Protein AF-0000000078901827 (afdb_homodimer)

Nearest PDB structures (foldseek):
  5xap-assembly1_A  TM=8.971E-01  e=5.600E-18  Deinococcus radiodurans R1 = ATCC 13939 = DSM 20539
  5mg3-assembly1_F  TM=8.476E-01  e=3.039E-17  Escherichia coli
  3aqp-assembly1_A  TM=9.219E-01  e=6.141E-14  Thermus thermophilus HB8
  5xam-assembly2_B  TM=8.811E-01  e=1.366E-14  Deinococcus radiodurans R1 = ATCC 13939 = DSM 20539
  5yhf-assembly1_A  TM=7.205E-01  e=7.074E-15  Thermus thermophilus HB8

Solvent-accessible surface area (backbone atoms only — not comparable to full-atom values): 31515 Å² total; per-residue (Å²): 126,80,45,60,61,89,50,65,85,76,49,84,58,63,47,63,80,46,23,62,58,36,48,47,55,51,49,51,45,44,49,50,24,54,51,27,52,74,68,76,26,74,36,66,22,39,57,40,60,12,14,35,38,37,32,34,34,39,80,50,78,65,55,64,68,61,49,50,54,58,57,51,69,65,73,56,65,61,66,47,82,40,80,40,97,53,73,31,27,37,37,38,37,34,45,60,49,81,70,55,68,66,35,44,52,49,50,50,50,51,52,48,61,70,58,39,87,58,36,46,72,38,33,38,37,37,30,30,51,71,51,2,52,55,48,46,53,34,47,52,50,22,47,52,49,11,48,51,46,32,18,51,50,41,20,50,53,47,44,59,59,55,9,53,26,46,33,53,43,37,48,47,30,42,49,40,36,51,20,52,31,29,73,69,54,35,69,45,35,66,56,40,52,50,26,43,30,53,34,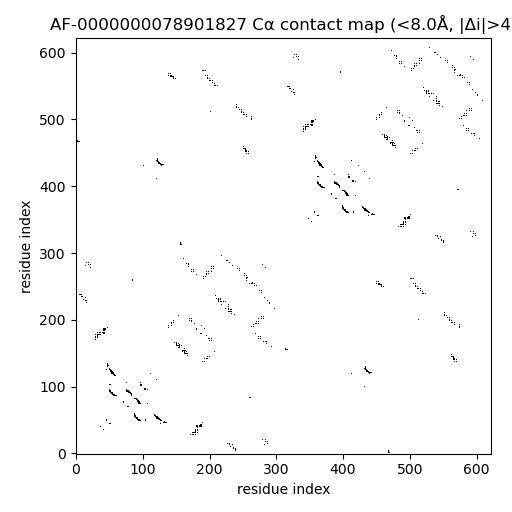40,19,55,31,45,36,50,34,49,54,35,51,52,40,29,53,52,42,47,69,73,38,71,84,57,52,67,65,57,36,46,26,53,18,44,30,66,38,41,50,55,50,52,48,39,50,50,38,29,44,38,18,43,44,36,34,48,76,47,44,50,75,90,35,29,60,27,35,49,43,35,52,53,22,50,55,46,19,53,51,35,36,66,30,34,32,65,56,48,50,76,76,44,77,83,76,86,60,88,73,75,72,78,70,74,72,70,75,66,70,79,114,126,80,45,60,63,90,51,65,85,78,49,84,57,63,47,64,79,45,23,61,59,36,48,47,55,51,48,52,45,46,48,51,24,54,52,27,52,76,69,73,24,73,35,66,22,41,57,39,60,12,15,35,39,38,35,34,34,39,81,50,79,65,57,63,68,61,50,49,54,58,57,51,68,66,73,57,64,61,68,46,80,40,80,40,96,52,72,31,27,38,37,39,38,35,44,58,50,82,69,54,68,65,32,43,53,49,49,52,49,52,53,48,61,71,59,39,86,56,38,45,71,39,34,38,36,37,29,32,51,72,51,2,53,54,46,47,52,34,46,53,50,23,47,54,50,11,47,51,45,33,16,52,50,42,21,49,54,47,46,60,60,53,8,53,29,47,34,52,43,36,50,46,30,40,49,38,38,51,21,52,32,29,74,69,55,36,68,44,35,66,56,40,52,52,26,41,31,53,32,40,21,56,29,45,36,50,35,48,54,35,51,52,40,29,53,53,41,46,69,73,38,73,85,58,53,69,64,58,37,46,24,52,20,45,30,65,37,42,51,57,49,52,48,38,51,49,38,29,45,39,17,42,45,36,36,48,76,47,43,51,76,90,36,28,60,27,34,48,43,36,52,51,23,50,55,46,19,54,50,37,35,67,30,33,32,65,54,49,49,77,78,44,78,82,78,86,62,88,73,74,70,79,71,76,69,68,76,64,72,77,114

Secondary structure (DSSP, 8-state):
-----SS-TT----TTTTHHHHHHHHHHHHHHHHHHHHHT--EE-HHHH-EEEEEEEESS---HHHHHHHHHTTS-S-EEEEE-SSTTEEEEEEPPPSSHHHHHHHHHHHHHHHHGGGEEEEEEEEE-HHHHHHHHHHHHHHHHHHHHHHHHHHHHHS-HHHHHHHHHHHHHHHHHHHHHHHHTT-EE-HHHHHHHHHHHHHHHHHHHHHHHHHHHHHHH-TTS-HHHHHHHHHHHHHHHHHHHHHHHHHHHHHHHHHS-HHHHHHHHHHHHHHHHHHHHHHHTHHHHGGGS-----TT----TTGGGGG-/-----SS-TT----TTTTHHHHHHHHHHHHHHHHHHHHHT--EE-HHHH-EEEEEEEESS---HHHHHHHHHTTS-S-EEEEE-SSTTEEEEEEPPPSSHHHHHHHHHHHHHHHHGGGEEEEEEEEE-HHHHHHHHHHHHHHHHHHHHHHHHHHHHHS-HHHHHHHHHHHHHHHHHHHHHHHHTT-EE-HHHHHHHHHHHHHHHHHHHHHHHHHHHHHHH-TTS-HHHHHHHHHHHHHHHHHHHHHHHHHHHHHHHHHS-HHHHHHHHHHHHHHHHHHHHHHHTHHHHGGGS-----TT----TTGGGGG-

pLDDT: mean 87.48, std 14.51, range [26.89, 98.44]

Radius of gyration: 27.38 Å; Cα contacts (8 Å, |Δi|>4): 1051; chains: 2; bounding box: 51×100×87 Å

Structure (mmCIF, N/CA/C/O backbone):
data_AF-0000000078901827-model_v1
#
loop_
_entity.id
_entity.type
_entity.pdbx_description
1 polymer 'Protein-export membrane protein SecF'
#
loop_
_atom_site.group_PDB
_atom_site.id
_atom_site.type_symbol
_atom_site.label_atom_id
_atom_site.label_alt_id
_atom_site.label_comp_id
_atom_site.label_asym_id
_atom_site.label_entity_id
_atom_site.label_seq_id
_atom_site.pdbx_PDB_ins_code
_atom_site.Cartn_x
_atom_site.Cartn_y
_atom_site.Cartn_z
_atom_site.occupancy
_atom_site.B_iso_or_equiv
_atom_site.auth_seq_id
_atom_site.auth_comp_id
_atom_site.auth_asym_id
_atom_site.auth_atom_id
_atom_site.pdbx_PDB_model_num
ATOM 1 N N . MET A 1 1 ? -5.871 31.953 -11.125 1 30.56 1 MET A N 1
ATOM 2 C CA . MET A 1 1 ? -7.16 31.281 -11.078 1 30.56 1 MET A CA 1
ATOM 3 C C . MET A 1 1 ? -7.559 30.953 -9.641 1 30.56 1 MET A C 1
ATOM 5 O O . MET A 1 1 ? -6.695 30.75 -8.789 1 30.56 1 MET A O 1
ATOM 9 N N . LYS A 1 2 ? -8.688 31.359 -9.258 1 39.25 2 LYS A N 1
ATOM 10 C CA . LYS A 1 2 ? -9.18 31.188 -7.891 1 39.25 2 LYS A CA 1
ATOM 11 C C . LYS A 1 2 ? -9.086 29.734 -7.449 1 39.25 2 LYS A C 1
ATOM 13 O O . LYS A 1 2 ? -9.664 28.844 -8.086 1 39.25 2 LYS A O 1
ATOM 18 N N . PRO A 1 3 ? -8.141 29.359 -6.734 1 45.31 3 PRO A N 1
ATOM 19 C CA . PRO A 1 3 ? -8.031 27.953 -6.336 1 45.31 3 PRO A CA 1
ATOM 20 C C . PRO A 1 3 ? -9.383 27.344 -5.961 1 45.31 3 PRO A C 1
ATOM 22 O O . PRO A 1 3 ? -10.219 28.016 -5.352 1 45.31 3 PRO A O 1
ATOM 25 N N . LEU A 1 4 ? -10.062 26.562 -6.828 1 41.69 4 LEU A N 1
ATOM 26 C CA . LEU A 1 4 ? -11.305 25.875 -6.492 1 41.69 4 LEU A CA 1
ATOM 27 C C . LEU A 1 4 ? -11.227 25.266 -5.098 1 41.69 4 LEU A C 1
ATOM 29 O O . LEU A 1 4 ? -10.352 24.438 -4.824 1 41.69 4 LEU A O 1
ATOM 33 N N . ARG A 1 5 ? -11.477 26.062 -4.102 1 49.62 5 ARG A N 1
ATOM 34 C CA . ARG A 1 5 ? -11.5 25.609 -2.715 1 49.62 5 ARG A CA 1
ATOM 35 C C . ARG A 1 5 ? -12.594 24.578 -2.492 1 49.62 5 ARG A C 1
ATOM 37 O O . ARG A 1 5 ? -13.773 24.906 -2.457 1 49.62 5 ARG A O 1
ATOM 44 N N . LEU A 1 6 ? -12.406 23.359 -2.744 1 44.97 6 LEU A N 1
ATOM 45 C CA . LEU A 1 6 ? -13.414 22.344 -2.492 1 44.97 6 LEU A CA 1
ATOM 46 C C . LEU A 1 6 ? -14.016 22.5 -1.098 1 44.97 6 LEU A C 1
ATOM 48 O O . LEU A 1 6 ? -15.203 22.25 -0.892 1 44.97 6 LEU A O 1
ATOM 52 N N . VAL A 1 7 ? -13.211 22.859 -0.031 1 49.56 7 VAL A N 1
ATOM 53 C CA . VAL A 1 7 ? -13.703 23.125 1.318 1 49.56 7 VAL A CA 1
ATOM 54 C C . VAL A 1 7 ? -13.273 24.516 1.77 1 49.56 7 VAL A C 1
ATOM 56 O O . VAL A 1 7 ? -12.086 24.844 1.742 1 49.56 7 VAL A O 1
ATOM 59 N N . PRO A 1 8 ? -14.188 25.375 1.99 1 51.81 8 PRO A N 1
ATOM 60 C CA . PRO A 1 8 ? -13.812 26.719 2.441 1 51.81 8 PRO A CA 1
ATOM 61 C C . PRO A 1 8 ? -12.969 26.688 3.713 1 51.81 8 PRO A C 1
ATOM 63 O O . PRO A 1 8 ? -13.055 25.75 4.5 1 51.81 8 PRO A O 1
ATOM 66 N N . ASP A 1 9 ? -11.859 27.375 3.914 1 57.19 9 ASP A N 1
ATOM 67 C CA . ASP A 1 9 ? -10.938 27.484 5.043 1 57.19 9 ASP A CA 1
ATOM 68 C C . ASP A 1 9 ? -11.695 27.688 6.352 1 57.19 9 ASP A C 1
ATOM 70 O O . ASP A 1 9 ? -11.219 27.297 7.418 1 57.19 9 ASP A O 1
ATOM 74 N N . ASN A 1 10 ? -12.969 28.156 6.203 1 66.12 10 ASN A N 1
ATOM 75 C CA . ASN A 1 10 ? -13.641 28.5 7.449 1 66.12 10 ASN A CA 1
ATOM 76 C C . ASN A 1 10 ? -14.953 27.734 7.609 1 66.12 10 ASN A C 1
ATOM 78 O O . ASN A 1 10 ? -16.031 28.328 7.699 1 66.12 10 ASN A O 1
ATOM 82 N N . THR A 1 11 ? -14.734 26.453 7.543 1 72.62 11 THR A N 1
ATOM 83 C CA . THR A 1 11 ? -15.945 25.672 7.773 1 72.62 11 THR A CA 1
ATOM 84 C C . THR A 1 11 ? -16.266 25.594 9.266 1 72.62 11 THR A C 1
ATOM 86 O O . THR A 1 11 ? -15.359 25.594 10.102 1 72.62 11 THR A O 1
ATOM 89 N N . ALA A 1 12 ? -17.547 25.781 9.547 1 85.5 12 ALA A N 1
ATOM 90 C CA . ALA A 1 12 ? -18.016 25.672 10.93 1 85.5 12 ALA A CA 1
ATOM 91 C C . ALA A 1 12 ? -19.094 24.594 11.062 1 85.5 12 ALA A C 1
ATOM 93 O O . ALA A 1 12 ? -20.172 24.859 11.594 1 85.5 12 ALA A O 1
ATOM 94 N N . ILE A 1 13 ? -18.734 23.406 10.617 1 91.25 13 ILE A N 1
ATOM 95 C CA . ILE A 1 13 ? -19.656 22.266 10.703 1 91.25 13 ILE A CA 1
ATOM 96 C C . ILE A 1 13 ? -19.578 21.641 12.094 1 91.25 13 ILE A C 1
ATOM 98 O O . ILE A 1 13 ? -18.484 21.516 12.656 1 91.25 13 ILE A O 1
ATOM 102 N N . ASP A 1 14 ? -20.703 21.359 12.688 1 94.94 14 ASP A N 1
ATOM 103 C CA . ASP A 1 14 ? -20.75 20.703 13.984 1 94.94 14 ASP A CA 1
ATOM 104 C C . ASP A 1 14 ? -20.641 19.188 13.828 1 94.94 14 ASP A C 1
ATOM 106 O O . ASP A 1 14 ? -21.625 18.469 13.969 1 94.94 14 ASP A O 1
ATOM 110 N N . PHE A 1 15 ? -19.531 18.672 13.695 1 95 15 PHE A N 1
ATOM 111 C CA . PHE A 1 15 ? -19.266 17.25 13.461 1 95 15 PHE A CA 1
ATOM 112 C C . PHE A 1 15 ? -19.641 16.422 14.68 1 95 15 PHE A C 1
ATOM 114 O O . PHE A 1 15 ? -20.047 15.258 14.547 1 95 15 PHE A O 1
ATOM 121 N N . VAL A 1 16 ? -19.5 17 15.867 1 95.19 16 VAL A N 1
ATOM 122 C CA . VAL A 1 16 ? -19.844 16.297 17.094 1 95.19 16 VAL A CA 1
ATOM 123 C C . VAL A 1 16 ? -21.344 15.992 17.125 1 95.19 16 VAL A C 1
ATOM 125 O O . VAL A 1 16 ? -21.766 14.922 17.562 1 95.19 16 VAL A O 1
ATOM 128 N N . LYS A 1 17 ? -22.094 16.984 16.688 1 94.19 17 LYS A N 1
ATOM 129 C CA . LYS A 1 17 ? -23.547 16.766 16.609 1 94.19 17 LYS A CA 1
ATOM 130 C C . LYS A 1 17 ? -23.891 15.609 15.688 1 94.19 17 LYS A C 1
ATOM 132 O O . LYS A 1 17 ? -24.828 14.852 15.953 1 94.19 17 LYS A O 1
ATOM 137 N N . TRP A 1 18 ? -23.109 15.43 14.672 1 94.69 18 TRP A N 1
ATOM 138 C CA . TRP A 1 18 ? -23.391 14.422 13.656 1 94.69 18 TRP A CA 1
ATOM 139 C C . TRP A 1 18 ? -22.656 13.125 13.953 1 94.69 18 TRP A C 1
ATOM 141 O O . TRP A 1 18 ? -22.625 12.203 13.125 1 94.69 18 TRP A O 1
ATOM 151 N N . ARG A 1 19 ? -22.078 13.094 15.156 1 94.94 19 ARG A N 1
ATOM 152 C CA . ARG A 1 19 ? -21.266 11.922 15.484 1 94.94 19 ARG A CA 1
ATOM 153 C C . ARG A 1 19 ? -22.109 10.648 15.461 1 94.94 19 ARG A C 1
ATOM 155 O O . ARG A 1 19 ? -21.625 9.578 15.102 1 94.94 19 ARG A O 1
ATOM 162 N N . PHE A 1 20 ? -23.375 10.75 15.789 1 96 20 PHE A N 1
ATOM 163 C CA . PHE A 1 20 ? -24.219 9.57 15.844 1 96 20 PHE A CA 1
ATOM 164 C C . PHE A 1 20 ? -24.531 9.062 14.438 1 96 20 PHE A C 1
ATOM 166 O O . PHE A 1 20 ? -24.766 7.867 14.242 1 96 20 PHE A O 1
ATOM 173 N N . PHE A 1 21 ? -24.547 9.992 13.492 1 95.06 21 PHE A N 1
ATOM 174 C CA . PHE A 1 21 ? -24.625 9.57 12.102 1 95.06 21 PHE A CA 1
ATOM 175 C C . PHE A 1 21 ? -23.391 8.766 11.703 1 95.06 21 PHE A C 1
ATOM 177 O O . PHE A 1 21 ? -23.516 7.699 11.094 1 95.06 21 PHE A O 1
ATOM 184 N N . GLY A 1 22 ? -22.219 9.281 12.086 1 96.31 22 GLY A N 1
ATOM 185 C CA . GLY A 1 22 ? -20.984 8.57 11.82 1 96.31 22 GLY A CA 1
ATOM 186 C C . GLY A 1 22 ? -20.906 7.223 12.516 1 96.31 22 GLY A C 1
ATOM 187 O O . GLY A 1 22 ? -20.562 6.211 11.891 1 96.31 22 GLY A O 1
ATOM 188 N N . PHE A 1 23 ? -21.312 7.23 13.781 1 97.25 23 PHE A N 1
ATOM 189 C CA . PHE A 1 23 ? -21.312 5.984 14.531 1 97.25 23 PHE A CA 1
ATOM 190 C C . PHE A 1 23 ? -22.297 4.992 13.93 1 97.25 23 PHE A C 1
ATOM 192 O O . PHE A 1 23 ? -22.016 3.791 13.883 1 97.25 23 PHE A O 1
ATOM 199 N N . GLY A 1 24 ? -23.422 5.492 13.5 1 97.62 24 GLY A N 1
ATOM 200 C CA . GLY A 1 24 ? -24.438 4.637 12.898 1 97.62 24 GLY A CA 1
ATOM 201 C C . GLY A 1 24 ? -23.969 3.957 11.625 1 97.62 24 GLY A C 1
ATOM 202 O O . GLY A 1 24 ? -24.109 2.742 11.477 1 97.62 24 GLY A O 1
ATOM 203 N N . ILE A 1 25 ? -23.391 4.734 10.711 1 97.62 25 ILE A N 1
ATOM 204 C CA . ILE A 1 25 ? -22.891 4.184 9.469 1 97.62 25 ILE A CA 1
ATOM 205 C C . ILE A 1 25 ? -21.797 3.158 9.766 1 97.62 25 ILE A C 1
ATOM 207 O O . ILE A 1 25 ? -21.766 2.078 9.172 1 97.62 25 ILE A O 1
ATOM 211 N N . SER A 1 26 ? -20.875 3.51 10.68 1 97.44 26 SER A N 1
ATOM 212 C CA . SER A 1 26 ? -19.797 2.607 11.062 1 97.44 26 SER A CA 1
ATOM 213 C C . SER A 1 26 ? -20.344 1.307 11.641 1 97.44 26 SER A C 1
ATOM 215 O O . SER A 1 26 ? -19.859 0.222 11.312 1 97.44 26 SER A O 1
ATOM 217 N N . LEU A 1 27 ? -21.328 1.451 12.508 1 97.5 27 LEU A N 1
ATOM 218 C CA . LEU A 1 27 ? -21.922 0.271 13.133 1 97.5 27 LEU A CA 1
ATOM 219 C C . LEU A 1 27 ? -22.562 -0.626 12.086 1 97.5 27 LEU A C 1
ATOM 221 O O . LEU A 1 27 ? -22.453 -1.852 12.148 1 97.5 27 LEU A O 1
ATOM 225 N N . ILE A 1 28 ? -23.25 -0.047 11.141 1 98.25 28 ILE A N 1
ATOM 226 C CA . ILE A 1 28 ? -23.906 -0.81 10.07 1 98.25 28 ILE A CA 1
ATOM 227 C C . ILE A 1 28 ? -22.844 -1.568 9.273 1 98.25 28 ILE A C 1
ATOM 229 O O . ILE A 1 28 ? -23 -2.758 8.984 1 98.25 28 ILE A O 1
ATOM 233 N N . LEU A 1 29 ? -21.766 -0.921 8.914 1 98.19 29 LEU A N 1
ATOM 234 C CA . LEU A 1 29 ? -20.703 -1.552 8.141 1 98.19 29 LEU A CA 1
ATOM 235 C C . LEU A 1 29 ? -20.062 -2.689 8.922 1 98.19 29 LEU A C 1
ATOM 237 O O . LEU A 1 29 ? -19.766 -3.746 8.359 1 98.19 29 LEU A O 1
ATOM 241 N N . VAL A 1 30 ? -19.875 -2.457 10.219 1 98.19 30 VAL A N 1
ATOM 242 C CA . VAL A 1 30 ? -19.281 -3.484 11.07 1 98.19 30 VAL A CA 1
ATOM 243 C C . VAL A 1 30 ? -20.219 -4.684 11.164 1 98.19 30 VAL A C 1
ATOM 245 O O . VAL A 1 30 ? -19.797 -5.832 11.055 1 98.19 30 VAL A O 1
ATOM 248 N N . LEU A 1 31 ? -21.5 -4.438 11.336 1 98.44 31 LEU A N 1
ATOM 249 C CA . LEU A 1 31 ? -22.484 -5.516 11.445 1 98.44 31 LEU A CA 1
ATOM 250 C C . LEU A 1 31 ? -22.578 -6.293 10.141 1 98.44 31 LEU A C 1
ATOM 252 O O . LEU A 1 31 ? -22.75 -7.516 10.148 1 98.44 31 LEU A O 1
ATOM 256 N N . ILE A 1 32 ? -22.5 -5.57 9.023 1 98.19 32 ILE A N 1
ATOM 257 C CA . ILE A 1 32 ? -22.5 -6.234 7.723 1 98.19 32 ILE A CA 1
ATOM 258 C C . ILE A 1 32 ? -21.297 -7.168 7.617 1 98.19 32 ILE A C 1
ATOM 260 O O . ILE A 1 32 ? -21.422 -8.297 7.141 1 98.19 32 ILE A O 1
ATOM 264 N N . THR A 1 33 ? -20.141 -6.691 8.062 1 98.25 33 THR A N 1
ATOM 265 C CA . THR A 1 33 ? -18.922 -7.5 8.023 1 98.25 33 THR A CA 1
ATOM 266 C C . THR A 1 33 ? -19.062 -8.719 8.93 1 98.25 33 THR A C 1
ATOM 268 O O . THR A 1 33 ? -18.734 -9.836 8.531 1 98.25 33 THR A O 1
ATOM 271 N N . ILE A 1 34 ? -19.594 -8.516 10.164 1 98.06 34 ILE A N 1
ATOM 272 C CA . ILE A 1 34 ? -19.781 -9.609 11.109 1 98.06 34 ILE A CA 1
ATOM 273 C C . ILE A 1 34 ? -20.797 -10.602 10.555 1 98.06 34 ILE A C 1
ATOM 275 O O . ILE A 1 34 ? -20.578 -11.812 10.578 1 98.06 34 ILE A O 1
ATOM 279 N N . GLY A 1 35 ? -21.891 -10.117 10.086 1 97.75 35 GLY A N 1
ATOM 280 C CA . GLY A 1 35 ? -22.891 -10.984 9.477 1 97.75 35 GLY A CA 1
ATOM 281 C C . GLY A 1 35 ? -22.344 -11.789 8.312 1 97.75 35 GLY A C 1
ATOM 282 O O . GLY A 1 35 ? -22.641 -12.977 8.172 1 97.75 35 GLY A O 1
ATOM 283 N N . GLY A 1 36 ? -21.547 -11.133 7.426 1 97.38 36 GLY A N 1
ATOM 284 C CA . GLY A 1 36 ? -20.938 -11.812 6.301 1 97.38 36 GLY A CA 1
ATOM 285 C C . GLY A 1 36 ? -19.953 -12.891 6.727 1 97.38 36 GLY A C 1
ATOM 286 O O . GLY A 1 36 ? -19.875 -13.945 6.09 1 97.38 36 GLY A O 1
ATOM 287 N N . LEU A 1 37 ? -19.234 -12.609 7.809 1 95.69 37 LEU A N 1
ATOM 288 C CA . LEU A 1 37 ? -18.266 -13.586 8.32 1 95.69 37 LEU A CA 1
ATOM 289 C C . LEU A 1 37 ? -18.984 -14.859 8.766 1 95.69 37 LEU A C 1
ATOM 291 O O . LEU A 1 37 ? -18.453 -15.961 8.578 1 95.69 37 LEU A O 1
ATOM 295 N N . PHE A 1 38 ? -20.141 -14.766 9.32 1 95.44 38 PHE A N 1
ATOM 296 C CA . PHE A 1 38 ? -20.859 -15.914 9.859 1 95.44 38 PHE A CA 1
ATOM 297 C C . PHE A 1 38 ? -21.75 -16.547 8.789 1 95.44 38 PHE A C 1
ATOM 299 O O . PHE A 1 38 ? -22.188 -17.688 8.945 1 95.44 38 PHE A O 1
ATOM 306 N N . SER A 1 39 ? -21.984 -15.945 7.711 1 95.56 39 SER A N 1
ATOM 307 C CA . SER A 1 39 ? -22.828 -16.5 6.656 1 95.56 39 SER A CA 1
ATOM 308 C C . SER A 1 39 ? -22 -17.109 5.543 1 95.56 39 SER A C 1
ATOM 310 O O . SER A 1 39 ? -21.938 -18.328 5.398 1 95.56 39 SER A O 1
ATOM 312 N N . THR A 1 40 ? -21.25 -16.312 4.859 1 94.62 40 THR A N 1
ATOM 313 C CA . THR A 1 40 ? -20.484 -16.781 3.701 1 94.62 40 THR A CA 1
ATOM 314 C C . THR A 1 40 ? -19.016 -16.969 4.059 1 94.62 40 THR A C 1
ATOM 316 O O . THR A 1 40 ? -18.375 -17.891 3.568 1 94.62 40 THR A O 1
ATOM 319 N N . GLY A 1 41 ? -18.547 -16.156 4.895 1 95.19 41 GLY A N 1
ATOM 320 C CA . GLY A 1 41 ? -17.141 -16.203 5.254 1 95.19 41 GLY A CA 1
ATOM 321 C C . GLY A 1 41 ? -16.234 -15.609 4.195 1 95.19 41 GLY A C 1
ATOM 322 O O . GLY A 1 41 ? -16.703 -14.984 3.246 1 95.19 41 GLY A O 1
ATOM 323 N N . LEU A 1 42 ? -14.906 -15.805 4.34 1 94.94 42 LEU A N 1
ATOM 324 C CA . LEU A 1 42 ? -13.922 -15.289 3.393 1 94.94 42 LEU A CA 1
ATOM 325 C C . LEU A 1 42 ? -13.727 -16.266 2.232 1 94.94 42 LEU A C 1
ATOM 327 O O . LEU A 1 42 ? -13.695 -17.484 2.432 1 94.94 42 LEU A O 1
ATOM 331 N N . ASN A 1 43 ? -13.711 -15.727 1.023 1 93.81 43 ASN A N 1
ATOM 332 C CA . ASN A 1 43 ? -13.273 -16.5 -0.132 1 93.81 43 ASN A CA 1
ATOM 333 C C . ASN A 1 43 ? -11.758 -16.594 -0.211 1 93.81 43 ASN A C 1
ATOM 335 O O . ASN A 1 43 ? -11.117 -15.82 -0.933 1 93.81 43 ASN A O 1
ATOM 339 N N . LEU A 1 44 ? -11.227 -17.594 0.508 1 92.44 44 LEU A N 1
ATOM 340 C CA . LEU A 1 44 ? -9.781 -17.703 0.645 1 92.44 44 LEU A CA 1
ATOM 341 C C . LEU A 1 44 ? -9.141 -18.125 -0.671 1 92.44 44 LEU A C 1
ATOM 343 O O . LEU A 1 44 ? -9.625 -19.062 -1.328 1 92.44 44 LEU A O 1
ATOM 347 N N . GLY A 1 45 ? -8.133 -17.422 -1.026 1 91.56 45 GLY A N 1
ATOM 348 C CA . GLY A 1 45 ? -7.371 -17.781 -2.213 1 91.56 45 GLY A CA 1
ATOM 349 C C . GLY A 1 45 ? -6.434 -18.953 -1.993 1 91.56 45 GLY A C 1
ATOM 350 O O . GLY A 1 45 ? -6.332 -19.469 -0.881 1 91.56 45 GLY A O 1
ATOM 351 N N . ILE A 1 46 ? -5.719 -19.281 -3.01 1 90.44 46 ILE A N 1
ATOM 352 C CA . ILE A 1 46 ? -4.875 -20.469 -2.975 1 90.44 46 ILE A CA 1
ATOM 353 C C . ILE A 1 46 ? -3.67 -20.219 -2.072 1 90.44 46 ILE A C 1
ATOM 355 O O . ILE A 1 46 ? -3.039 -21.172 -1.595 1 90.44 46 ILE A O 1
ATOM 359 N N . ASP A 1 47 ? -3.371 -18.984 -1.827 1 89.75 47 ASP A N 1
ATOM 360 C CA . ASP A 1 47 ? -2.289 -18.656 -0.905 1 89.75 47 ASP A CA 1
ATOM 361 C C . ASP A 1 47 ? -2.535 -19.266 0.473 1 89.75 47 ASP A C 1
ATOM 363 O O . ASP A 1 47 ? -1.589 -19.578 1.191 1 89.75 47 ASP A O 1
ATOM 367 N N . PHE A 1 48 ? -3.789 -19.406 0.798 1 91 48 PHE A N 1
ATOM 368 C CA . PHE A 1 48 ? -4.125 -19.859 2.143 1 91 48 PHE A CA 1
ATOM 369 C C . PHE A 1 48 ? -4.695 -21.281 2.117 1 91 48 PHE A C 1
ATOM 371 O O . PHE A 1 48 ? -4.438 -22.062 3.021 1 91 48 PHE A O 1
ATOM 378 N N . ARG A 1 49 ? -5.379 -21.609 1.111 1 89.31 49 ARG A N 1
ATOM 379 C CA . ARG A 1 49 ? -6.031 -22.906 1.032 1 89.31 49 ARG A CA 1
ATOM 380 C C . ARG A 1 49 ? -5.16 -23.906 0.289 1 89.31 49 ARG A C 1
ATOM 382 O O . ARG A 1 49 ? -5.398 -25.125 0.361 1 89.31 49 ARG A O 1
ATOM 389 N N . GLY A 1 50 ? -4.238 -23.391 -0.363 1 88.19 50 GLY A N 1
ATOM 390 C CA . GLY A 1 50 ? -3.541 -24.266 -1.304 1 88.19 50 GLY A CA 1
ATOM 391 C C . GLY A 1 50 ? -4.348 -24.547 -2.559 1 88.19 50 GLY A C 1
ATOM 392 O O . GLY A 1 50 ? -5.531 -24.219 -2.633 1 88.19 50 GLY A O 1
ATOM 393 N N . GLY A 1 51 ? -3.664 -25.031 -3.568 1 92.5 51 GLY A N 1
ATOM 394 C CA . GLY A 1 51 ? -4.371 -25.406 -4.785 1 92.5 51 GLY A CA 1
ATOM 395 C C . GLY A 1 51 ? -3.74 -24.828 -6.039 1 92.5 51 GLY A C 1
ATOM 396 O O . GLY A 1 51 ? -2.518 -24.688 -6.113 1 92.5 51 GLY A O 1
ATOM 397 N N . ILE A 1 52 ? -4.621 -24.734 -7.035 1 93.12 52 ILE A N 1
ATOM 398 C CA . ILE A 1 52 ? -4.145 -24.344 -8.359 1 93.12 52 ILE A CA 1
ATOM 399 C C . ILE A 1 52 ? -4.934 -23.125 -8.852 1 93.12 52 ILE A C 1
ATOM 401 O O . ILE A 1 52 ? -6.156 -23.078 -8.695 1 93.12 52 ILE A O 1
ATOM 405 N N . LEU A 1 53 ? -4.242 -22.219 -9.32 1 93.06 53 LEU A N 1
ATOM 406 C CA . LEU A 1 53 ? -4.848 -21.078 -9.977 1 93.06 53 LEU A CA 1
ATOM 407 C C . LEU A 1 53 ? -4.375 -20.953 -11.422 1 93.06 53 LEU A C 1
ATOM 409 O O . LEU A 1 53 ? -3.168 -20.906 -11.68 1 93.06 53 LEU A O 1
ATOM 413 N N . ILE A 1 54 ? -5.32 -20.938 -12.32 1 91.5 54 ILE A N 1
ATOM 414 C CA . ILE A 1 54 ? -4.996 -20.812 -13.734 1 91.5 54 ILE A CA 1
ATOM 415 C C . ILE A 1 54 ? -5.695 -19.594 -14.328 1 91.5 54 ILE A C 1
ATOM 417 O O . ILE A 1 54 ? -6.914 -19.438 -14.203 1 91.5 54 ILE A O 1
ATOM 421 N N . GLU A 1 55 ? -4.945 -18.766 -14.859 1 90.25 55 GLU A N 1
ATOM 422 C CA . GLU A 1 55 ? -5.48 -17.656 -15.633 1 90.25 55 GLU A CA 1
ATOM 423 C C . GLU A 1 55 ? -5.41 -17.938 -17.125 1 90.25 55 GLU A C 1
ATOM 425 O O . GLU A 1 55 ? -4.344 -18.266 -17.656 1 90.25 55 GLU A O 1
ATOM 430 N N . ALA A 1 56 ? -6.539 -17.828 -17.781 1 90.12 56 ALA A N 1
ATOM 431 C CA . ALA A 1 56 ? -6.598 -18.109 -19.219 1 90.12 56 ALA A CA 1
ATOM 432 C C . ALA A 1 56 ? -7.41 -17.047 -19.953 1 90.12 56 ALA A C 1
ATOM 434 O O . ALA A 1 56 ? -8.234 -16.359 -19.344 1 90.12 56 ALA A O 1
ATOM 435 N N . ARG A 1 57 ? -7.035 -16.828 -21.156 1 89.56 57 ARG A N 1
ATOM 436 C CA . ARG A 1 57 ? -7.758 -15.922 -22.031 1 89.56 57 ARG A CA 1
ATOM 437 C C . ARG A 1 57 ? -8.32 -16.656 -23.25 1 89.56 57 ARG A C 1
ATOM 439 O O . ARG A 1 57 ? -7.578 -17.328 -23.969 1 89.56 57 ARG A O 1
ATOM 446 N N . ALA A 1 58 ? -9.594 -16.453 -23.406 1 90.56 58 ALA A N 1
ATOM 447 C CA . ALA A 1 58 ? -10.234 -17.109 -24.531 1 90.56 58 ALA A CA 1
ATOM 448 C C . ALA A 1 58 ? -10.141 -16.25 -25.797 1 90.56 58 ALA A C 1
ATOM 450 O O . ALA A 1 58 ? -10.047 -15.023 -25.703 1 90.56 58 ALA A O 1
ATOM 451 N N . GLN A 1 59 ? -10.117 -16.938 -26.859 1 87.69 59 GLN A N 1
ATOM 452 C CA . GLN A 1 59 ? -10.133 -16.234 -28.141 1 87.69 59 GLN A CA 1
ATOM 453 C C . GLN A 1 59 ? -11.5 -15.617 -28.406 1 87.69 59 GLN A C 1
ATOM 455 O O . GLN A 1 59 ? -11.602 -14.617 -29.125 1 87.69 59 GLN A O 1
ATOM 460 N N . GLN A 1 60 ? -12.461 -16.297 -27.828 1 85.19 60 GLN A N 1
ATOM 461 C CA . GLN A 1 60 ? -13.828 -15.805 -27.969 1 85.19 60 GLN A CA 1
ATOM 462 C C . GLN A 1 60 ? -14.469 -15.57 -26.594 1 85.19 60 GLN A C 1
ATOM 464 O O . GLN A 1 60 ? -13.844 -15.828 -25.562 1 85.19 60 GLN A O 1
ATOM 469 N N . THR A 1 61 ? -15.719 -15.047 -26.688 1 87 61 THR A N 1
ATOM 470 C CA . THR A 1 61 ? -16.438 -14.812 -25.438 1 87 61 THR A CA 1
ATOM 471 C C . THR A 1 61 ? -16.672 -16.125 -24.703 1 87 61 THR A C 1
ATOM 473 O O . THR A 1 61 ? -17 -17.141 -25.312 1 87 61 THR A O 1
ATOM 476 N N . ILE A 1 62 ? -16.469 -16.031 -23.422 1 87.88 62 ILE A N 1
ATOM 477 C CA . ILE A 1 62 ? -16.531 -17.234 -22.609 1 87.88 62 ILE A CA 1
ATOM 478 C C . ILE A 1 62 ? -17.969 -17.5 -22.172 1 87.88 62 ILE A C 1
ATOM 480 O O . ILE A 1 62 ? -18.656 -16.594 -21.672 1 87.88 62 ILE A O 1
ATOM 484 N N . ASP A 1 63 ? -18.422 -18.672 -22.484 1 87.56 63 ASP A N 1
ATOM 485 C CA . ASP A 1 63 ? -19.625 -19.188 -21.844 1 87.56 63 ASP A CA 1
ATOM 486 C C . ASP A 1 63 ? -19.312 -19.812 -20.484 1 87.56 63 ASP A C 1
ATOM 488 O O . ASP A 1 63 ? -18.938 -20.984 -20.406 1 87.56 63 ASP A O 1
ATOM 492 N N . SER A 1 64 ? -19.562 -19.078 -19.484 1 87.5 64 SER A N 1
ATOM 493 C CA . SER A 1 64 ? -19.141 -19.469 -18.141 1 87.5 64 SER A CA 1
ATOM 494 C C . SER A 1 64 ? -19.859 -20.75 -17.703 1 87.5 64 SER A C 1
ATOM 496 O O . SER A 1 64 ? -19.25 -21.609 -17.047 1 87.5 64 SER A O 1
ATOM 498 N N . ALA A 1 65 ? -21.078 -20.875 -18.031 1 90.25 65 ALA A N 1
ATOM 499 C CA . ALA A 1 65 ? -21.828 -22.062 -17.641 1 90.25 65 ALA A CA 1
ATOM 500 C C . ALA A 1 65 ? -21.297 -23.312 -18.328 1 90.25 65 ALA A C 1
ATOM 502 O O . ALA A 1 65 ? -21.109 -24.344 -17.688 1 90.25 65 ALA A O 1
ATOM 503 N N . ALA A 1 66 ? -21.031 -23.203 -19.547 1 90.81 66 ALA A N 1
ATOM 504 C CA . ALA A 1 66 ? -20.484 -24.328 -20.297 1 90.81 66 ALA A CA 1
ATOM 505 C C . ALA A 1 66 ? -19.094 -24.703 -19.797 1 90.81 66 ALA A C 1
ATOM 507 O O . ALA A 1 66 ? -18.766 -25.891 -19.688 1 90.81 66 ALA A O 1
ATOM 508 N N . LEU A 1 67 ? -18.344 -23.703 -19.5 1 91.69 67 LEU A N 1
ATOM 509 C CA . LEU A 1 67 ? -16.984 -23.938 -19.016 1 91.69 67 LEU A CA 1
ATOM 510 C C . LEU A 1 67 ? -17.016 -24.594 -17.641 1 91.69 67 LEU A C 1
ATOM 512 O O . LEU A 1 67 ? -16.203 -25.484 -17.359 1 91.69 67 LEU A O 1
ATOM 516 N N . ARG A 1 68 ? -17.938 -24.109 -16.828 1 91.31 68 ARG A N 1
ATOM 517 C CA . ARG A 1 68 ? -18.078 -24.688 -15.492 1 91.31 68 ARG A CA 1
ATOM 518 C C . ARG A 1 68 ? -18.438 -26.172 -15.57 1 91.31 68 ARG A C 1
ATOM 520 O O . ARG A 1 68 ? -17.906 -26.984 -14.82 1 91.31 68 ARG A O 1
ATOM 527 N N . GLN A 1 69 ? -19.297 -26.5 -16.406 1 92.12 69 GLN A N 1
ATOM 528 C CA . GLN A 1 69 ? -19.703 -27.891 -16.578 1 92.12 69 GLN A CA 1
ATOM 529 C C . GLN A 1 69 ? -18.547 -28.75 -17.109 1 92.12 69 GLN A C 1
ATOM 531 O O . GLN A 1 69 ? -18.328 -29.859 -16.641 1 92.12 69 GLN A O 1
ATOM 536 N N . GLN A 1 70 ? -17.891 -28.188 -18.016 1 92.31 70 GLN A N 1
ATOM 537 C CA . GLN A 1 70 ? -16.766 -28.891 -18.625 1 92.31 70 GLN A CA 1
ATOM 538 C C . GLN A 1 70 ? -15.68 -29.156 -17.594 1 92.31 70 GLN A C 1
ATOM 540 O O . GLN A 1 70 ? -15.18 -30.281 -17.484 1 92.31 70 GLN A O 1
ATOM 545 N N . LEU A 1 71 ? -15.367 -28.203 -16.844 1 93.56 71 LEU A N 1
ATOM 546 C CA . LEU A 1 71 ? -14.289 -28.344 -15.867 1 93.56 71 LEU A CA 1
ATOM 547 C C . LEU A 1 71 ? -14.742 -29.141 -14.656 1 93.56 71 LEU A C 1
ATOM 549 O O . LEU A 1 71 ? -13.945 -29.844 -14.031 1 93.56 71 LEU A O 1
ATOM 553 N N . GLY A 1 72 ? -16 -29.016 -14.344 1 92.31 72 GLY A N 1
ATOM 554 C CA . GLY A 1 72 ? -16.562 -29.781 -13.234 1 92.31 72 GLY A CA 1
ATOM 555 C C . GLY A 1 72 ? -16.547 -31.266 -13.477 1 92.31 72 GLY A C 1
ATOM 556 O O . GLY A 1 72 ? -16.562 -32.062 -12.523 1 92.31 72 GLY A O 1
ATOM 557 N N . SER A 1 73 ? -16.5 -31.672 -14.641 1 92.31 73 SER A N 1
ATOM 558 C CA . SER A 1 73 ? -16.578 -33.062 -15 1 92.31 73 SER A CA 1
ATOM 559 C C . SER A 1 73 ? -15.203 -33.719 -15.016 1 92.31 73 SER A C 1
ATOM 561 O O . SER A 1 73 ? -15.086 -34.938 -15.219 1 92.31 73 SER A O 1
ATOM 563 N N . LEU A 1 74 ? -14.219 -33 -14.641 1 93.12 74 LEU A N 1
ATOM 564 C CA . LEU A 1 74 ? -12.852 -33.5 -14.727 1 93.12 74 LEU A CA 1
ATOM 565 C C . LEU A 1 74 ? -12.492 -34.312 -13.477 1 93.12 74 LEU A C 1
ATOM 567 O O . LEU A 1 74 ? -11.43 -34.906 -13.422 1 93.12 74 LEU A O 1
ATOM 571 N N . GLY A 1 75 ? -13.305 -34.25 -12.5 1 92.06 75 GLY A N 1
ATOM 572 C CA . GLY A 1 75 ? -13.039 -35 -11.273 1 92.06 75 GLY A CA 1
ATOM 573 C C . GLY A 1 75 ? -11.961 -34.375 -10.414 1 92.06 75 GLY A C 1
ATOM 574 O O . GLY A 1 75 ? -11.164 -35.062 -9.781 1 92.06 75 GLY A O 1
ATOM 575 N N . LEU A 1 76 ? -11.922 -33.094 -10.422 1 93.19 76 LEU A N 1
ATOM 576 C CA . LEU A 1 76 ? -10.875 -32.375 -9.695 1 93.19 76 LEU A CA 1
ATOM 577 C C . LEU A 1 76 ? -11.43 -31.766 -8.414 1 93.19 76 LEU A C 1
ATOM 579 O O . LEU A 1 76 ? -10.75 -30.969 -7.766 1 93.19 76 LEU A O 1
ATOM 583 N N . GLY A 1 77 ? -12.648 -32.125 -8.078 1 91.69 77 GLY A N 1
ATOM 584 C CA . GLY A 1 77 ? -13.281 -31.484 -6.926 1 91.69 77 GLY A CA 1
ATOM 585 C C . GLY A 1 77 ? -13.906 -30.141 -7.246 1 91.69 77 GLY A C 1
ATOM 586 O O . GLY A 1 77 ? -14.5 -29.969 -8.305 1 91.69 77 GLY A O 1
ATOM 587 N N . GLU A 1 78 ? -13.75 -29.234 -6.34 1 89.19 78 GLU A N 1
ATOM 588 C CA . GLU A 1 78 ? -14.367 -27.922 -6.527 1 89.19 78 GLU A CA 1
ATOM 589 C C . GLU A 1 78 ? -13.562 -27.078 -7.516 1 89.19 78 GLU A C 1
ATOM 591 O O . GLU A 1 78 ? -12.344 -26.953 -7.387 1 89.19 78 GLU A O 1
ATOM 596 N N . VAL A 1 79 ? -14.234 -26.609 -8.5 1 91.94 79 VAL A N 1
ATOM 597 C CA . VAL A 1 79 ? -13.648 -25.688 -9.484 1 91.94 79 VAL A CA 1
ATOM 598 C C . VAL A 1 79 ? -14.43 -24.375 -9.5 1 91.94 79 VAL A C 1
ATOM 600 O O . VAL A 1 79 ? -15.641 -24.375 -9.727 1 91.94 79 VAL A O 1
ATOM 603 N N . GLN A 1 80 ? -13.734 -23.344 -9.195 1 90.81 80 GLN A N 1
ATOM 604 C CA . GLN A 1 80 ? -14.359 -22.031 -9.211 1 90.81 80 GLN A CA 1
ATOM 605 C C . GLN A 1 80 ? -13.914 -21.219 -10.43 1 90.81 80 GLN A C 1
ATOM 607 O O . GLN A 1 80 ? -12.734 -21.25 -10.797 1 90.81 80 GLN A O 1
ATOM 612 N N . LEU A 1 81 ? -14.938 -20.625 -11.062 1 89.75 81 LEU A N 1
ATOM 613 C CA . LEU A 1 81 ? -14.672 -19.781 -12.219 1 89.75 81 LEU A CA 1
ATOM 614 C C . LEU A 1 81 ? -14.977 -18.312 -11.898 1 89.75 81 LEU A C 1
ATOM 616 O O . LEU A 1 81 ? -16 -18.016 -11.273 1 89.75 81 LEU A O 1
ATOM 620 N N . GLN A 1 82 ? -13.992 -17.547 -12.211 1 82.75 82 GLN A N 1
ATOM 621 C CA . GLN A 1 82 ? -14.203 -16.109 -12.047 1 82.75 82 GLN A CA 1
ATOM 622 C C . GLN A 1 82 ? -13.805 -15.344 -13.305 1 82.75 82 GLN A C 1
ATOM 624 O O . GLN A 1 82 ? -12.695 -15.516 -13.812 1 82.75 82 GLN A O 1
ATOM 629 N N . GLN A 1 83 ? -14.812 -14.648 -13.805 1 79.12 83 GLN A N 1
ATOM 630 C CA . GLN A 1 83 ? -14.469 -13.773 -14.922 1 79.12 83 GLN A CA 1
ATOM 631 C C . GLN A 1 83 ? -13.797 -12.492 -14.438 1 79.12 83 GLN A C 1
ATOM 633 O O . GLN A 1 83 ? -14.195 -11.922 -13.422 1 79.12 83 GLN A O 1
ATOM 638 N N . PHE A 1 84 ? -12.672 -12.25 -15.047 1 69.69 84 PHE A N 1
ATOM 639 C CA . PHE A 1 84 ? -11.93 -11.062 -14.641 1 69.69 84 PHE A CA 1
ATOM 640 C C . PHE A 1 84 ? -11.531 -10.234 -15.859 1 69.69 84 PHE A C 1
ATOM 642 O O . PHE A 1 84 ? -11.242 -10.789 -16.922 1 69.69 84 PHE A O 1
ATOM 649 N N . GLY A 1 85 ? -11.438 -8.891 -15.609 1 65.38 85 GLY A N 1
ATOM 650 C CA . GLY A 1 85 ? -11 -8 -16.672 1 65.38 85 GLY A CA 1
ATOM 651 C C . GLY A 1 85 ? -12 -7.891 -17.812 1 65.38 85 GLY A C 1
ATOM 652 O O . GLY A 1 85 ? -13.102 -7.367 -17.625 1 65.38 85 GLY A O 1
ATOM 653 N N . GLY A 1 86 ? -11.531 -8.57 -19.016 1 67.44 86 GLY A N 1
ATOM 654 C CA . GLY A 1 86 ? -12.375 -8.547 -20.203 1 67.44 86 GLY A CA 1
ATOM 655 C C . GLY A 1 86 ? -13.227 -9.789 -20.359 1 67.44 86 GLY A C 1
ATOM 656 O O . GLY A 1 86 ? -13.094 -10.734 -19.578 1 67.44 86 GLY A O 1
ATOM 657 N N . PRO A 1 87 ? -14.047 -9.75 -21.203 1 77 87 PRO A N 1
ATOM 658 C CA . PRO A 1 87 ? -14.984 -10.852 -21.438 1 77 87 PRO A CA 1
ATOM 659 C C . PRO A 1 87 ? -14.281 -12.148 -21.844 1 77 87 PRO A C 1
ATOM 661 O O . PRO A 1 87 ? -14.883 -13.227 -21.781 1 77 87 PRO A O 1
ATOM 664 N N . ASN A 1 88 ? -13.008 -12.039 -22.078 1 87.81 88 ASN A N 1
ATOM 665 C CA . ASN A 1 88 ? -12.328 -13.234 -22.578 1 87.81 88 ASN A CA 1
ATOM 666 C C . ASN A 1 88 ? -11.352 -13.789 -21.547 1 87.81 88 ASN A C 1
ATOM 668 O O . ASN A 1 88 ? -10.703 -14.812 -21.781 1 87.81 88 ASN A O 1
ATOM 672 N N . ASP A 1 89 ? -11.336 -13.117 -20.391 1 86.5 89 ASP A N 1
ATOM 673 C CA . ASP A 1 89 ? -10.398 -13.555 -19.359 1 86.5 89 ASP A CA 1
ATOM 674 C C . ASP A 1 89 ? -11.109 -14.336 -18.266 1 86.5 89 ASP A C 1
ATOM 676 O O . ASP A 1 89 ? -12.195 -13.961 -17.828 1 86.5 89 ASP A O 1
ATOM 680 N N . VAL A 1 90 ? -10.453 -15.43 -17.906 1 89.12 90 VAL A N 1
ATOM 681 C CA . VAL A 1 90 ? -11.078 -16.25 -16.875 1 89.12 90 VAL A CA 1
ATOM 682 C C . VAL A 1 90 ? -10.023 -16.734 -15.883 1 89.12 90 VAL A C 1
ATOM 684 O O . VAL A 1 90 ? -8.891 -17.031 -16.266 1 89.12 90 VAL A O 1
ATOM 687 N N . LEU A 1 91 ? -10.422 -16.688 -14.648 1 90.19 91 LEU A N 1
ATOM 688 C CA . LEU A 1 91 ? -9.625 -17.266 -13.57 1 90.19 91 LEU A CA 1
ATOM 689 C C . LEU A 1 91 ? -10.242 -18.578 -13.078 1 90.19 91 LEU A C 1
ATOM 691 O O . LEU A 1 91 ? -11.422 -18.609 -12.719 1 90.19 91 LEU A O 1
ATOM 695 N N . ILE A 1 92 ? -9.414 -19.594 -13.125 1 91.94 92 ILE A N 1
ATOM 696 C CA . ILE A 1 92 ? -9.867 -20.922 -12.711 1 91.94 92 ILE A CA 1
ATOM 697 C C . ILE A 1 92 ? -9.125 -21.359 -11.445 1 91.94 92 ILE A C 1
ATOM 699 O O . ILE A 1 92 ? -7.895 -21.438 -11.438 1 91.94 92 ILE A O 1
ATOM 703 N N . ARG A 1 93 ? -9.883 -21.594 -10.453 1 93.19 93 ARG A N 1
ATOM 704 C CA . ARG A 1 93 ? -9.305 -22.094 -9.211 1 93.19 93 ARG A CA 1
ATOM 705 C C . ARG A 1 93 ? -9.719 -23.547 -8.953 1 93.19 93 ARG A C 1
ATOM 707 O O . ARG A 1 93 ? -10.906 -23.859 -8.969 1 93.19 93 ARG A O 1
ATOM 714 N N . VAL A 1 94 ? -8.703 -24.391 -8.766 1 93.5 94 VAL A N 1
ATOM 715 C CA . VAL A 1 94 ? -8.938 -25.797 -8.516 1 93.5 94 VAL A CA 1
ATOM 716 C C . VAL A 1 94 ? -8.453 -26.172 -7.117 1 93.5 94 VAL A C 1
ATOM 718 O O . VAL A 1 94 ? -7.367 -25.766 -6.703 1 93.5 94 VAL A O 1
ATOM 721 N N . GLN A 1 95 ? -9.305 -26.844 -6.469 1 91.56 95 GLN A N 1
ATOM 722 C CA . GLN A 1 95 ? -8.961 -27.25 -5.105 1 91.56 95 GLN A CA 1
ATOM 723 C C . GLN A 1 95 ? -7.707 -28.125 -5.09 1 91.56 95 GLN A C 1
ATOM 725 O O . GLN A 1 95 ? -7.406 -28.797 -6.07 1 91.56 95 GLN A O 1
ATOM 730 N N . GLN A 1 96 ? -7.059 -28.078 -3.99 1 89.56 96 GLN A N 1
ATOM 731 C CA . GLN A 1 96 ? -5.863 -28.891 -3.805 1 89.56 96 GLN A CA 1
ATOM 732 C C . GLN A 1 96 ? -6.16 -30.375 -4.031 1 89.56 96 GLN A C 1
ATOM 734 O O . GLN A 1 96 ? -7.176 -30.891 -3.551 1 89.56 96 GLN A O 1
ATOM 739 N N . GLN A 1 97 ? -5.27 -30.938 -4.871 1 88.75 97 GLN A N 1
ATOM 740 C CA . GLN A 1 97 ? -5.43 -32.344 -5.164 1 88.75 97 GLN A CA 1
ATOM 741 C C . GLN A 1 97 ? -4.727 -33.219 -4.117 1 88.75 97 GLN A C 1
ATOM 743 O O . GLN A 1 97 ? -3.678 -32.844 -3.592 1 88.75 97 GLN A O 1
ATOM 748 N N . GLU A 1 98 ? -5.43 -34.406 -3.986 1 84.56 98 GLU A N 1
ATOM 749 C CA . GLU A 1 98 ? -4.77 -35.375 -3.115 1 84.56 98 GLU A CA 1
ATOM 750 C C . GLU A 1 98 ? -3.633 -36.062 -3.842 1 84.56 98 GLU A C 1
ATOM 752 O O . GLU A 1 98 ? -3.713 -36.312 -5.047 1 84.56 98 GLU A O 1
ATOM 757 N N . GLY A 1 99 ? -2.4 -36.188 -3.305 1 81.5 99 GLY A N 1
ATOM 758 C CA . GLY A 1 99 ? -1.321 -36.938 -3.924 1 81.5 99 GLY A CA 1
ATOM 759 C C . GLY A 1 99 ? -0.056 -36.125 -4.113 1 81.5 99 GLY A C 1
ATOM 760 O O . GLY A 1 99 ? 0.774 -36.438 -4.965 1 81.5 99 GLY A O 1
ATOM 761 N N . GLY A 1 100 ? -0.093 -35.062 -3.5 1 77 100 GLY A N 1
ATOM 762 C CA . GLY A 1 100 ? 1.133 -34.281 -3.498 1 77 100 GLY A CA 1
ATOM 763 C C . GLY A 1 100 ? 1.331 -33.5 -4.773 1 77 100 GLY A C 1
ATOM 764 O O . GL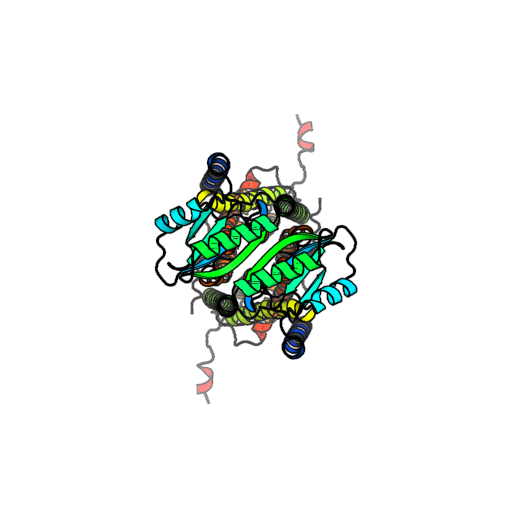Y A 1 100 ? 0.361 -33.094 -5.414 1 77 100 GLY A O 1
ATOM 765 N N . ASP A 1 101 ? 2.547 -33.25 -5.191 1 75.5 101 ASP A N 1
ATOM 766 C CA . ASP A 1 101 ? 2.912 -32.344 -6.281 1 75.5 101 ASP A CA 1
ATOM 767 C C . ASP A 1 101 ? 2.562 -32.969 -7.637 1 75.5 101 ASP A C 1
ATOM 769 O O . ASP A 1 101 ? 2.133 -32.25 -8.547 1 75.5 101 ASP A O 1
ATOM 773 N N . ALA A 1 102 ? 2.764 -34.156 -7.73 1 77.06 102 ALA A N 1
ATOM 774 C CA . ALA A 1 102 ? 2.473 -34.844 -8.992 1 77.06 102 ALA A CA 1
ATOM 775 C C . ALA A 1 102 ? 0.991 -34.75 -9.344 1 77.06 102 ALA A C 1
ATOM 777 O O . ALA A 1 102 ? 0.635 -34.531 -10.508 1 77.06 102 ALA A O 1
ATOM 778 N N . ALA A 1 103 ? 0.192 -34.875 -8.32 1 86.25 103 ALA A N 1
ATOM 779 C CA . ALA A 1 103 ? -1.251 -34.781 -8.531 1 86.25 103 ALA A CA 1
ATOM 780 C C . ALA A 1 103 ? -1.662 -33.375 -8.938 1 86.25 103 ALA A C 1
ATOM 782 O O . ALA A 1 103 ? -2.578 -33.188 -9.742 1 86.25 103 ALA A O 1
ATOM 783 N N . GLN A 1 104 ? -1.021 -32.406 -8.391 1 86.69 104 GLN A N 1
ATOM 784 C CA . GLN A 1 104 ? -1.297 -31.031 -8.758 1 86.69 104 GLN A CA 1
ATOM 785 C C . GLN A 1 104 ? -0.974 -30.781 -10.227 1 86.69 104 GLN A C 1
ATOM 787 O O . GLN A 1 104 ? -1.746 -30.125 -10.938 1 86.69 104 GLN A O 1
ATOM 792 N N . ASN A 1 105 ? 0.15 -31.312 -10.672 1 83.5 105 ASN A N 1
ATOM 793 C CA . ASN A 1 105 ? 0.557 -31.125 -12.062 1 83.5 105 ASN A CA 1
ATOM 794 C C . ASN A 1 105 ? -0.402 -31.828 -13.023 1 83.5 105 ASN A C 1
ATOM 796 O O . ASN A 1 105 ? -0.686 -31.312 -14.102 1 83.5 105 ASN A O 1
ATOM 800 N N . GLU A 1 106 ? -0.773 -32.938 -12.562 1 86.88 106 GLU A N 1
ATOM 801 C CA . GLU A 1 106 ? -1.737 -33.656 -13.383 1 86.88 106 GLU A CA 1
ATOM 802 C C . GLU A 1 106 ? -3.043 -32.875 -13.523 1 86.88 106 GLU A C 1
ATOM 804 O O . GLU A 1 106 ? -3.66 -32.875 -14.586 1 86.88 106 GLU A O 1
ATOM 809 N N . ALA A 1 107 ? -3.436 -32.312 -12.453 1 91.38 107 ALA A N 1
ATOM 810 C CA . ALA A 1 107 ? -4.656 -31.516 -12.469 1 91.38 107 ALA A CA 1
ATOM 811 C C . ALA A 1 107 ? -4.527 -30.344 -13.445 1 91.38 107 ALA A C 1
ATOM 813 O O . ALA A 1 107 ? -5.461 -30.047 -14.188 1 91.38 107 ALA A O 1
ATOM 814 N N . VAL A 1 108 ? -3.406 -29.75 -13.453 1 89.62 108 VAL A N 1
ATOM 815 C CA . VAL A 1 108 ? -3.152 -28.641 -14.359 1 89.62 108 VAL A CA 1
ATOM 816 C C . VAL A 1 108 ? -3.275 -29.125 -15.805 1 89.62 108 VAL A C 1
ATOM 818 O O . VAL A 1 108 ? -3.895 -28.453 -16.641 1 89.62 108 VAL A O 1
ATOM 821 N N . GLN A 1 109 ? -2.719 -30.25 -16.031 1 86.75 109 GLN A N 1
ATOM 822 C CA . GLN A 1 109 ? -2.75 -30.797 -17.391 1 86.75 109 GLN A CA 1
ATOM 823 C C . GLN A 1 109 ? -4.176 -31.141 -17.812 1 86.75 109 GLN A C 1
ATOM 825 O O . GLN A 1 109 ? -4.551 -30.938 -18.969 1 86.75 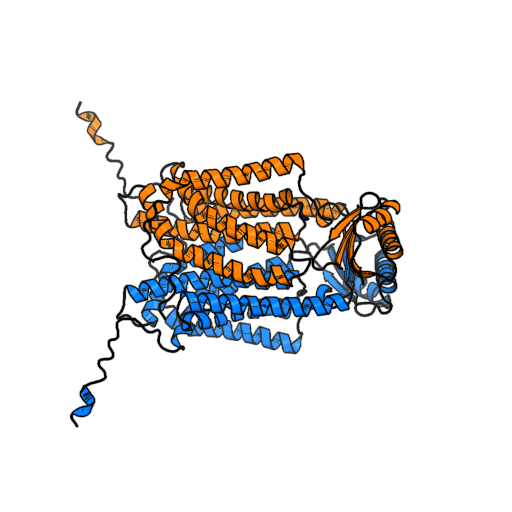109 GLN A O 1
ATOM 830 N N . LYS A 1 110 ? -4.895 -31.641 -16.906 1 91.44 110 LYS A N 1
ATOM 831 C CA . LYS A 1 110 ? -6.289 -31.969 -17.188 1 91.44 110 LYS A CA 1
ATOM 832 C C . LYS A 1 110 ? -7.074 -30.719 -17.562 1 91.44 110 LYS A C 1
ATOM 834 O O . LYS A 1 110 ? -7.852 -30.734 -18.531 1 91.44 110 LYS A O 1
ATOM 839 N N . VAL A 1 111 ? -6.902 -29.672 -16.844 1 92.56 111 VAL A N 1
ATOM 840 C CA . VAL A 1 111 ? -7.598 -28.422 -17.109 1 92.56 111 VAL A CA 1
ATOM 841 C C . VAL A 1 111 ? -7.156 -27.859 -18.469 1 92.56 111 VAL A C 1
ATOM 843 O O . VAL A 1 111 ? -7.984 -27.422 -19.266 1 92.56 111 VAL A O 1
ATOM 846 N N . ARG A 1 112 ? -5.895 -27.922 -18.75 1 88.44 112 ARG A N 1
ATOM 847 C CA . ARG A 1 112 ? -5.359 -27.406 -20 1 88.44 112 ARG A CA 1
ATOM 848 C C . ARG A 1 112 ? -5.934 -28.156 -21.188 1 88.44 112 ARG A C 1
ATOM 850 O O . ARG A 1 112 ? -6.297 -27.547 -22.203 1 88.44 112 ARG A O 1
ATOM 857 N N . THR A 1 113 ? -5.93 -29.422 -21.016 1 88.94 113 THR A N 1
ATOM 858 C CA . THR A 1 113 ? -6.461 -30.266 -22.078 1 88.94 113 THR A CA 1
ATOM 859 C C . THR A 1 113 ? -7.941 -29.969 -22.312 1 88.94 113 THR A C 1
ATOM 861 O O . THR A 1 113 ? -8.398 -29.938 -23.469 1 88.94 113 THR A O 1
ATOM 864 N N . ALA A 1 114 ? -8.617 -29.766 -21.266 1 91.19 114 ALA A N 1
ATOM 865 C CA . ALA A 1 114 ? -10.047 -29.469 -21.359 1 91.19 114 ALA A CA 1
ATOM 866 C C . ALA A 1 114 ? -10.289 -28.141 -22.047 1 91.19 114 ALA A C 1
ATOM 868 O O . ALA A 1 114 ? -11.25 -28 -22.812 1 91.19 114 ALA A O 1
ATOM 869 N N . LEU A 1 115 ? -9.531 -27.156 -21.797 1 89.5 115 LEU A N 1
ATOM 870 C CA . LEU A 1 115 ? -9.68 -25.844 -22.391 1 89.5 115 LEU A CA 1
ATOM 871 C C . LEU A 1 115 ? -9.25 -25.859 -23.859 1 89.5 115 LEU A C 1
ATOM 873 O O . LEU A 1 115 ? -9.867 -25.203 -24.688 1 89.5 115 LEU A O 1
ATOM 877 N N . GLY A 1 116 ? -8.18 -26.625 -24.078 1 85.5 116 GLY A N 1
ATOM 878 C CA . GLY A 1 116 ? -7.719 -26.781 -25.438 1 85.5 116 GLY A CA 1
ATOM 879 C C . GLY A 1 116 ? -7.004 -25.562 -25.969 1 85.5 116 GLY A C 1
ATOM 880 O O . GLY A 1 116 ? -6.477 -24.75 -25.203 1 85.5 116 GLY A O 1
ATOM 881 N N . ASP A 1 117 ? -7 -25.438 -27.312 1 83.44 117 ASP A N 1
ATOM 882 C CA . ASP A 1 117 ? -6.203 -24.422 -28 1 83.44 117 ASP A CA 1
ATOM 883 C C . ASP A 1 117 ? -6.969 -23.094 -28.109 1 83.44 117 ASP A C 1
ATOM 885 O O . ASP A 1 117 ? -6.406 -22.078 -28.516 1 83.44 117 ASP A O 1
ATOM 889 N N . SER A 1 118 ? -8.133 -23.188 -27.672 1 87.62 118 SER A N 1
ATOM 890 C CA . SER A 1 118 ? -8.953 -21.984 -27.766 1 87.62 118 SER A CA 1
ATOM 891 C C . SER A 1 118 ? -8.648 -21.016 -26.641 1 87.62 118 SER A C 1
ATOM 893 O O . SER A 1 118 ? -9.133 -19.875 -26.625 1 87.62 118 SER A O 1
ATOM 895 N N . TYR A 1 119 ? -7.848 -21.484 -25.734 1 88.12 119 TYR A N 1
ATOM 896 C CA . TYR A 1 119 ? -7.461 -20.641 -24.609 1 88.12 119 TYR A CA 1
ATOM 897 C C . TYR A 1 119 ? -5.953 -20.438 -24.578 1 88.12 119 TYR A C 1
ATOM 899 O O . TYR A 1 119 ? -5.188 -21.359 -24.859 1 88.12 119 TYR A O 1
ATOM 907 N N . GLU A 1 120 ? -5.605 -19.203 -24.344 1 85.94 120 GLU A N 1
ATOM 908 C CA . GLU A 1 120 ? -4.211 -18.906 -24.016 1 85.94 120 GLU A CA 1
ATOM 909 C C . GLU A 1 120 ? -3.961 -18.984 -22.516 1 85.94 120 GLU A C 1
ATOM 911 O O . GLU A 1 120 ? -4.621 -18.297 -21.734 1 85.94 120 GLU A O 1
ATOM 916 N N . TYR A 1 121 ? -3.047 -19.844 -22.188 1 85.19 121 TYR A N 1
ATOM 917 C CA . TYR A 1 121 ? -2.693 -19.953 -20.781 1 85.19 121 TYR A CA 1
ATOM 918 C C . TYR A 1 121 ? -1.712 -18.844 -20.375 1 85.19 121 TYR A C 1
ATOM 920 O O . TYR A 1 121 ? -0.582 -18.812 -20.875 1 85.19 121 TYR A O 1
ATOM 928 N N . ARG A 1 122 ? -2.162 -18.094 -19.5 1 85.75 122 ARG A N 1
ATOM 929 C CA . ARG A 1 122 ? -1.414 -16.891 -19.172 1 85.75 122 ARG A CA 1
ATOM 930 C C . ARG A 1 122 ? -0.599 -17.078 -17.906 1 85.75 122 ARG A C 1
ATOM 932 O O . ARG A 1 122 ? 0.555 -16.656 -17.828 1 85.75 122 ARG A O 1
ATOM 939 N N . ARG A 1 123 ? -1.247 -17.703 -16.891 1 88.44 123 ARG A N 1
ATOM 940 C CA . ARG A 1 123 ? -0.583 -17.859 -15.602 1 88.44 123 ARG A CA 1
ATOM 941 C C . ARG A 1 123 ? -1.091 -19.109 -14.883 1 88.44 123 ARG A C 1
ATOM 943 O O . ARG A 1 123 ? -2.283 -19.422 -14.938 1 88.44 123 ARG A O 1
ATOM 950 N N . VAL A 1 124 ? -0.134 -19.812 -14.352 1 90.44 124 VAL A N 1
ATOM 951 C CA . VAL A 1 124 ? -0.476 -20.953 -13.508 1 90.44 124 VAL A CA 1
ATOM 952 C C . VAL A 1 124 ? 0.258 -20.844 -12.172 1 90.44 124 VAL A C 1
ATOM 954 O O . VAL A 1 124 ? 1.469 -20.609 -12.141 1 90.44 124 VAL A O 1
ATOM 957 N N . GLU A 1 125 ? -0.486 -20.984 -11.156 1 91.44 125 GLU A N 1
ATOM 958 C CA . GLU A 1 125 ? 0.093 -20.953 -9.812 1 91.44 125 GLU A CA 1
ATOM 959 C C . GLU A 1 125 ? -0.329 -22.172 -9 1 91.44 125 GLU A C 1
ATOM 961 O O . GLU A 1 125 ? -1.503 -22.547 -9.008 1 91.44 125 GLU A O 1
ATOM 966 N N . LEU A 1 126 ? 0.676 -22.781 -8.422 1 90.94 126 LEU A N 1
ATOM 967 C CA . LEU A 1 126 ? 0.446 -23.906 -7.523 1 90.94 126 LEU A CA 1
ATOM 968 C C . LEU A 1 126 ? 0.967 -23.594 -6.125 1 90.94 126 LEU A C 1
ATOM 970 O O . LEU A 1 126 ? 2.125 -23.203 -5.961 1 90.94 126 LEU A O 1
ATOM 974 N N . VAL A 1 127 ? 0.112 -23.766 -5.145 1 89.56 127 VAL A N 1
ATOM 975 C CA . VAL A 1 127 ? 0.517 -23.531 -3.764 1 89.56 127 VAL A CA 1
ATOM 976 C C . VAL A 1 127 ? 0.205 -24.766 -2.92 1 89.56 127 VAL A C 1
ATOM 978 O O . VAL A 1 127 ? -0.901 -25.312 -2.988 1 89.56 127 VAL A O 1
ATOM 981 N N . GLY A 1 128 ? 1.215 -25.172 -2.156 1 86.31 128 GLY A N 1
ATOM 982 C CA . GLY A 1 128 ? 1.022 -26.312 -1.265 1 86.31 128 GLY A CA 1
ATOM 983 C C . GLY A 1 128 ? 0.206 -25.969 -0.033 1 86.31 128 GLY A C 1
ATOM 984 O O . GLY A 1 128 ? 0.205 -24.812 0.418 1 86.31 128 GLY A O 1
ATOM 985 N N . PRO A 1 129 ? -0.561 -26.906 0.53 1 79 129 PRO A N 1
ATOM 986 C CA . PRO A 1 129 ? -1.449 -26.656 1.666 1 79 129 PRO A CA 1
ATOM 987 C C . PRO A 1 129 ? -0.695 -26.219 2.918 1 79 129 PRO A C 1
ATOM 989 O O . PRO A 1 129 ? -1.198 -25.391 3.686 1 79 129 PRO A O 1
ATOM 992 N N . ARG A 1 130 ? 0.43 -26.781 3.184 1 81.62 130 ARG A N 1
ATOM 993 C CA . ARG A 1 130 ? 1.182 -26.422 4.383 1 81.62 130 ARG A CA 1
ATOM 994 C C . ARG A 1 130 ? 1.588 -24.953 4.359 1 81.62 130 ARG A C 1
ATOM 996 O O . ARG A 1 130 ? 1.517 -24.266 5.383 1 81.62 130 ARG A O 1
ATOM 1003 N N . VAL A 1 131 ? 1.935 -24.547 3.252 1 83 131 VAL A N 1
ATOM 1004 C CA . VAL A 1 131 ? 2.365 -23.172 3.09 1 83 131 VAL A CA 1
ATOM 1005 C C . VAL A 1 131 ? 1.188 -22.234 3.342 1 83 131 VAL A C 1
ATOM 1007 O O . VAL A 1 131 ? 1.347 -21.172 3.965 1 83 131 VAL A O 1
ATOM 1010 N N . GLY A 1 132 ? 0.075 -22.703 2.926 1 84.88 132 GLY A N 1
ATOM 1011 C CA . GLY A 1 132 ? -1.112 -21.875 3.053 1 84.88 132 GLY A CA 1
ATOM 1012 C C . GLY A 1 132 ? -1.457 -21.531 4.492 1 84.88 132 GLY A C 1
ATOM 1013 O O . GLY A 1 132 ? -1.717 -20.375 4.824 1 84.88 132 GLY A O 1
ATOM 1014 N N . GLY A 1 133 ? -1.491 -22.516 5.348 1 85.31 133 GLY A N 1
ATOM 1015 C CA . GLY A 1 133 ? -1.796 -22.297 6.754 1 85.31 133 GLY A CA 1
ATOM 1016 C C . GLY A 1 133 ? -0.797 -21.406 7.453 1 85.31 133 GLY A C 1
ATOM 1017 O O . GLY A 1 133 ? -1.181 -20.547 8.25 1 85.31 133 GLY A O 1
ATOM 1018 N N . GLU A 1 134 ? 0.445 -21.609 7.156 1 87.12 134 GLU A N 1
ATOM 1019 C CA . GLU A 1 134 ? 1.502 -20.781 7.734 1 87.12 134 GLU A CA 1
ATOM 1020 C C . GLU A 1 134 ? 1.35 -19.312 7.328 1 87.12 134 GLU A C 1
ATOM 1022 O O . GLU A 1 134 ? 1.495 -18.422 8.156 1 87.12 134 GLU A O 1
ATOM 1027 N N . LEU A 1 135 ? 1.031 -19.172 6.031 1 85.44 135 LEU A N 1
ATOM 1028 C CA . LEU A 1 135 ? 0.885 -17.812 5.512 1 85.44 135 LEU A CA 1
ATOM 1029 C C . LEU A 1 135 ? -0.319 -17.125 6.137 1 85.44 135 LEU A C 1
ATOM 1031 O O . LEU A 1 135 ? -0.259 -15.93 6.449 1 85.44 135 LEU A O 1
ATOM 1035 N N . MET A 1 136 ? -1.367 -17.828 6.312 1 87.44 136 MET A N 1
ATOM 1036 C CA . MET A 1 136 ? -2.566 -17.266 6.926 1 87.44 136 MET A CA 1
ATOM 1037 C C . MET A 1 136 ? -2.283 -16.797 8.352 1 87.44 136 MET A C 1
ATOM 1039 O O . MET A 1 136 ? -2.656 -15.695 8.734 1 87.44 136 MET A O 1
ATOM 1043 N N . ARG A 1 137 ? -1.67 -17.609 9.109 1 89.81 137 ARG A N 1
ATOM 1044 C CA . ARG A 1 137 ? -1.349 -17.297 10.492 1 89.81 137 ARG A CA 1
ATOM 1045 C C . ARG A 1 137 ? -0.411 -16.094 10.578 1 89.81 137 ARG A C 1
ATOM 1047 O O . ARG A 1 137 ? -0.642 -15.18 11.367 1 89.81 137 ARG A O 1
ATOM 1054 N N . GLN A 1 138 ? 0.583 -16.109 9.789 1 88.5 138 GLN A N 1
ATOM 1055 C CA . GLN A 1 138 ? 1.549 -15.016 9.797 1 88.5 138 GLN A CA 1
ATOM 1056 C C . GLN A 1 138 ? 0.896 -13.703 9.367 1 88.5 138 GLN A C 1
ATOM 1058 O O . GLN A 1 138 ? 1.188 -12.648 9.93 1 88.5 138 GLN A O 1
ATOM 1063 N N . GLY A 1 139 ? 0.052 -13.789 8.344 1 88.62 139 GLY A N 1
ATOM 1064 C CA . GLY A 1 139 ? -0.678 -12.609 7.91 1 88.62 139 GLY A CA 1
ATOM 1065 C C . GLY A 1 139 ? -1.572 -12.031 8.984 1 88.62 139 GLY A C 1
ATOM 1066 O O . GLY A 1 139 ? -1.613 -10.812 9.172 1 88.62 139 GLY A O 1
ATOM 1067 N N . ALA A 1 140 ? -2.252 -12.914 9.688 1 90.31 140 ALA A N 1
ATOM 1068 C CA . ALA A 1 140 ? -3.139 -12.477 10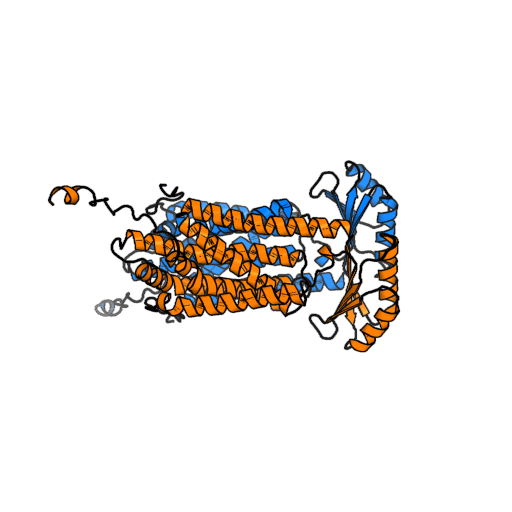.766 1 90.31 140 ALA A CA 1
ATOM 1069 C C . ALA A 1 140 ? -2.348 -11.836 11.898 1 90.31 140 ALA A C 1
ATOM 1071 O O . ALA A 1 140 ? -2.721 -10.773 12.406 1 90.31 140 ALA A O 1
ATOM 1072 N N . ILE A 1 141 ? -1.301 -12.445 12.25 1 91.44 141 ILE A N 1
ATOM 1073 C CA . ILE A 1 141 ? -0.458 -11.938 13.328 1 91.44 141 ILE A CA 1
ATOM 1074 C C . ILE A 1 141 ? 0.13 -10.586 12.938 1 91.44 141 ILE A C 1
ATOM 1076 O O . ILE A 1 141 ? 0.138 -9.648 13.742 1 91.44 141 ILE A O 1
ATOM 1080 N N . ALA A 1 142 ? 0.624 -10.547 11.68 1 91.56 142 ALA A N 1
ATOM 1081 C CA . ALA A 1 142 ? 1.198 -9.297 11.203 1 91.56 142 ALA A CA 1
ATOM 1082 C C . ALA A 1 142 ? 0.177 -8.164 11.266 1 91.56 142 ALA A C 1
ATOM 1084 O O . ALA A 1 142 ? 0.513 -7.035 11.633 1 91.56 142 ALA A O 1
ATOM 1085 N N . THR A 1 143 ? -1.022 -8.445 10.969 1 92.31 143 THR A N 1
ATOM 1086 C CA . THR A 1 143 ? -2.076 -7.434 10.969 1 92.31 143 THR A CA 1
ATOM 1087 C C . THR A 1 143 ? -2.354 -6.941 12.383 1 92.31 143 THR A C 1
ATOM 1089 O O . THR A 1 143 ? -2.396 -5.734 12.633 1 92.31 143 THR A O 1
ATOM 1092 N N . VAL A 1 144 ? -2.473 -7.844 13.32 1 94.25 144 VAL A N 1
ATOM 1093 C CA . VAL A 1 144 ? -2.744 -7.492 14.703 1 94.25 144 VAL A CA 1
ATOM 1094 C C . VAL A 1 144 ? -1.566 -6.707 15.281 1 94.25 144 VAL A C 1
ATOM 1096 O O . VAL A 1 144 ? -1.757 -5.684 15.938 1 94.25 144 VAL A O 1
ATOM 1099 N N . LEU A 1 145 ? -0.405 -7.145 14.992 1 94 145 LEU A N 1
ATOM 1100 C CA . LEU A 1 145 ? 0.793 -6.477 15.484 1 94 145 LEU A CA 1
ATOM 1101 C C . LEU A 1 145 ? 0.895 -5.059 14.93 1 94 145 LEU A C 1
ATOM 1103 O O . LEU A 1 145 ? 1.282 -4.133 15.648 1 94 145 LEU A O 1
ATOM 1107 N N . ALA A 1 146 ? 0.571 -4.953 13.695 1 94.31 146 ALA A N 1
ATOM 1108 C CA . ALA A 1 146 ? 0.625 -3.633 13.07 1 94.31 146 ALA A CA 1
ATOM 1109 C C . ALA A 1 146 ? -0.33 -2.66 13.75 1 94.31 146 ALA A C 1
ATOM 1111 O O . ALA A 1 146 ? 0.054 -1.539 14.094 1 94.31 146 ALA A O 1
ATOM 1112 N N . ILE A 1 147 ? -1.505 -3.072 14.016 1 94.88 147 ILE A N 1
ATOM 1113 C CA . ILE A 1 147 ? -2.525 -2.225 14.617 1 94.88 147 ILE A CA 1
ATOM 1114 C C . ILE A 1 147 ? -2.129 -1.888 16.062 1 94.88 147 ILE A C 1
ATOM 1116 O O . ILE A 1 147 ? -2.246 -0.737 16.484 1 94.88 147 ILE A O 1
ATOM 1120 N N . MET A 1 148 ? -1.606 -2.881 16.781 1 95.88 148 MET A N 1
ATOM 1121 C CA . MET A 1 148 ? -1.173 -2.666 18.156 1 95.88 148 MET A CA 1
ATOM 1122 C C . MET A 1 148 ? 0.023 -1.72 18.203 1 95.88 148 MET A C 1
ATOM 1124 O O . MET A 1 148 ? 0.1 -0.86 19.078 1 95.88 148 MET A O 1
ATOM 1128 N N . ALA A 1 149 ? 0.909 -1.886 17.281 1 94.75 149 ALA A N 1
ATOM 1129 C CA . ALA A 1 149 ? 2.088 -1.024 17.234 1 94.75 149 ALA A CA 1
ATOM 1130 C C . ALA A 1 149 ? 1.698 0.424 16.953 1 94.75 149 ALA A C 1
ATOM 1132 O O . ALA A 1 149 ? 2.24 1.349 17.562 1 94.75 149 ALA A O 1
ATOM 1133 N N . ILE A 1 150 ? 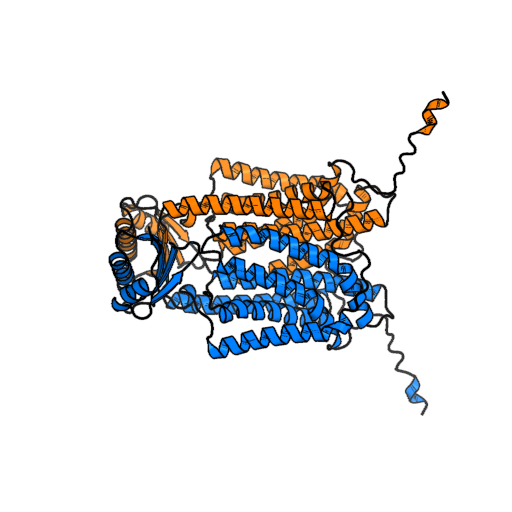0.775 0.626 16.078 1 93.69 150 ILE A N 1
ATOM 1134 C CA . ILE A 1 150 ? 0.281 1.958 15.742 1 93.69 150 ILE A CA 1
ATOM 1135 C C . ILE A 1 150 ? -0.353 2.596 16.984 1 93.69 150 ILE A C 1
ATOM 1137 O O . ILE A 1 150 ? -0.029 3.732 17.328 1 93.69 150 ILE A O 1
ATOM 1141 N N . ALA A 1 151 ? -1.196 1.811 17.609 1 94.5 151 ALA A N 1
ATOM 1142 C CA . ALA A 1 151 ? -1.896 2.312 18.781 1 94.5 151 ALA A CA 1
ATOM 1143 C C . ALA A 1 151 ? -0.913 2.678 19.891 1 94.5 151 ALA A C 1
ATOM 1145 O O . ALA A 1 151 ? -1.057 3.717 20.547 1 94.5 151 ALA A O 1
ATOM 1146 N N . ALA A 1 152 ? 0.04 1.807 20.094 1 95 152 ALA A N 1
ATOM 1147 C CA . ALA A 1 152 ? 1.049 2.043 21.125 1 95 152 ALA A CA 1
ATOM 1148 C C . ALA A 1 152 ? 1.847 3.311 20.844 1 95 152 ALA A C 1
ATOM 1150 O O . ALA A 1 152 ? 2.107 4.109 21.734 1 95 152 ALA A O 1
ATOM 1151 N N . TYR A 1 153 ? 2.213 3.518 19.625 1 93.44 153 TYR A N 1
ATOM 1152 C CA . TYR A 1 153 ? 2.975 4.699 19.234 1 93.44 153 TYR A CA 1
ATOM 1153 C C . TYR A 1 153 ? 2.154 5.969 19.438 1 93.44 153 TYR A C 1
ATOM 1155 O O . TYR A 1 153 ? 2.658 6.961 19.969 1 93.44 153 TYR A O 1
ATOM 1163 N N . VAL A 1 154 ? 0.92 5.93 19.016 1 92.38 154 VAL A N 1
ATOM 1164 C CA . VAL A 1 154 ? 0.037 7.082 19.172 1 92.38 154 VAL A CA 1
ATOM 1165 C C . VAL A 1 154 ? -0.173 7.383 20.641 1 92.38 154 VAL A C 1
ATOM 1167 O O . VAL A 1 154 ? -0.179 8.547 21.062 1 92.38 154 VAL A O 1
ATOM 1170 N N . ALA A 1 155 ? -0.325 6.301 21.438 1 93.19 155 ALA A N 1
ATOM 1171 C CA . ALA A 1 155 ? -0.497 6.473 22.875 1 93.19 155 ALA A CA 1
ATOM 1172 C C . ALA A 1 155 ? 0.735 7.121 23.5 1 93.19 155 ALA A C 1
ATOM 1174 O O . ALA A 1 155 ? 0.617 7.922 24.438 1 93.19 155 ALA A O 1
ATOM 1175 N N . PHE A 1 156 ? 1.85 6.758 23.016 1 91.31 156 PHE A N 1
ATOM 1176 C CA . PHE A 1 156 ? 3.104 7.293 23.531 1 91.31 156 PHE A CA 1
ATOM 1177 C C . PHE A 1 156 ? 3.281 8.75 23.109 1 91.31 156 PHE A C 1
ATOM 1179 O O . PHE A 1 156 ? 3.799 9.562 23.891 1 91.31 156 PHE A O 1
ATOM 1186 N N . ARG A 1 157 ? 2.889 9.055 21.938 1 86.81 157 ARG A N 1
ATOM 1187 C CA . ARG A 1 157 ? 3.105 10.391 21.406 1 86.81 157 ARG A CA 1
ATOM 1188 C C . ARG A 1 157 ? 2.076 11.375 21.953 1 86.81 157 ARG A C 1
ATOM 1190 O O . ARG A 1 157 ? 2.367 12.562 22.094 1 86.81 157 ARG A O 1
ATOM 1197 N N . PHE A 1 158 ? 0.953 10.867 22.141 1 88.44 158 PHE A N 1
ATOM 1198 C CA . PHE A 1 158 ? -0.128 11.711 22.641 1 88.44 158 PHE A CA 1
ATOM 1199 C C . PHE A 1 158 ? -0.534 11.289 24.047 1 88.44 158 PHE A C 1
ATOM 1201 O O . PHE A 1 158 ? 0.313 11.172 24.938 1 88.44 158 PHE A O 1
ATOM 1208 N N . GLU A 1 159 ? -1.688 11.094 24.438 1 90.94 159 GLU A N 1
ATOM 1209 C CA . GLU A 1 159 ? -2.271 10.5 25.625 1 90.94 159 GLU A CA 1
ATOM 1210 C C . GLU A 1 159 ? -2.91 9.148 25.312 1 90.94 159 GLU A C 1
ATOM 1212 O O . GLU A 1 159 ? -3.258 8.867 24.172 1 90.94 159 GLU A O 1
ATOM 1217 N N . TRP A 1 160 ? -3.004 8.359 26.312 1 93.5 160 TRP A N 1
ATOM 1218 C CA . TRP A 1 160 ? -3.449 6.984 26.078 1 93.5 160 TRP A CA 1
ATOM 1219 C C . TRP A 1 160 ? -4.863 6.957 25.516 1 93.5 160 TRP A C 1
ATOM 1221 O O . TRP A 1 160 ? -5.23 6.027 24.797 1 93.5 160 TRP A O 1
ATOM 1231 N N . GLN A 1 161 ? -5.641 8.031 25.766 1 95.75 161 GLN A N 1
ATOM 1232 C CA . GLN A 1 161 ? -6.988 8.102 25.203 1 95.75 161 GLN A CA 1
ATOM 1233 C C . GLN A 1 161 ? -6.945 8.172 23.688 1 95.75 161 GLN A C 1
ATOM 1235 O O . GLN A 1 161 ? -7.746 7.527 23 1 95.75 161 GLN A O 1
ATOM 1240 N N . PHE A 1 162 ? -5.926 8.922 23.203 1 95.25 162 PHE A N 1
ATOM 1241 C CA . PHE A 1 162 ? -5.758 9.031 21.766 1 95.25 162 PHE A CA 1
ATOM 1242 C C . PHE A 1 162 ? -5.328 7.699 21.172 1 95.25 162 PHE A C 1
ATOM 1244 O O . PHE A 1 162 ? -5.738 7.355 20.047 1 95.25 162 PHE A O 1
ATOM 1251 N N . GLY A 1 163 ? -4.492 7.004 21.891 1 95.88 163 GLY A N 1
ATOM 1252 C CA . GLY A 1 163 ? -4.082 5.68 21.453 1 95.88 163 GLY A CA 1
ATOM 1253 C C . GLY A 1 163 ? -5.238 4.707 21.328 1 95.88 163 GLY A C 1
ATOM 1254 O O . GLY A 1 163 ? -5.324 3.957 20.359 1 95.88 163 GLY A O 1
ATOM 1255 N N . VAL A 1 164 ? -6.086 4.734 22.328 1 96.81 164 VAL A N 1
ATOM 1256 C CA . VAL A 1 164 ? -7.246 3.854 22.328 1 96.81 164 VAL A CA 1
ATOM 1257 C C . VAL A 1 164 ? -8.164 4.207 21.156 1 96.81 164 VAL A C 1
ATOM 1259 O O . VAL A 1 164 ? -8.68 3.322 20.469 1 96.81 164 VAL A O 1
ATOM 1262 N N . SER A 1 165 ? -8.391 5.5 20.984 1 96.94 165 SER A N 1
ATOM 1263 C CA . SER A 1 165 ? -9.234 5.934 19.875 1 96.94 165 SER A CA 1
ATOM 1264 C C . SER A 1 165 ? -8.633 5.531 18.531 1 96.94 165 SER A C 1
ATOM 1266 O O . SER A 1 165 ? -9.352 5.074 17.641 1 96.94 165 SER A O 1
ATOM 1268 N N . ALA A 1 166 ? -7.316 5.707 18.375 1 95.88 166 ALA A N 1
ATOM 1269 C CA . ALA A 1 166 ? -6.621 5.312 17.156 1 95.88 166 ALA A CA 1
ATOM 1270 C C . ALA A 1 166 ? -6.766 3.814 16.906 1 95.88 166 ALA A C 1
ATOM 1272 O O . ALA A 1 166 ? -6.973 3.387 15.766 1 95.88 166 ALA A O 1
ATOM 1273 N N . LEU A 1 167 ? -6.648 3.047 17.953 1 96.44 167 LEU A N 1
ATOM 1274 C CA . LEU A 1 167 ? -6.789 1.598 17.875 1 96.44 167 LEU A CA 1
ATOM 1275 C C . LEU A 1 167 ? -8.172 1.216 17.359 1 96.44 167 LEU A C 1
ATOM 1277 O O . LEU A 1 167 ? -8.289 0.428 16.406 1 96.44 167 LEU A O 1
ATOM 1281 N N . ILE A 1 168 ? -9.148 1.784 17.922 1 97.19 168 ILE A N 1
ATOM 1282 C CA . ILE A 1 168 ? -10.523 1.458 17.562 1 97.19 168 ILE A CA 1
ATOM 1283 C C . ILE A 1 168 ? -10.805 1.887 16.125 1 97.19 168 ILE A C 1
ATOM 1285 O O . ILE A 1 168 ? -11.383 1.129 15.344 1 97.19 168 ILE A O 1
ATOM 1289 N N . ALA A 1 169 ? -10.375 3.066 15.773 1 97.06 169 ALA A N 1
ATOM 1290 C CA . ALA A 1 169 ? -10.625 3.596 14.438 1 97.06 169 ALA A CA 1
ATOM 1291 C C . ALA A 1 169 ? -9.891 2.781 13.375 1 97.06 169 ALA A C 1
ATOM 1293 O O . ALA A 1 169 ? -10.461 2.447 12.336 1 97.06 169 ALA A O 1
ATOM 1294 N N . THR A 1 170 ? -8.617 2.469 13.602 1 96.75 170 THR A N 1
ATOM 1295 C CA . THR A 1 170 ? -7.824 1.71 12.641 1 96.75 170 THR A CA 1
ATOM 1296 C C . THR A 1 170 ? -8.352 0.284 12.508 1 96.75 170 THR A C 1
ATOM 1298 O O . THR A 1 170 ? -8.43 -0.256 11.406 1 96.75 170 THR A O 1
ATOM 1301 N N . PHE A 1 171 ? -8.695 -0.311 13.672 1 97.38 171 PHE A N 1
ATOM 1302 C CA . PHE A 1 171 ? -9.305 -1.636 13.625 1 97.38 171 PHE A CA 1
ATOM 1303 C C . PHE A 1 171 ? -10.602 -1.611 12.82 1 97.38 171 PHE A C 1
ATOM 1305 O O . PHE A 1 171 ? -10.844 -2.494 11.992 1 97.38 171 PHE A O 1
ATOM 1312 N N . HIS A 1 172 ? -11.391 -0.624 13.109 1 97.62 172 HIS A N 1
ATOM 1313 C CA . HIS A 1 172 ? -12.633 -0.441 12.367 1 97.62 172 HIS A CA 1
ATOM 1314 C C . HIS A 1 172 ? -12.375 -0.379 10.867 1 97.62 172 HIS A C 1
ATOM 1316 O O . HIS A 1 172 ? -13.047 -1.059 10.086 1 97.62 172 HIS A O 1
ATOM 1322 N N . ASP A 1 173 ? -11.445 0.41 10.422 1 97.88 173 ASP A N 1
ATOM 1323 C CA . ASP A 1 173 ? -11.188 0.614 9 1 97.88 173 ASP A CA 1
ATOM 1324 C C . ASP A 1 173 ? -10.711 -0.679 8.344 1 97.88 173 ASP A C 1
ATOM 1326 O O . ASP A 1 173 ? -11.156 -1.014 7.238 1 97.88 173 ASP A O 1
ATOM 1330 N N . VAL A 1 174 ? -9.812 -1.405 9.016 1 97.62 174 VAL A N 1
ATOM 1331 C CA . VAL A 1 174 ? -9.312 -2.676 8.508 1 97.62 174 VAL A CA 1
ATOM 1332 C C . VAL A 1 174 ? -10.438 -3.701 8.453 1 97.62 174 VAL A C 1
ATOM 1334 O O . VAL A 1 174 ? -10.609 -4.402 7.457 1 97.62 174 VAL A O 1
ATOM 1337 N N . PHE A 1 175 ? -11.242 -3.74 9.484 1 98 175 PHE A N 1
ATOM 1338 C CA . PHE A 1 175 ? -12.32 -4.711 9.617 1 98 175 PHE A CA 1
ATOM 1339 C C . PHE A 1 175 ? -13.398 -4.477 8.562 1 98 175 PHE A C 1
ATOM 1341 O O . PHE A 1 175 ? -13.883 -5.422 7.941 1 98 175 PHE A O 1
ATOM 1348 N N . VAL A 1 176 ? -13.781 -3.262 8.383 1 98.12 176 VAL A N 1
ATOM 1349 C CA . VAL A 1 176 ? -14.812 -2.924 7.406 1 98.12 176 VAL A CA 1
ATOM 1350 C C . VAL A 1 176 ? -14.289 -3.197 5.996 1 98.12 176 VAL A C 1
ATOM 1352 O O . VAL A 1 176 ? -15.055 -3.613 5.117 1 98.12 176 VAL A O 1
ATOM 1355 N N . THR A 1 177 ? -13.031 -2.986 5.754 1 98.12 177 THR A N 1
ATOM 1356 C CA . THR A 1 177 ? -12.461 -3.305 4.449 1 98.12 177 THR A CA 1
ATOM 1357 C C . THR A 1 177 ? -12.453 -4.812 4.215 1 98.12 177 THR A C 1
ATOM 1359 O O . THR A 1 177 ? -12.648 -5.27 3.088 1 98.12 177 THR A O 1
ATOM 1362 N N . LEU A 1 178 ? -12.164 -5.547 5.297 1 97.38 178 LEU A N 1
ATOM 1363 C CA . LEU A 1 178 ? -12.344 -6.996 5.211 1 97.38 178 LEU A CA 1
ATOM 1364 C C . LEU A 1 178 ? -13.758 -7.348 4.773 1 97.38 178 LEU A C 1
ATOM 1366 O O . LEU A 1 178 ? -13.969 -8.32 4.047 1 97.38 178 LEU A O 1
ATOM 1370 N N . GLY A 1 179 ? -14.695 -6.574 5.23 1 97.94 179 GLY A N 1
ATOM 1371 C CA . GLY A 1 179 ? -16.078 -6.766 4.852 1 97.94 179 GLY A CA 1
ATOM 1372 C C . GLY A 1 179 ? -16.312 -6.688 3.354 1 97.94 179 GLY A C 1
ATOM 1373 O O . GLY A 1 179 ? -17.172 -7.375 2.814 1 97.94 179 GLY A O 1
ATOM 1374 N N . LEU A 1 180 ? -15.562 -5.859 2.697 1 97.69 180 LEU A N 1
ATOM 1375 C CA . LEU A 1 180 ? -15.648 -5.762 1.245 1 97.69 180 LEU A CA 1
ATOM 1376 C C . LEU A 1 180 ? -15.359 -7.105 0.589 1 97.69 180 LEU A C 1
ATOM 1378 O O . LEU A 1 180 ? -16.047 -7.504 -0.35 1 97.69 180 LEU A O 1
ATOM 1382 N N . PHE A 1 181 ? -14.367 -7.824 1.061 1 97.12 181 PHE A N 1
ATOM 1383 C CA . PHE A 1 181 ? -14 -9.133 0.525 1 97.12 181 PHE A CA 1
ATOM 1384 C C . PHE A 1 181 ? -15.094 -10.156 0.78 1 97.12 181 PHE A C 1
ATOM 1386 O O . PHE A 1 181 ? -15.344 -11.031 -0.053 1 97.12 181 PHE A O 1
ATOM 1393 N N . ILE A 1 182 ? -15.719 -10.008 1.865 1 97.69 182 ILE A N 1
ATOM 1394 C CA . ILE A 1 182 ? -16.734 -10.969 2.279 1 97.69 182 ILE A CA 1
ATOM 1395 C C . ILE A 1 182 ? -18.016 -10.742 1.482 1 97.69 182 ILE A C 1
ATOM 1397 O O . ILE A 1 182 ? -18.562 -11.68 0.896 1 97.69 182 ILE A O 1
ATOM 1401 N N . VAL A 1 183 ? -18.438 -9.5 1.386 1 96.88 183 VAL A N 1
ATOM 1402 C CA . VAL A 1 183 ? -19.719 -9.164 0.775 1 96.88 183 VAL A CA 1
ATOM 1403 C C . VAL A 1 183 ? -19.656 -9.414 -0.731 1 96.88 183 VAL A C 1
ATOM 1405 O O . VAL A 1 183 ? -20.594 -9.953 -1.318 1 96.88 183 VAL A O 1
ATOM 1408 N N . LEU A 1 184 ? -18.547 -9.125 -1.371 1 95 184 LEU A N 1
ATOM 1409 C CA . LEU A 1 184 ? -18.438 -9.273 -2.816 1 95 184 LEU A CA 1
ATOM 1410 C C . LEU A 1 184 ? -17.797 -10.609 -3.176 1 95 184 LEU A C 1
ATOM 1412 O O . LEU A 1 184 ? -17.656 -10.938 -4.355 1 95 184 LEU A O 1
ATOM 1416 N N . GLN A 1 185 ? -17.391 -11.328 -2.156 1 93.81 185 GLN A N 1
ATOM 1417 C CA . GLN A 1 185 ? -16.766 -12.633 -2.318 1 93.81 185 GLN A CA 1
ATOM 1418 C C . GLN A 1 185 ? -15.539 -12.547 -3.227 1 93.81 185 GLN A C 1
ATOM 1420 O O . GLN A 1 185 ? -15.383 -13.359 -4.141 1 93.81 185 GLN A O 1
ATOM 1425 N N . LEU A 1 186 ? -14.773 -11.477 -2.947 1 92.5 186 LEU A N 1
ATOM 1426 C CA . LEU A 1 186 ? -13.484 -11.359 -3.611 1 92.5 186 LEU A CA 1
ATOM 1427 C C . LEU A 1 186 ? -12.477 -12.336 -3.02 1 92.5 186 LEU A C 1
ATOM 1429 O O . LEU A 1 186 ? -12.547 -12.664 -1.832 1 92.5 186 LEU A O 1
ATOM 1433 N N . GLU A 1 187 ? -11.641 -12.727 -3.873 1 91.5 187 GLU A N 1
ATOM 1434 C CA . GLU A 1 187 ? -10.602 -13.625 -3.367 1 91.5 187 GLU A CA 1
ATOM 1435 C C . GLU A 1 187 ? -9.719 -12.922 -2.34 1 91.5 187 GLU A C 1
ATOM 1437 O O . GLU A 1 187 ? -9.25 -11.805 -2.574 1 91.5 187 GLU A O 1
ATOM 1442 N N . PHE A 1 188 ? -9.602 -13.578 -1.16 1 93.81 188 PHE A N 1
ATOM 1443 C CA . PHE A 1 188 ? -8.719 -13.078 -0.114 1 93.81 188 PHE A CA 1
ATOM 1444 C C . PHE A 1 188 ? -7.375 -13.805 -0.151 1 93.81 188 PHE A C 1
ATOM 1446 O O . PHE A 1 188 ? -7.277 -14.961 0.253 1 93.81 188 PHE A O 1
ATOM 1453 N N . ASP A 1 189 ? -6.363 -13.117 -0.661 1 92.12 189 ASP A N 1
ATOM 1454 C CA . ASP A 1 189 ? -5.027 -13.688 -0.795 1 92.12 189 ASP A CA 1
ATOM 1455 C C . ASP A 1 189 ? -3.988 -12.844 -0.07 1 92.12 189 ASP A C 1
ATOM 1457 O O . ASP A 1 189 ? -4.34 -11.953 0.712 1 92.12 189 ASP A O 1
ATOM 1461 N N . LEU A 1 190 ? -2.783 -13.172 -0.26 1 88.69 190 LEU A N 1
ATOM 1462 C CA . LEU A 1 190 ? -1.704 -12.492 0.451 1 88.69 190 LEU A CA 1
ATOM 1463 C C . LEU A 1 190 ? -1.661 -11.016 0.09 1 88.69 190 LEU A C 1
ATOM 1465 O O . LEU A 1 190 ? -1.328 -10.172 0.93 1 88.69 190 LEU A O 1
ATOM 1469 N N . THR A 1 191 ? -1.972 -10.688 -1.097 1 90.5 191 THR A N 1
ATOM 1470 C CA . THR A 1 191 ? -1.99 -9.289 -1.507 1 90.5 191 THR A CA 1
ATOM 1471 C C . THR A 1 191 ? -3.123 -8.539 -0.812 1 90.5 191 THR A C 1
ATOM 1473 O O . THR A 1 191 ? -2.998 -7.348 -0.527 1 90.5 191 THR A O 1
ATOM 1476 N N . ALA A 1 192 ? -4.172 -9.258 -0.518 1 92.94 192 ALA A N 1
ATOM 1477 C CA . ALA A 1 192 ? -5.25 -8.672 0.266 1 92.94 192 ALA A CA 1
ATOM 1478 C C . ALA A 1 192 ? -4.777 -8.305 1.669 1 92.94 192 ALA A C 1
ATOM 1480 O O . ALA A 1 192 ? -5.113 -7.238 2.188 1 92.94 192 ALA A O 1
ATOM 1481 N N . VAL A 1 193 ? -4.031 -9.18 2.244 1 92.31 193 VAL A N 1
ATOM 1482 C CA . VAL A 1 193 ? -3.459 -8.898 3.557 1 92.31 193 VAL A CA 1
ATOM 1483 C C . VAL A 1 193 ? -2.551 -7.672 3.475 1 92.31 193 VAL A C 1
ATOM 1485 O O . VAL A 1 193 ? -2.602 -6.793 4.34 1 92.31 193 VAL A O 1
ATOM 1488 N N . ALA A 1 194 ? -1.75 -7.668 2.461 1 92.62 194 ALA A N 1
ATOM 1489 C CA . ALA A 1 194 ? -0.871 -6.523 2.244 1 92.62 194 ALA A CA 1
ATOM 1490 C C . ALA A 1 194 ? -1.674 -5.234 2.104 1 92.62 194 ALA A C 1
ATOM 1492 O O . ALA A 1 194 ? -1.262 -4.18 2.596 1 92.62 194 ALA A O 1
ATOM 1493 N N . ALA A 1 195 ? -2.791 -5.297 1.436 1 94.75 195 ALA A N 1
ATOM 1494 C CA . ALA A 1 195 ? -3.662 -4.133 1.272 1 94.75 195 ALA A CA 1
ATOM 1495 C C . ALA A 1 195 ? -4.184 -3.646 2.621 1 94.75 195 ALA A C 1
ATOM 1497 O O . ALA A 1 195 ? -4.238 -2.441 2.873 1 94.75 195 ALA A O 1
ATOM 1498 N N . LEU A 1 196 ? -4.57 -4.566 3.477 1 95.06 196 LEU A N 1
ATOM 1499 C CA . LEU A 1 196 ? -5.109 -4.211 4.785 1 95.06 196 LEU A CA 1
ATOM 1500 C C . LEU A 1 196 ? -4.059 -3.512 5.637 1 95.06 196 LEU A C 1
ATOM 1502 O O . LEU A 1 196 ? -4.355 -2.527 6.316 1 95.06 196 LEU A O 1
ATOM 1506 N N . LEU A 1 197 ? -2.902 -3.998 5.586 1 92.31 197 LEU A N 1
ATOM 1507 C CA . LEU A 1 197 ? -1.819 -3.41 6.367 1 92.31 197 LEU A CA 1
ATOM 1508 C C . LEU A 1 197 ? -1.443 -2.035 5.828 1 92.31 197 LEU A C 1
ATOM 1510 O O . LEU A 1 197 ? -1.209 -1.102 6.598 1 92.31 197 LEU A O 1
ATOM 1514 N N . THR A 1 198 ? -1.381 -1.947 4.523 1 92.62 198 THR A N 1
ATOM 1515 C CA . THR A 1 198 ? -1.123 -0.656 3.895 1 92.62 198 THR A CA 1
ATOM 1516 C C . THR A 1 198 ? -2.223 0.343 4.242 1 92.62 198 THR A C 1
ATOM 1518 O O . THR A 1 198 ? -1.94 1.501 4.555 1 92.62 198 THR A O 1
ATOM 1521 N N . LEU A 1 199 ? -3.4 -0.155 4.242 1 95.06 199 LEU A N 1
ATOM 1522 C CA . LEU A 1 199 ? -4.547 0.674 4.594 1 95.06 199 LEU A CA 1
ATOM 1523 C C . LEU A 1 199 ? -4.453 1.152 6.039 1 95.06 199 LEU A C 1
ATOM 1525 O O . LEU A 1 199 ? -4.793 2.297 6.344 1 95.06 199 LEU A O 1
ATOM 1529 N N . ALA A 1 200 ? -4.027 0.312 6.918 1 94.88 200 ALA A N 1
ATOM 1530 C CA . ALA A 1 200 ? -3.865 0.706 8.312 1 94.88 200 ALA A CA 1
ATOM 1531 C C . ALA A 1 200 ? -2.945 1.918 8.438 1 94.88 200 ALA A C 1
ATOM 1533 O O . ALA A 1 200 ? -3.24 2.854 9.188 1 94.88 200 ALA A O 1
ATOM 1534 N N . GLY A 1 201 ? -1.919 1.904 7.703 1 91.38 201 GLY A N 1
ATOM 1535 C CA . GLY A 1 201 ? -0.995 3.027 7.688 1 91.38 201 GLY A CA 1
ATOM 1536 C C . GLY A 1 201 ? -1.607 4.297 7.125 1 91.38 201 GLY A C 1
ATOM 1537 O O . GLY A 1 201 ? -1.406 5.383 7.672 1 91.38 201 GLY A O 1
ATOM 1538 N N . TYR A 1 202 ? -2.361 4.137 6.074 1 90.25 202 TYR A N 1
ATOM 1539 C CA . TYR A 1 202 ? -3.012 5.289 5.461 1 90.25 202 TYR A CA 1
ATOM 1540 C C . TYR A 1 202 ? -4.086 5.859 6.379 1 90.25 202 TYR A C 1
ATOM 1542 O O . TYR A 1 202 ? -4.199 7.078 6.527 1 90.25 202 TYR A O 1
ATOM 1550 N N . SER A 1 203 ? -4.852 4.945 6.922 1 92.94 203 SER A N 1
ATOM 1551 C CA . SER A 1 203 ? -5.957 5.348 7.789 1 92.94 203 SER A CA 1
ATOM 1552 C C . SER A 1 203 ? -5.457 6.137 8.992 1 92.94 203 SER A C 1
ATOM 1554 O O . SER A 1 203 ? -6.02 7.172 9.344 1 92.94 203 SER A O 1
ATOM 1556 N N . ILE A 1 204 ? -4.398 5.695 9.633 1 92.44 204 ILE A N 1
ATOM 1557 C CA . ILE A 1 204 ? -3.881 6.336 10.836 1 92.44 204 ILE A CA 1
ATOM 1558 C C . ILE A 1 204 ? -3.332 7.719 10.492 1 92.44 204 ILE A C 1
ATOM 1560 O O . ILE A 1 204 ? -3.377 8.633 11.32 1 92.44 204 ILE A O 1
ATOM 1564 N N . ASN A 1 205 ? -2.84 7.969 9.297 1 91.31 205 ASN A N 1
ATOM 1565 C CA . ASN A 1 205 ? -2.316 9.266 8.883 1 91.31 205 ASN A CA 1
ATOM 1566 C C . ASN A 1 205 ? -3.365 10.367 9.023 1 91.31 205 ASN A C 1
ATOM 1568 O O . ASN A 1 205 ? -3.094 11.422 9.609 1 91.31 205 ASN A O 1
ATOM 1572 N N . ASP A 1 206 ? -4.527 10.109 8.578 1 91.69 206 ASP A N 1
ATOM 1573 C CA . ASP A 1 206 ? -5.598 11.094 8.664 1 91.69 206 ASP A CA 1
ATOM 1574 C C . ASP A 1 206 ? -6.027 11.312 10.117 1 91.69 206 ASP A C 1
ATOM 1576 O O . ASP A 1 206 ? -6.312 12.438 10.523 1 91.69 206 ASP A O 1
ATOM 1580 N N . THR A 1 207 ? -6.051 10.242 10.82 1 94.38 207 THR A N 1
ATOM 1581 C CA . THR A 1 207 ? -6.449 10.32 12.219 1 94.38 207 THR A CA 1
ATOM 1582 C C . THR A 1 207 ? -5.445 11.148 13.016 1 94.38 207 THR A C 1
ATOM 1584 O O . THR A 1 207 ? -5.836 11.992 13.828 1 94.38 207 THR A O 1
ATOM 1587 N N . VAL A 1 208 ? -4.23 10.977 12.797 1 91.19 208 VAL A N 1
ATOM 1588 C CA . VAL A 1 208 ? -3.17 11.656 13.539 1 91.19 208 VAL A CA 1
ATOM 1589 C C . VAL A 1 208 ? -3.189 13.148 13.211 1 91.19 208 VAL A C 1
ATOM 1591 O O . VAL A 1 208 ? -2.908 13.977 14.078 1 91.19 208 VAL A O 1
ATOM 1594 N N . VAL A 1 209 ? -3.492 13.477 11.992 1 89.38 209 VAL A N 1
ATOM 1595 C CA . VAL A 1 209 ? -3.594 14.875 11.594 1 89.38 209 VAL A CA 1
ATOM 1596 C C . VAL A 1 209 ? -4.656 15.578 12.438 1 89.38 209 VAL A C 1
ATOM 1598 O O . VAL A 1 209 ? -4.434 16.688 12.93 1 89.38 209 VAL A O 1
ATOM 1601 N N . VAL A 1 210 ? -5.758 14.961 12.594 1 94.12 210 VAL A N 1
ATOM 1602 C CA . VAL A 1 210 ? -6.848 15.523 13.391 1 94.12 210 VAL A CA 1
ATOM 1603 C C . VAL A 1 210 ? -6.434 15.586 14.859 1 94.12 210 VAL A C 1
ATOM 1605 O O . VAL A 1 210 ? -6.648 16.594 15.531 1 94.12 210 VAL A O 1
ATOM 1608 N N . PHE A 1 211 ? -5.836 14.516 15.336 1 94.69 211 PHE A N 1
ATOM 1609 C CA . PHE A 1 211 ? -5.41 14.445 16.734 1 94.69 211 PHE A CA 1
ATOM 1610 C C . PHE A 1 211 ? -4.375 15.523 17.031 1 94.69 211 PHE A C 1
ATOM 1612 O O . PHE A 1 211 ? -4.406 16.141 18.109 1 94.69 211 PHE A O 1
ATOM 1619 N N . ASP A 1 212 ? -3.49 15.719 16.125 1 90.75 212 ASP A N 1
ATOM 1620 C CA . ASP A 1 212 ? -2.467 16.75 16.312 1 90.75 212 ASP A CA 1
ATOM 1621 C C . ASP A 1 212 ? -3.092 18.141 16.391 1 90.75 212 ASP A C 1
ATOM 1623 O O . ASP A 1 212 ? -2.66 18.969 17.188 1 90.75 212 ASP A O 1
ATOM 1627 N N . ARG A 1 213 ? -4.062 18.391 15.547 1 91.44 213 ARG A N 1
ATOM 1628 C CA . ARG A 1 213 ? -4.762 19.672 15.594 1 91.44 213 ARG A CA 1
ATOM 1629 C C . ARG A 1 213 ? -5.543 19.812 16.891 1 91.44 213 ARG A C 1
ATOM 1631 O O . ARG A 1 213 ? -5.605 20.906 17.469 1 91.44 213 ARG A O 1
ATOM 1638 N N . MET A 1 214 ? -6.086 18.75 17.375 1 94.12 214 MET A N 1
ATOM 1639 C CA . MET A 1 214 ? -6.805 18.766 18.641 1 94.12 214 MET A CA 1
ATOM 1640 C C . MET A 1 214 ? -5.871 19.156 19.781 1 94.12 214 MET A C 1
ATOM 1642 O O . MET A 1 214 ? -6.215 19.984 20.625 1 94.12 214 MET A O 1
ATOM 1646 N N . ARG A 1 215 ? -4.738 18.594 19.797 1 91.12 215 ARG A N 1
ATOM 1647 C CA . ARG A 1 215 ? -3.764 18.906 20.828 1 91.12 215 ARG A CA 1
ATOM 1648 C C . ARG A 1 215 ? -3.355 20.375 20.781 1 91.12 215 ARG A C 1
ATOM 1650 O O . ARG A 1 215 ? -3.209 21.016 21.828 1 91.12 215 ARG A O 1
ATOM 1657 N N . GLU A 1 216 ? -3.156 20.812 19.578 1 88.44 216 GLU A N 1
ATOM 1658 C CA . GLU A 1 216 ? -2.824 22.219 19.406 1 88.44 216 GLU A CA 1
ATOM 1659 C C . GLU A 1 216 ? -3.941 23.109 19.922 1 88.44 216 GLU A C 1
ATOM 1661 O O . GLU A 1 216 ? -3.678 24.094 20.625 1 88.44 216 GLU A O 1
ATOM 1666 N N . GLN A 1 217 ? -5.16 22.766 19.641 1 92.44 217 GLN A N 1
ATOM 1667 C CA . GLN A 1 217 ? -6.312 23.562 20.062 1 92.44 217 GLN A CA 1
ATOM 1668 C C . GLN A 1 217 ? -6.523 23.453 21.578 1 92.44 217 GLN A C 1
ATOM 1670 O O . GLN A 1 217 ? -6.945 24.422 22.203 1 92.44 217 GLN A O 1
ATOM 1675 N N . MET A 1 218 ? -6.262 22.328 22.125 1 92 218 MET A N 1
ATOM 1676 C CA . MET A 1 218 ? -6.387 22.141 23.578 1 92 218 MET A CA 1
ATOM 1677 C C . MET A 1 218 ? -5.391 23.031 24.312 1 92 218 MET A C 1
ATOM 1679 O O . MET A 1 218 ? -5.691 23.531 25.406 1 92 218 MET A O 1
ATOM 1683 N N . ARG A 1 219 ? -4.258 23.219 23.719 1 88.56 219 ARG A N 1
ATOM 1684 C CA . ARG A 1 219 ? -3.23 24.062 24.328 1 88.56 219 ARG A CA 1
ATOM 1685 C C . ARG A 1 219 ? -3.584 25.531 24.188 1 88.56 219 ARG A C 1
ATOM 1687 O O . ARG A 1 219 ? -3.346 26.328 25.094 1 88.56 219 ARG A O 1
ATOM 1694 N N . LYS A 1 220 ? -4.188 25.828 23.109 1 90 220 LYS A N 1
ATOM 1695 C CA . LYS A 1 220 ? -4.527 27.219 22.812 1 90 220 LYS A CA 1
ATOM 1696 C C . LYS A 1 220 ? -5.793 27.641 23.547 1 90 220 LYS A C 1
ATOM 1698 O O . LYS A 1 220 ? -5.922 28.797 23.969 1 90 220 LYS A O 1
ATOM 1703 N N . HIS A 1 221 ? -6.703 26.703 23.625 1 92 221 HIS A N 1
ATOM 1704 C CA . HIS A 1 221 ? -7.992 26.969 24.25 1 92 221 HIS A CA 1
ATOM 1705 C C . HIS A 1 221 ? -8.195 26.109 25.484 1 92 221 HIS A C 1
ATOM 1707 O O . HIS A 1 221 ? -9.062 25.219 25.484 1 92 221 HIS A O 1
ATOM 1713 N N . LYS A 1 222 ? -7.668 26.438 26.531 1 88.81 222 LYS A N 1
ATOM 1714 C CA . LYS A 1 222 ? -7.594 25.641 27.75 1 88.81 222 LYS A CA 1
ATOM 1715 C C . LYS A 1 222 ? -8.969 25.484 28.391 1 88.81 222 LYS A C 1
ATOM 1717 O O . LYS A 1 222 ? -9.242 24.484 29.047 1 88.81 222 LYS A O 1
ATOM 1722 N N . SER A 1 223 ? -9.828 26.484 28.156 1 91.06 223 SER A N 1
ATOM 1723 C CA . SER A 1 223 ? -11.125 26.469 28.828 1 91.06 223 SER A CA 1
ATOM 1724 C C . SER A 1 223 ? -12.203 25.859 27.938 1 91.06 223 SER A C 1
ATOM 1726 O O . SER A 1 223 ? -13.32 25.609 28.391 1 91.06 223 SER A O 1
ATOM 1728 N N . ALA A 1 224 ? -11.852 25.531 26.734 1 92.94 224 ALA A N 1
ATOM 1729 C CA . ALA A 1 224 ? -12.852 24.984 25.812 1 92.94 224 ALA A CA 1
ATOM 1730 C C . ALA A 1 224 ? -13.148 23.531 26.125 1 92.94 224 ALA A C 1
ATOM 1732 O O . ALA A 1 224 ? -12.258 22.766 26.516 1 92.94 224 ALA A O 1
ATOM 1733 N N . ASP A 1 225 ? -14.414 23.203 26 1 94.25 225 ASP A N 1
ATOM 1734 C CA . ASP A 1 225 ? -14.773 21.797 26.219 1 94.25 225 ASP A CA 1
ATOM 1735 C C . ASP A 1 225 ? -14.32 20.938 25.047 1 94.25 225 ASP A C 1
ATOM 1737 O O . ASP A 1 225 ? -14.023 21.438 23.969 1 94.25 225 ASP A O 1
ATOM 1741 N N . LEU A 1 226 ? -14.305 19.688 25.25 1 95.19 226 LEU A N 1
ATOM 1742 C CA . LEU A 1 226 ? -13.766 18.734 24.281 1 95.19 226 LEU A CA 1
ATOM 1743 C C . LEU A 1 226 ? -14.578 18.766 22.984 1 95.19 226 LEU A C 1
ATOM 1745 O O . LEU A 1 226 ? -14.031 18.594 21.906 1 95.19 226 LEU A O 1
ATOM 1749 N N . LYS A 1 227 ? -15.883 18.984 23.078 1 96.38 227 LYS A N 1
ATOM 1750 C CA . LYS A 1 227 ? -16.734 19.031 21.891 1 96.38 227 LYS A CA 1
ATOM 1751 C C . LYS A 1 227 ? -16.328 20.172 20.984 1 96.38 227 LYS A C 1
ATOM 1753 O O . LYS A 1 227 ? -16.266 20.016 19.75 1 96.38 227 LYS A O 1
ATOM 1758 N N . THR A 1 228 ? -16.078 21.281 21.609 1 95.88 228 THR A N 1
ATOM 1759 C CA . THR A 1 228 ? -15.648 22.453 20.859 1 95.88 228 THR A CA 1
ATOM 1760 C C . THR A 1 228 ? -14.289 22.219 20.203 1 95.88 228 THR A C 1
ATOM 1762 O O . THR A 1 228 ? -14.078 22.578 19.047 1 95.88 228 THR A O 1
ATOM 1765 N N . ILE A 1 229 ? -13.406 21.562 20.953 1 96 229 ILE A N 1
ATOM 1766 C CA . ILE A 1 229 ? -12.062 21.281 20.453 1 96 229 ILE A CA 1
ATOM 1767 C C . ILE A 1 229 ? -12.141 20.344 19.25 1 96 229 ILE A C 1
ATOM 1769 O O . ILE A 1 229 ? -11.469 20.578 18.234 1 96 229 ILE A O 1
ATOM 1773 N N . ILE A 1 230 ? -12.961 19.359 19.359 1 96.69 230 ILE A N 1
ATOM 1774 C CA . ILE A 1 230 ? -13.109 18.391 18.281 1 96.69 230 ILE A CA 1
ATOM 1775 C C . ILE A 1 230 ? -13.672 19.078 17.047 1 96.69 230 ILE A C 1
ATOM 1777 O O . ILE A 1 230 ? -13.125 18.938 15.945 1 96.69 230 ILE A O 1
ATOM 1781 N N . ASN A 1 231 ? -14.719 19.891 17.219 1 96.94 231 ASN A N 1
ATOM 1782 C CA . ASN A 1 231 ? -15.328 20.578 16.094 1 96.94 231 ASN A CA 1
ATOM 1783 C C . ASN A 1 231 ? -14.344 21.531 15.422 1 96.94 231 ASN A C 1
ATOM 1785 O O . ASN A 1 231 ? -14.25 21.562 14.188 1 96.94 231 ASN A O 1
ATOM 1789 N N . MET A 1 232 ? -13.602 22.281 16.219 1 94.94 232 MET A N 1
ATOM 1790 C CA . MET A 1 232 ? -12.617 23.203 15.672 1 94.94 232 MET A CA 1
ATOM 1791 C C . MET A 1 232 ? -11.539 22.469 14.891 1 94.94 232 MET A C 1
ATOM 1793 O O . MET A 1 232 ? -11.188 22.875 13.781 1 94.94 232 MET A O 1
ATOM 1797 N N . SER A 1 233 ? -11.062 21.375 15.453 1 95.38 233 SER A N 1
ATOM 1798 C CA . SER A 1 233 ? -9.938 20.641 14.883 1 95.38 233 SER A CA 1
ATOM 1799 C C . SER A 1 233 ? -10.336 19.938 13.586 1 95.38 233 SER A C 1
ATOM 1801 O O . SER A 1 233 ? -9.602 19.984 12.594 1 95.38 233 SER A O 1
ATOM 1803 N N . VAL A 1 234 ? -11.523 19.359 13.547 1 96.19 234 VAL A N 1
ATOM 1804 C CA . VAL A 1 234 ? -11.984 18.656 12.359 1 96.19 234 VAL A CA 1
ATOM 1805 C C . VAL A 1 234 ? -12.258 19.641 11.234 1 96.19 234 VAL A C 1
ATOM 1807 O O . VAL A 1 234 ? -11.906 19.406 10.078 1 96.19 234 VAL A O 1
ATOM 1810 N N . ASN A 1 235 ? -12.844 20.781 11.594 1 95.44 235 ASN A N 1
ATOM 1811 C CA . ASN A 1 235 ? -13.125 21.812 10.594 1 95.44 235 ASN A CA 1
ATOM 1812 C C . ASN A 1 235 ? -11.836 22.359 9.984 1 95.44 235 ASN A C 1
ATOM 1814 O O . ASN A 1 235 ? -11.758 22.562 8.773 1 95.44 235 ASN A O 1
ATOM 1818 N N . GLN A 1 236 ? -10.852 22.531 10.805 1 91.44 236 GLN A N 1
ATOM 1819 C CA . GLN A 1 236 ? -9.609 23.156 10.352 1 91.44 236 GLN A CA 1
ATOM 1820 C C . GLN A 1 236 ? -8.781 22.188 9.516 1 91.44 236 GLN A C 1
ATOM 1822 O O . GLN A 1 236 ? -7.945 22.594 8.711 1 91.44 236 GLN A O 1
ATOM 1827 N N . THR A 1 237 ? -8.992 20.859 9.711 1 92.12 237 THR A N 1
ATOM 1828 C CA . THR A 1 237 ? -8.188 19.875 8.992 1 92.12 237 THR A CA 1
ATOM 1829 C C . THR A 1 237 ? -8.977 19.266 7.844 1 92.12 237 THR A C 1
ATOM 1831 O O . THR A 1 237 ? -8.438 18.484 7.055 1 92.12 237 THR A O 1
ATOM 1834 N N . LEU A 1 238 ? -10.227 19.641 7.723 1 93.81 238 LEU A N 1
ATOM 1835 C CA . LEU A 1 238 ? -11.117 19.016 6.746 1 93.81 238 LEU A CA 1
ATOM 1836 C C . LEU A 1 238 ? -10.547 19.141 5.336 1 93.81 238 LEU A C 1
ATOM 1838 O O . LEU A 1 238 ? -10.5 18.156 4.594 1 93.81 238 LEU A O 1
ATOM 1842 N N . GLY A 1 239 ? -10.133 20.312 4.953 1 89.56 239 GLY A N 1
ATOM 1843 C CA . GLY A 1 239 ? -9.562 20.531 3.635 1 89.56 239 GLY A CA 1
ATOM 1844 C C . GLY A 1 239 ? -8.375 19.641 3.344 1 89.56 239 GLY A C 1
ATOM 1845 O O . GLY A 1 239 ? -8.297 19.016 2.279 1 89.56 239 GLY A O 1
ATOM 1846 N N . ARG A 1 240 ? -7.48 19.578 4.336 1 86.06 240 ARG A N 1
ATOM 1847 C CA . ARG A 1 240 ? -6.289 18.75 4.199 1 86.06 240 ARG A CA 1
ATOM 1848 C C . ARG A 1 240 ? -6.656 17.266 4.105 1 86.06 240 ARG A C 1
ATOM 1850 O O . ARG A 1 240 ? -6.094 16.531 3.295 1 86.06 240 ARG A O 1
ATOM 1857 N N . THR A 1 241 ? -7.539 16.859 4.949 1 92.06 241 THR A N 1
ATOM 1858 C CA . THR A 1 241 ? -7.973 15.461 4.965 1 92.06 241 THR A CA 1
ATOM 1859 C C . THR A 1 241 ? -8.57 15.07 3.619 1 92.06 241 THR A C 1
ATOM 1861 O O . THR A 1 241 ? -8.227 14.023 3.062 1 92.06 241 THR A O 1
ATOM 1864 N N . ILE A 1 242 ? -9.367 15.883 3.096 1 92.31 242 ILE A N 1
ATOM 1865 C CA . ILE A 1 242 ? -10 15.602 1.812 1 92.31 242 ILE A CA 1
ATOM 1866 C C . ILE A 1 242 ? -8.953 15.617 0.705 1 92.31 242 ILE A C 1
ATOM 1868 O O . ILE A 1 242 ? -8.977 14.766 -0.191 1 92.31 242 ILE A O 1
ATOM 1872 N N . LEU A 1 243 ? -8.07 16.5 0.791 1 90.56 243 LEU A N 1
ATOM 1873 C CA . LEU A 1 243 ? -7.035 16.625 -0.235 1 90.56 243 LEU A CA 1
ATOM 1874 C C . LEU A 1 243 ? -6.105 15.406 -0.211 1 90.56 243 LEU A C 1
ATOM 1876 O O . LEU A 1 243 ? -5.801 14.836 -1.259 1 90.56 243 LEU A O 1
ATOM 1880 N N . THR A 1 244 ? -5.629 15.055 1.002 1 90.81 244 THR A N 1
ATOM 1881 C CA . THR A 1 244 ? -4.723 13.914 1.109 1 90.81 244 THR A CA 1
ATOM 1882 C C . THR A 1 244 ? -5.418 12.625 0.679 1 90.81 244 THR A C 1
ATOM 1884 O O . THR A 1 244 ? -4.844 11.82 -0.06 1 90.81 244 THR A O 1
ATOM 1887 N N . SER A 1 245 ? -6.633 12.438 1.102 1 94.5 245 SER A N 1
ATOM 1888 C CA . SER A 1 245 ? -7.391 11.258 0.674 1 94.5 245 SER A CA 1
ATOM 1889 C C . SER A 1 245 ? -7.629 11.281 -0.832 1 94.5 245 SER A C 1
ATOM 1891 O O . SER A 1 245 ? -7.52 10.242 -1.494 1 94.5 245 SER A O 1
ATOM 1893 N N . GLY A 1 246 ? -7.977 12.445 -1.386 1 93.94 246 GLY A N 1
ATOM 1894 C CA . GLY A 1 246 ? -8.203 12.57 -2.816 1 93.94 246 GLY A CA 1
ATOM 1895 C C . GLY A 1 246 ? -6.969 12.25 -3.645 1 93.94 246 GLY A C 1
ATOM 1896 O O . GLY A 1 246 ? -7.051 11.523 -4.633 1 93.94 246 GLY A O 1
ATOM 1897 N N . THR A 1 247 ? -5.828 12.75 -3.227 1 92.06 247 THR A N 1
ATOM 1898 C CA . THR A 1 247 ? -4.598 12.516 -3.971 1 92.06 247 THR A CA 1
ATOM 1899 C C . THR A 1 247 ? -4.176 11.055 -3.873 1 92.06 247 THR A C 1
ATOM 1901 O O . THR A 1 247 ? -3.697 10.469 -4.852 1 92.06 247 THR A O 1
ATOM 1904 N N . THR A 1 248 ? -4.367 10.461 -2.701 1 92.44 248 THR A N 1
ATOM 1905 C CA . THR A 1 248 ? -4.031 9.055 -2.547 1 92.44 248 THR A CA 1
ATOM 1906 C C . THR A 1 248 ? -4.945 8.18 -3.402 1 92.44 248 THR A C 1
ATOM 1908 O O . THR A 1 248 ? -4.492 7.219 -4.023 1 92.44 248 THR A O 1
ATOM 1911 N N . LEU A 1 249 ? -6.23 8.562 -3.463 1 95.38 249 LEU A N 1
ATOM 1912 C CA . LEU A 1 249 ? -7.168 7.832 -4.309 1 95.38 249 LEU A CA 1
ATOM 1913 C C . LEU A 1 249 ? -6.789 7.961 -5.777 1 95.38 249 LEU A C 1
ATOM 1915 O O . LEU A 1 249 ? -6.863 6.984 -6.531 1 95.38 249 LEU A O 1
ATOM 1919 N N . LEU A 1 250 ? -6.363 9.102 -6.16 1 93.31 250 LEU A N 1
ATOM 1920 C CA . LEU A 1 250 ? -5.965 9.328 -7.547 1 93.31 250 LEU A CA 1
ATOM 1921 C C . LEU A 1 250 ? -4.707 8.531 -7.883 1 93.31 250 LEU A C 1
ATOM 1923 O O . LEU A 1 250 ? -4.527 8.102 -9.023 1 93.31 250 LEU A O 1
ATOM 1927 N N . ALA A 1 251 ? -3.875 8.359 -6.883 1 91.44 251 ALA A N 1
ATOM 1928 C CA . ALA A 1 251 ? -2.645 7.598 -7.086 1 91.44 251 ALA A CA 1
ATOM 1929 C C . ALA A 1 251 ? -2.949 6.125 -7.348 1 91.44 251 ALA A C 1
ATOM 1931 O O . ALA A 1 251 ? -2.246 5.465 -8.117 1 91.44 251 ALA A O 1
ATOM 1932 N N . ILE A 1 252 ? -4.012 5.574 -6.746 1 92.38 252 ILE A N 1
ATOM 1933 C CA . ILE A 1 252 ? -4.297 4.145 -6.801 1 92.38 252 ILE A CA 1
ATOM 1934 C C . ILE A 1 252 ? -5.246 3.854 -7.961 1 92.38 252 ILE A C 1
ATOM 1936 O O . ILE A 1 252 ? -5.27 2.734 -8.484 1 92.38 252 ILE A O 1
ATOM 1940 N N . LEU A 1 253 ? -5.945 4.852 -8.438 1 93.81 253 LEU A N 1
ATOM 1941 C CA . LEU A 1 253 ? -7.012 4.691 -9.422 1 93.81 253 LEU A CA 1
ATOM 1942 C C . LEU A 1 253 ? -6.473 4.105 -10.719 1 93.81 253 LEU A C 1
ATOM 1944 O O . LEU A 1 253 ? -7.051 3.168 -11.273 1 93.81 253 LEU A O 1
ATOM 1948 N N . PRO A 1 254 ? -5.332 4.586 -11.234 1 91.06 254 PRO A N 1
ATOM 1949 C CA . PRO A 1 254 ? -4.828 3.988 -12.477 1 91.06 254 PRO A CA 1
ATOM 1950 C C . PRO A 1 254 ? -4.516 2.5 -12.328 1 91.06 254 PRO A C 1
ATOM 1952 O O . PRO A 1 254 ? -4.742 1.723 -13.258 1 91.06 254 PRO A O 1
ATOM 1955 N N . LEU A 1 255 ? -3.977 2.115 -11.195 1 86.44 255 LEU A N 1
ATOM 1956 C CA . LEU A 1 255 ? -3.686 0.705 -10.961 1 86.44 255 LEU A CA 1
ATOM 1957 C C . LEU A 1 255 ? -4.973 -0.109 -10.875 1 86.44 255 LEU A C 1
ATOM 1959 O O . LEU A 1 255 ? -5.012 -1.264 -11.305 1 86.44 255 LEU A O 1
ATOM 1963 N N . LEU A 1 256 ? -6.008 0.46 -10.289 1 90.06 256 LEU A N 1
ATOM 1964 C CA . LEU A 1 256 ? -7.305 -0.206 -10.195 1 90.06 256 LEU A CA 1
ATOM 1965 C C . LEU A 1 256 ? -7.895 -0.441 -11.578 1 90.06 256 LEU A C 1
ATOM 1967 O O . LEU A 1 256 ? -8.523 -1.475 -11.828 1 90.06 256 LEU A O 1
ATOM 1971 N N . LEU A 1 257 ? -7.605 0.407 -12.484 1 87.62 257 LEU A N 1
ATOM 1972 C CA . LEU A 1 257 ? -8.211 0.346 -13.812 1 87.62 257 LEU A CA 1
ATOM 1973 C C . LEU A 1 257 ? -7.34 -0.464 -14.766 1 87.62 257 LEU A C 1
ATOM 1975 O O . LEU A 1 257 ? -7.855 -1.176 -15.633 1 87.62 257 LEU A O 1
ATOM 1979 N N . PHE A 1 258 ? -5.926 -0.476 -14.523 1 81.81 258 PHE A N 1
ATOM 1980 C CA . PHE A 1 258 ? -5.035 -1.033 -15.531 1 81.81 258 PHE A CA 1
ATOM 1981 C C . PHE A 1 258 ? -4.109 -2.078 -14.914 1 81.81 258 PHE A C 1
ATOM 1983 O O . PHE A 1 258 ? -3.316 -2.705 -15.625 1 81.81 258 PHE A O 1
ATOM 1990 N N . GLY A 1 259 ? -4.184 -2.293 -13.633 1 77.75 259 GLY A N 1
ATOM 1991 C CA . GLY A 1 259 ? -3.219 -3.137 -12.945 1 77.75 259 GLY A CA 1
ATOM 1992 C C . GLY A 1 259 ? -3.438 -4.617 -13.195 1 77.75 259 GLY A C 1
ATOM 1993 O O . GLY A 1 259 ? -2.604 -5.445 -12.82 1 77.75 259 GLY A O 1
ATOM 1994 N N . GLY A 1 260 ? -4.512 -5.043 -13.875 1 77.38 260 GLY A N 1
ATOM 1995 C CA . GLY A 1 260 ? -4.746 -6.445 -14.172 1 77.38 260 GLY A CA 1
ATOM 1996 C C . GLY A 1 260 ? -5.43 -7.191 -13.039 1 77.38 260 GLY A C 1
ATOM 1997 O O . GLY A 1 260 ? -5.734 -6.605 -12 1 77.38 260 GLY A O 1
ATOM 1998 N N . SER A 1 261 ? -5.539 -8.516 -13.227 1 77 261 SER A N 1
ATOM 1999 C CA . SER A 1 261 ? -6.293 -9.336 -12.281 1 77 261 SER A CA 1
ATOM 2000 C C . SER A 1 261 ? -5.512 -9.547 -10.992 1 77 261 SER A C 1
ATOM 2002 O O . SER A 1 261 ? -6.102 -9.609 -9.906 1 77 261 SER A O 1
ATOM 2004 N N . ALA A 1 262 ? -4.23 -9.547 -11.18 1 76.62 262 ALA A N 1
ATOM 2005 C CA . ALA A 1 262 ? -3.396 -9.891 -10.023 1 76.62 262 ALA A CA 1
ATOM 2006 C C . ALA A 1 262 ? -3.434 -8.789 -8.977 1 76.62 262 ALA A C 1
ATOM 2008 O O . ALA A 1 262 ? -3.289 -9.055 -7.781 1 76.62 262 ALA A O 1
ATOM 2009 N N . LEU A 1 263 ? -3.736 -7.52 -9.414 1 85.44 263 LEU A N 1
ATOM 2010 C CA . LEU A 1 263 ? -3.668 -6.414 -8.461 1 85.44 263 LEU A CA 1
ATOM 2011 C C . LEU A 1 263 ? -5.047 -5.809 -8.234 1 85.44 263 LEU A C 1
ATOM 2013 O O . LEU A 1 263 ? -5.195 -4.863 -7.457 1 85.44 263 LEU A O 1
ATOM 2017 N N . HIS A 1 264 ? -5.996 -6.352 -8.875 1 87.06 264 HIS A N 1
ATOM 2018 C CA . HIS A 1 264 ? -7.324 -5.75 -8.812 1 87.06 264 HIS A CA 1
ATOM 2019 C C . HIS A 1 264 ? -7.867 -5.762 -7.387 1 87.06 264 HIS A C 1
ATOM 2021 O O . HIS A 1 264 ? -8.32 -4.73 -6.887 1 87.06 264 HIS A O 1
ATOM 2027 N N . ASN A 1 265 ? -7.883 -6.902 -6.766 1 89.94 265 ASN A N 1
ATOM 2028 C CA . ASN A 1 265 ? -8.43 -6.988 -5.418 1 89.94 265 ASN A CA 1
ATOM 2029 C C . ASN A 1 265 ? -7.633 -6.145 -4.43 1 89.94 265 ASN A C 1
ATOM 2031 O O . ASN A 1 265 ? -8.195 -5.555 -3.51 1 89.94 265 ASN A O 1
ATOM 2035 N N . PHE A 1 266 ? -6.363 -6.086 -4.617 1 91.81 266 PHE A N 1
ATOM 2036 C CA . PHE A 1 266 ? -5.5 -5.25 -3.791 1 91.81 266 PHE A CA 1
ATOM 2037 C C . PHE A 1 266 ? -5.887 -3.781 -3.912 1 91.81 266 PHE A C 1
ATOM 2039 O O . PHE A 1 266 ? -6.098 -3.105 -2.904 1 91.81 266 PHE A O 1
ATOM 2046 N N . THR A 1 267 ? -5.965 -3.367 -5.121 1 94.12 267 THR A N 1
ATOM 2047 C CA . THR A 1 267 ? -6.215 -1.953 -5.375 1 94.12 267 THR A CA 1
ATOM 2048 C C . THR A 1 267 ? -7.641 -1.577 -4.988 1 94.12 267 THR A C 1
ATOM 2050 O O . THR A 1 267 ? -7.883 -0.481 -4.477 1 94.12 267 THR A O 1
ATOM 2053 N N . LEU A 1 268 ? -8.562 -2.471 -5.199 1 95.25 268 LEU A N 1
ATOM 2054 C CA . LEU A 1 268 ? -9.945 -2.213 -4.812 1 95.25 268 LEU A CA 1
ATOM 2055 C C . LEU A 1 268 ? -10.07 -2.09 -3.297 1 95.25 268 LEU A C 1
ATOM 2057 O O . LEU A 1 268 ? -10.781 -1.218 -2.799 1 95.25 268 LEU A O 1
ATOM 2061 N N . ALA A 1 269 ? -9.406 -2.961 -2.646 1 96.56 269 ALA A N 1
ATOM 2062 C CA . ALA A 1 269 ? -9.422 -2.93 -1.188 1 96.56 269 ALA A CA 1
ATOM 2063 C C . ALA A 1 269 ? -8.836 -1.623 -0.66 1 96.56 269 ALA A C 1
ATOM 2065 O O . ALA A 1 269 ? -9.383 -1.014 0.26 1 96.56 269 ALA A O 1
ATOM 2066 N N . LEU A 1 270 ? -7.738 -1.215 -1.231 1 95.75 270 LEU A N 1
ATOM 2067 C CA . LEU A 1 270 ? -7.102 0.028 -0.807 1 95.75 270 LEU A CA 1
ATOM 2068 C C . LEU A 1 270 ? -7.996 1.226 -1.11 1 95.75 270 LEU A C 1
ATOM 2070 O O . LEU A 1 270 ? -8.133 2.129 -0.281 1 95.75 270 LEU A O 1
ATOM 2074 N N . PHE A 1 271 ? -8.57 1.193 -2.316 1 96.44 271 PHE A N 1
ATOM 2075 C CA . PHE A 1 271 ? -9.461 2.275 -2.727 1 96.44 271 PHE A CA 1
ATOM 2076 C C . PHE A 1 271 ? -10.633 2.414 -1.759 1 96.44 271 PHE A C 1
ATOM 2078 O O . PHE A 1 271 ? -10.883 3.5 -1.23 1 96.44 271 PHE A O 1
ATOM 2085 N N . TRP A 1 272 ? -11.273 1.333 -1.455 1 97.12 272 TRP A N 1
ATOM 2086 C CA . TRP A 1 272 ? -12.383 1.292 -0.511 1 97.12 272 TRP A CA 1
ATOM 2087 C C . TRP A 1 272 ? -11.914 1.649 0.896 1 97.12 272 TRP A C 1
ATOM 2089 O O . TRP A 1 272 ? -12.57 2.426 1.596 1 97.12 272 TRP A O 1
ATOM 2099 N N . GLY A 1 273 ? -10.867 1.122 1.327 1 96.94 273 GLY A N 1
ATOM 2100 C CA . GLY A 1 273 ? -10.336 1.382 2.654 1 96.94 273 GLY A CA 1
ATOM 2101 C C . GLY A 1 273 ? -10.016 2.846 2.893 1 96.94 273 GLY A C 1
ATOM 2102 O O . GLY A 1 273 ? -10.258 3.369 3.982 1 96.94 273 GLY A O 1
ATOM 2103 N N . ILE A 1 274 ? -9.453 3.506 1.864 1 96.5 274 ILE A N 1
ATOM 2104 C CA . ILE A 1 274 ? -9.125 4.922 1.981 1 96.5 274 ILE A CA 1
ATOM 2105 C C . ILE A 1 274 ? -10.398 5.738 2.182 1 96.5 274 ILE A C 1
ATOM 2107 O O . ILE A 1 274 ? -10.438 6.656 3.006 1 96.5 274 ILE A O 1
ATOM 2111 N N . LEU A 1 275 ? -11.461 5.367 1.462 1 97.38 275 LEU A N 1
ATOM 2112 C CA . LEU A 1 275 ? -12.742 6.047 1.636 1 97.38 275 LEU A CA 1
ATOM 2113 C C . LEU A 1 275 ? -13.273 5.852 3.051 1 97.38 275 LEU A C 1
ATOM 2115 O O . LEU A 1 275 ? -13.695 6.812 3.699 1 97.38 275 LEU A O 1
ATOM 2119 N N . VAL A 1 276 ? -13.188 4.664 3.535 1 97.38 276 VAL A N 1
ATOM 2120 C CA . VAL A 1 276 ? -13.664 4.328 4.875 1 97.38 276 VAL A CA 1
ATOM 2121 C C . VAL A 1 276 ? -12.805 5.031 5.922 1 97.38 276 VAL A C 1
ATOM 2123 O O . VAL A 1 276 ? -13.32 5.582 6.895 1 97.38 276 VAL A O 1
ATOM 2126 N N . GLY A 1 277 ? -11.516 4.957 5.723 1 96.38 277 GLY A N 1
ATOM 2127 C CA . GLY A 1 277 ? -10.594 5.613 6.645 1 96.38 277 GLY A CA 1
ATOM 2128 C C . GLY A 1 277 ? -10.797 7.113 6.719 1 96.38 277 GLY A C 1
ATOM 2129 O O . GLY A 1 277 ? -10.711 7.703 7.801 1 96.38 277 GLY A O 1
ATOM 2130 N N . THR A 1 278 ? -11.039 7.711 5.555 1 96.44 278 THR A N 1
ATOM 2131 C CA . THR A 1 278 ? -11.305 9.148 5.52 1 96.44 278 THR A CA 1
ATOM 2132 C C . THR A 1 278 ? -12.586 9.477 6.285 1 96.44 278 THR A C 1
ATOM 2134 O O . THR A 1 278 ? -12.602 10.398 7.102 1 96.44 278 THR A O 1
ATOM 2137 N N . PHE A 1 279 ? -13.594 8.719 6.059 1 96.75 279 PHE A N 1
ATOM 2138 C CA . PHE A 1 279 ? -14.867 8.891 6.762 1 96.75 279 PHE A CA 1
ATOM 2139 C C . PHE A 1 279 ? -14.672 8.766 8.266 1 96.75 279 PHE A C 1
ATOM 2141 O O . PHE A 1 279 ? -15.148 9.609 9.031 1 96.75 279 PHE A O 1
ATOM 2148 N N . SER A 1 280 ? -14 7.711 8.68 1 96.38 280 SER A N 1
ATOM 2149 C CA . SER A 1 280 ? -13.867 7.453 10.117 1 96.38 280 SER A CA 1
ATOM 2150 C C . SER A 1 280 ? -13 8.508 10.781 1 96.38 280 SER A C 1
ATOM 2152 O O . SER A 1 280 ? -13.211 8.852 11.953 1 96.38 280 SER A O 1
ATOM 2154 N N . SER A 1 281 ? -11.961 9.078 10.078 1 95.12 281 SER A N 1
ATOM 2155 C CA . SER A 1 281 ? -11.094 10.094 10.672 1 95.12 281 SER A CA 1
ATOM 2156 C C . SER A 1 281 ? -11.852 11.391 10.922 1 95.12 281 SER A C 1
ATOM 2158 O O . SER A 1 281 ? -11.523 12.133 11.844 1 95.12 281 SER A O 1
ATOM 2160 N N . ILE A 1 282 ? -12.922 11.609 10.141 1 93.75 282 ILE A N 1
ATOM 2161 C CA . ILE A 1 282 ? -13.688 12.844 10.242 1 93.75 282 ILE A CA 1
ATOM 2162 C C . ILE A 1 282 ? -14.805 12.672 11.266 1 93.75 282 ILE A C 1
ATOM 2164 O O . ILE A 1 282 ? -15 13.539 12.125 1 93.75 282 ILE A O 1
ATOM 2168 N N . TYR A 1 283 ? -15.43 11.523 11.297 1 94.81 283 TYR A N 1
ATOM 2169 C CA . TYR A 1 283 ? -16.688 11.422 12.023 1 94.81 283 TYR A CA 1
ATOM 2170 C C . TYR A 1 283 ? -16.531 10.555 13.273 1 94.81 283 TYR A C 1
ATOM 2172 O O . TYR A 1 283 ? -17.344 10.648 14.203 1 94.81 283 TYR A O 1
ATOM 2180 N N . VAL A 1 284 ? -15.539 9.734 13.32 1 94.62 284 VAL A N 1
ATOM 2181 C CA . VAL A 1 284 ? -15.586 8.672 14.32 1 94.62 284 VAL A CA 1
ATOM 2182 C C . VAL A 1 284 ? -14.422 8.828 15.289 1 94.62 284 VAL A C 1
ATOM 2184 O O . VAL A 1 284 ? -14.617 8.914 16.5 1 94.62 284 VAL A O 1
ATOM 2187 N N . ALA A 1 285 ? -13.227 8.945 14.766 1 94.88 285 ALA A N 1
ATOM 2188 C CA . ALA A 1 285 ? -12.023 8.82 15.578 1 94.88 285 ALA A CA 1
ATOM 2189 C C . ALA A 1 285 ? -11.992 9.875 16.688 1 94.88 285 ALA A C 1
ATOM 2191 O O . ALA A 1 285 ? -11.836 9.547 17.859 1 94.88 285 ALA A O 1
ATOM 2192 N N . ALA A 1 286 ? -12.227 11.117 16.328 1 95.06 286 ALA A N 1
ATOM 2193 C CA . ALA A 1 286 ? -12.164 12.188 17.312 1 95.06 286 ALA A CA 1
ATOM 2194 C C . ALA A 1 286 ? -13.328 12.102 18.297 1 95.06 286 ALA A C 1
ATOM 2196 O O . ALA A 1 286 ? -13.172 12.367 19.484 1 95.06 286 ALA A O 1
ATOM 2197 N N . SER A 1 287 ? -14.469 11.664 17.844 1 96.06 287 SER A N 1
ATOM 2198 C CA . SER A 1 287 ? -15.672 11.609 18.656 1 96.06 287 SER A CA 1
ATOM 2199 C C . SER A 1 287 ? -15.594 10.492 19.703 1 96.06 287 SER A C 1
ATOM 2201 O O . SER A 1 287 ? -16.25 10.555 20.734 1 96.06 287 SER A O 1
ATOM 2203 N N . ILE A 1 288 ? -14.852 9.492 19.438 1 96.69 288 ILE A N 1
ATOM 2204 C CA . ILE A 1 288 ? -14.664 8.398 20.375 1 96.69 288 ILE A CA 1
ATOM 2205 C C . ILE A 1 288 ? -14.047 8.93 21.672 1 96.69 288 ILE A C 1
ATOM 2207 O O . ILE A 1 288 ? -14.344 8.43 22.75 1 96.69 288 ILE A O 1
ATOM 2211 N N . LEU A 1 289 ? -13.281 9.992 21.594 1 95.75 289 LEU A N 1
ATOM 2212 C CA . LEU A 1 289 ? -12.586 10.562 22.734 1 95.75 289 LEU A CA 1
ATOM 2213 C C . LEU A 1 289 ? -13.578 11.102 23.766 1 95.75 289 LEU A C 1
ATOM 2215 O O . LEU A 1 289 ? -13.258 11.227 24.938 1 95.75 289 LEU A O 1
ATOM 2219 N N . LEU A 1 290 ? -14.82 11.438 23.297 1 95.81 290 LEU A N 1
ATOM 2220 C CA . LEU A 1 290 ? -15.852 11.969 24.172 1 95.81 290 LEU A CA 1
ATOM 2221 C C . LEU A 1 290 ? -16.312 10.914 25.188 1 95.81 290 LEU A C 1
ATOM 2223 O O . LEU A 1 290 ? -16.891 11.25 26.219 1 95.81 290 LEU A O 1
ATOM 2227 N N . TYR A 1 291 ? -16.031 9.703 24.891 1 95.25 291 TYR A N 1
ATOM 2228 C CA . TYR A 1 291 ? -16.547 8.617 25.719 1 95.25 291 TYR A CA 1
ATOM 2229 C C . TYR A 1 291 ? -15.414 7.941 26.484 1 95.25 291 TYR A C 1
ATOM 2231 O O . TYR A 1 291 ? -15.602 6.871 27.062 1 95.25 291 TYR A O 1
ATOM 2239 N N . LEU A 1 292 ? -14.266 8.5 26.469 1 93.62 292 LEU A N 1
ATOM 2240 C CA . LEU A 1 292 ? -13.109 8.031 27.219 1 93.62 292 LEU A CA 1
ATOM 2241 C C . LEU A 1 292 ? -12.828 8.945 28.406 1 93.62 292 LEU A C 1
ATOM 2243 O O . LEU A 1 292 ? -13.328 10.07 28.453 1 93.62 292 LEU A O 1
ATOM 2247 N N . PRO A 1 293 ? -12.094 8.445 29.422 1 88.56 293 PRO A N 1
ATOM 2248 C CA . PRO A 1 293 ? -11.766 9.297 30.562 1 88.56 293 PRO A CA 1
ATOM 2249 C C . PRO A 1 293 ? -11.094 10.602 30.141 1 88.56 293 PRO A C 1
ATOM 2251 O O . PRO A 1 293 ? -10.422 10.656 29.109 1 88.56 293 PRO A O 1
ATOM 2254 N N . ALA A 1 294 ? -11.25 11.609 30.969 1 81.5 294 ALA A N 1
ATOM 2255 C CA . ALA A 1 294 ? -10.828 12.969 30.672 1 81.5 294 ALA A CA 1
ATOM 2256 C C . ALA A 1 294 ? -9.32 13.047 30.453 1 81.5 294 ALA A C 1
ATOM 2258 O O . ALA A 1 294 ? -8.555 12.383 31.141 1 81.5 294 ALA A O 1
ATOM 2259 N N . ILE A 1 295 ? -8.969 13.789 29.406 1 80 295 ILE A N 1
ATOM 2260 C CA . ILE A 1 295 ? -7.574 14.07 29.094 1 80 295 ILE A CA 1
ATOM 2261 C C . ILE A 1 295 ? -7.023 15.125 30.031 1 80 295 ILE A C 1
ATOM 2263 O O . ILE A 1 295 ? -7.668 16.156 30.281 1 80 295 ILE A O 1
ATOM 2267 N N . ARG A 1 296 ? -6.027 14.805 30.922 1 65.19 296 ARG A N 1
ATOM 2268 C CA . ARG A 1 296 ? -5.441 15.727 31.891 1 65.19 296 ARG A CA 1
ATOM 2269 C C . ARG A 1 296 ? -4.895 16.969 31.188 1 65.19 296 ARG A C 1
ATOM 2271 O O . ARG A 1 296 ? -4.055 16.875 30.297 1 65.19 296 ARG A O 1
ATOM 2278 N N . ARG A 1 297 ? -5.66 18 31.312 1 65.12 297 ARG A N 1
ATOM 2279 C CA . ARG A 1 297 ? -5.199 19.25 30.734 1 65.12 297 ARG A CA 1
ATOM 2280 C C . ARG A 1 297 ? -4.336 20.031 31.719 1 65.12 297 ARG A C 1
ATOM 2282 O O . ARG A 1 297 ? -4.484 19.875 32.938 1 65.12 297 ARG A O 1
ATOM 2289 N N . GLY A 1 298 ? -3.037 20.047 31.719 1 52.06 298 GLY A N 1
ATOM 2290 C CA . GLY A 1 298 ? -2.107 20.672 32.625 1 52.06 298 GLY A CA 1
ATOM 2291 C C . GLY A 1 298 ? -2.766 21.703 33.531 1 52.06 298 GLY A C 1
ATOM 2292 O O . GLY A 1 298 ? -2.195 22.094 34.562 1 52.06 298 GLY A O 1
ATOM 2293 N N . GLY A 1 299 ? -3.652 22.531 33.25 1 43.53 299 GLY A N 1
ATOM 2294 C CA . GLY A 1 299 ? -3.969 23.641 34.125 1 43.53 299 GLY A CA 1
ATOM 2295 C C . GLY A 1 299 ? -4.883 23.25 35.281 1 43.53 299 GLY A C 1
ATOM 2296 O O . GLY A 1 299 ? -5.32 24.109 36.062 1 43.53 299 GLY A O 1
ATOM 2297 N N . GLU A 1 300 ? -5.598 22.266 35.344 1 42.69 300 GLU A N 1
ATOM 2298 C CA . GLU A 1 300 ? -6.566 22.188 36.438 1 42.69 300 GLU A CA 1
ATOM 2299 C C . GLU A 1 300 ? -5.883 21.891 37.75 1 42.69 300 GLU A C 1
ATOM 2301 O O . GLU A 1 300 ? -5.227 20.844 37.906 1 42.69 300 GLU A O 1
ATOM 2306 N N . SER A 1 301 ? -5.281 22.922 38.438 1 38.03 301 SER A N 1
ATOM 2307 C CA . SER A 1 301 ? -4.969 22.922 39.844 1 38.03 301 SER A CA 1
ATOM 2308 C C . SER A 1 301 ? -6.09 22.281 40.656 1 38.03 301 SER A C 1
ATOM 2310 O O . SER A 1 301 ? -7.27 22.516 40.406 1 38.03 301 SER A O 1
ATOM 2312 N N . VAL A 1 302 ? -6.004 21.141 41.25 1 40.09 302 VAL A N 1
ATOM 2313 C CA . VAL A 1 302 ? -6.801 20.453 42.25 1 40.09 302 VAL A CA 1
ATOM 2314 C C . VAL A 1 302 ? -7.254 21.453 43.312 1 40.09 302 VAL A C 1
ATOM 2316 O O . VAL A 1 302 ? -6.469 21.828 44.188 1 40.09 302 VAL A O 1
ATOM 2319 N N . LYS A 1 303 ? -7.883 22.562 43.062 1 39.62 303 LYS A N 1
ATOM 2320 C CA . LYS A 1 303 ? -8.398 23.297 44.219 1 39.62 303 LYS A CA 1
ATOM 2321 C C . LYS A 1 303 ? -9.336 22.438 45.031 1 39.62 303 LYS A C 1
ATOM 2323 O O . LYS A 1 303 ? -10.023 22.938 45.938 1 39.62 303 LYS A O 1
ATOM 2328 N N . GLN A 1 304 ? -9.625 21.188 44.781 1 38.38 304 GLN A N 1
ATOM 2329 C CA . GLN A 1 304 ? -10.703 20.656 45.594 1 38.38 304 GLN A CA 1
ATOM 2330 C C . GLN A 1 304 ? -10.25 20.453 47.031 1 38.38 304 GLN A C 1
ATOM 2332 O O . GLN A 1 304 ? -10.992 19.906 47.875 1 38.38 304 GLN A O 1
ATOM 2337 N N . GLY A 1 305 ? -8.914 20.625 47.406 1 34.91 305 GLY A N 1
ATOM 2338 C CA . GLY A 1 305 ? -8.703 20.125 48.75 1 34.91 305 GLY A CA 1
ATOM 2339 C C . GLY A 1 305 ? -9.539 20.859 49.781 1 34.91 305 GLY A C 1
ATOM 2340 O O . GLY A 1 305 ? -9.805 20.312 50.875 1 34.91 305 GLY A O 1
ATOM 2341 N N . GLN A 1 306 ? -9.43 22.219 49.938 1 36 306 GLN A N 1
ATOM 2342 C CA . GLN A 1 306 ? -9.516 22.797 51.281 1 36 306 GLN A CA 1
ATOM 2343 C C . GLN A 1 306 ? -10.969 22.906 51.719 1 36 306 GLN A C 1
ATOM 2345 O O . GLN A 1 306 ? -11.234 23.344 52.844 1 36 306 GLN A O 1
ATOM 2350 N N . THR A 1 307 ? -12.016 22.922 50.875 1 36.34 307 THR A N 1
ATOM 2351 C CA . THR A 1 307 ? -13.195 23.469 51.5 1 36.34 307 THR A CA 1
ATOM 2352 C C . THR A 1 307 ? -13.812 22.453 52.469 1 36.34 307 THR A C 1
ATOM 2354 O O . THR A 1 307 ? -14.852 22.719 53.094 1 36.34 307 THR A O 1
ATOM 2357 N N . ALA A 1 308 ? -13.445 21.156 52.438 1 37.91 308 ALA A N 1
ATOM 2358 C CA . ALA A 1 308 ? -14.406 20.328 53.156 1 37.91 308 ALA A CA 1
ATOM 2359 C C . ALA A 1 308 ? -14.188 20.422 54.656 1 37.91 308 ALA A C 1
ATOM 2361 O O . ALA A 1 308 ? -14.867 19.734 55.438 1 37.91 308 ALA A O 1
ATOM 2362 N N . GLY A 1 309 ? -12.945 20.875 55.156 1 31.44 309 GLY A N 1
ATOM 2363 C CA . GLY A 1 309 ? -12.836 20.641 56.562 1 31.44 309 GLY A CA 1
ATOM 2364 C C . GLY A 1 309 ? -13.758 21.531 57.406 1 31.44 309 GLY A C 1
ATOM 2365 O O . GLY A 1 309 ? -13.672 21.562 58.625 1 31.44 309 GLY A O 1
ATOM 2366 N N . ALA A 1 310 ? -14.32 22.547 56.844 1 34.78 310 ALA A N 1
ATOM 2367 C CA . ALA A 1 310 ? -14.922 23.438 57.812 1 34.78 310 ALA A CA 1
ATOM 2368 C C . ALA A 1 310 ? -16.125 22.766 58.5 1 34.78 310 ALA A C 1
ATOM 2370 O O . ALA 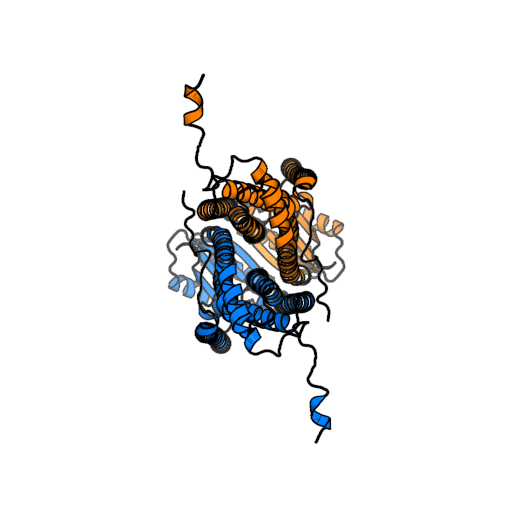A 1 310 ? -16.578 23.219 59.562 1 34.78 310 ALA A O 1
ATOM 2371 N N . ALA A 1 311 ? -16.844 21.719 57.812 1 26.89 311 ALA A N 1
ATOM 2372 C CA . ALA A 1 311 ? -17.953 21.359 58.656 1 26.89 311 ALA A CA 1
ATOM 2373 C C . ALA A 1 311 ? -17.531 20.344 59.719 1 26.89 311 ALA A C 1
ATOM 2375 O O . ALA A 1 311 ? -16.688 19.484 59.469 1 26.89 311 ALA A O 1
ATOM 2376 N N . MET B 1 1 ? 1.804 11.43 32.062 1 30.17 1 MET B N 1
ATOM 2377 C CA . MET B 1 1 ? 3.174 11.273 31.578 1 30.17 1 MET B CA 1
ATOM 2378 C C . MET B 1 1 ? 3.482 12.281 30.469 1 30.17 1 MET B C 1
ATOM 2380 O O . MET B 1 1 ? 2.586 12.695 29.734 1 30.17 1 MET B O 1
ATOM 2384 N N . LYS B 1 2 ? 4.461 13.047 30.641 1 38.78 2 LYS B N 1
ATOM 2385 C CA . LYS B 1 2 ? 4.84 14.094 29.703 1 38.78 2 LYS B CA 1
ATOM 2386 C C . LYS B 1 2 ? 4.953 13.547 28.281 1 38.78 2 LYS B C 1
ATOM 2388 O O . LYS B 1 2 ? 5.711 12.609 28.031 1 38.78 2 LYS B O 1
ATOM 2393 N N . PRO B 1 3 ? 4.004 13.742 27.5 1 45.03 3 PRO B N 1
ATOM 2394 C CA . PRO B 1 3 ? 4.102 13.211 26.141 1 45.03 3 PRO B CA 1
ATOM 2395 C C . PRO B 1 3 ? 5.492 13.375 25.531 1 45.03 3 PRO B C 1
ATOM 2397 O O . PRO B 1 3 ? 6.152 14.391 25.766 1 45.03 3 PRO B O 1
ATOM 2400 N N . LEU B 1 4 ? 6.379 12.336 25.516 1 41.34 4 LEU B N 1
ATOM 2401 C CA . LEU B 1 4 ? 7.688 12.398 24.875 1 41.34 4 LEU B CA 1
ATOM 2402 C C . LEU B 1 4 ? 7.602 13.102 23.531 1 41.34 4 LEU B C 1
ATOM 2404 O O . LEU B 1 4 ? 6.859 12.672 22.641 1 41.34 4 LEU B O 1
ATOM 2408 N N . ARG B 1 5 ? 7.645 14.414 23.547 1 49.34 5 ARG B N 1
ATOM 2409 C CA . ARG B 1 5 ? 7.637 15.234 22.344 1 49.34 5 ARG B CA 1
ATOM 2410 C C . ARG B 1 5 ? 8.867 14.961 21.484 1 49.34 5 ARG B C 1
ATOM 2412 O O . ARG B 1 5 ? 9.977 15.367 21.828 1 49.34 5 ARG B O 1
ATOM 2419 N N . LEU B 1 6 ? 8.898 14.023 20.672 1 45.19 6 LEU B N 1
ATOM 2420 C CA . LEU B 1 6 ? 10.047 13.773 19.797 1 45.19 6 LEU B CA 1
ATOM 2421 C C . LEU B 1 6 ? 10.508 15.055 19.125 1 45.19 6 LEU B C 1
ATOM 2423 O O . LEU B 1 6 ? 11.703 15.258 18.891 1 45.19 6 LEU B O 1
ATOM 2427 N N . VAL B 1 7 ? 9.562 15.977 18.672 1 49.66 7 VAL B N 1
ATOM 2428 C CA . VAL B 1 7 ? 9.906 17.266 18.094 1 49.66 7 VAL B CA 1
ATOM 2429 C C . VAL B 1 7 ? 9.219 18.391 18.875 1 49.66 7 VAL B C 1
ATOM 2431 O O . VAL B 1 7 ? 8 18.375 19.047 1 49.66 7 VAL B O 1
ATOM 2434 N N . PRO B 1 8 ? 9.953 19.25 19.484 1 51.66 8 PRO B N 1
ATOM 2435 C CA . PRO B 1 8 ? 9.328 20.344 20.219 1 51.66 8 PRO B CA 1
ATOM 2436 C C . PRO B 1 8 ? 8.398 21.188 19.359 1 51.66 8 PRO B C 1
ATOM 2438 O O . PRO B 1 8 ? 8.57 21.25 18.141 1 51.66 8 PRO B O 1
ATOM 2441 N N . ASP B 1 9 ? 7.168 21.562 19.656 1 57.16 9 ASP B N 1
ATOM 2442 C CA . ASP B 1 9 ? 6.152 22.359 18.969 1 57.16 9 ASP B CA 1
ATOM 2443 C C . ASP B 1 9 ? 6.75 23.641 18.391 1 57.16 9 ASP B C 1
ATOM 2445 O O . ASP B 1 9 ? 6.262 24.156 17.391 1 57.16 9 ASP B O 1
ATOM 2449 N N . ASN B 1 10 ? 7.949 24.016 18.938 1 66.19 10 ASN B N 1
ATOM 2450 C CA . ASN B 1 10 ? 8.453 25.312 18.5 1 66.19 10 ASN B CA 1
ATOM 2451 C C . ASN B 1 10 ? 9.859 25.188 17.922 1 66.19 10 ASN B C 1
ATOM 2453 O O . ASN B 1 10 ? 10.797 25.812 18.406 1 66.19 10 ASN B O 1
ATOM 2457 N N . THR B 1 11 ? 9.852 24.328 16.922 1 72.5 11 THR B N 1
ATOM 2458 C CA . THR B 1 11 ? 11.156 24.234 16.281 1 72.5 11 THR B CA 1
ATOM 2459 C C . THR B 1 11 ? 11.367 25.422 15.328 1 72.5 11 THR B C 1
ATOM 2461 O O . THR B 1 11 ? 10.414 25.906 14.727 1 72.5 11 THR B O 1
ATOM 2464 N N . ALA B 1 12 ? 12.57 25.969 15.406 1 85.38 12 ALA B N 1
ATOM 2465 C CA . ALA B 1 12 ? 12.93 27.062 14.508 1 85.38 12 ALA B CA 1
ATOM 2466 C C . ALA B 1 12 ? 14.156 26.688 13.672 1 85.38 12 ALA B C 1
ATOM 2468 O O . ALA B 1 12 ? 15.133 27.438 13.641 1 85.38 12 ALA B O 1
ATOM 2469 N N . ILE B 1 13 ? 14.031 25.578 12.969 1 91.19 13 ILE B N 1
ATOM 2470 C CA . ILE B 1 13 ? 15.109 25.109 12.102 1 91.19 13 ILE B CA 1
ATOM 2471 C C . ILE B 1 13 ? 15.023 25.812 10.75 1 91.19 13 ILE B C 1
ATOM 2473 O O . ILE B 1 13 ? 13.93 26.016 10.219 1 91.19 13 ILE B O 1
ATOM 2477 N N . ASP B 1 14 ? 16.141 26.297 10.25 1 94.88 14 ASP B N 1
ATOM 2478 C CA . ASP B 1 14 ? 16.188 26.922 8.938 1 94.88 14 ASP B CA 1
ATOM 2479 C C . ASP B 1 14 ? 16.328 25.875 7.832 1 94.88 14 ASP B C 1
ATOM 2481 O O . ASP B 1 14 ? 17.406 25.719 7.266 1 94.88 14 ASP B O 1
ATOM 2485 N N . PHE B 1 15 ? 15.328 25.281 7.426 1 95 15 PHE B N 1
ATOM 2486 C CA . PHE B 1 15 ? 15.32 24.219 6.441 1 95 15 PHE B CA 1
ATOM 2487 C C . PHE B 1 15 ? 15.727 24.734 5.07 1 95 15 PHE B C 1
ATOM 2489 O O . PHE B 1 15 ? 16.328 24 4.273 1 95 15 PHE B O 1
ATOM 2496 N N . VAL B 1 16 ? 15.398 26 4.781 1 95.12 16 VAL B N 1
ATOM 2497 C CA . VAL B 1 16 ? 15.75 26.578 3.494 1 95.12 16 VAL B CA 1
ATOM 2498 C C . VAL B 1 16 ? 17.266 26.672 3.365 1 95.12 16 VAL B C 1
ATOM 2500 O O . VAL B 1 16 ? 17.828 26.438 2.287 1 95.12 16 VAL B O 1
ATOM 2503 N N . LYS B 1 17 ? 17.906 27.047 4.461 1 94.12 17 LYS B N 1
ATOM 2504 C CA . LYS B 1 17 ? 19.359 27.094 4.453 1 94.12 17 LYS B CA 1
ATOM 2505 C C . LYS B 1 17 ? 19.953 25.719 4.137 1 94.12 17 LYS B C 1
ATOM 2507 O O . LYS B 1 17 ? 20.984 25.625 3.457 1 94.12 17 LYS B O 1
ATOM 2512 N N . TRP B 1 18 ? 19.297 24.688 4.562 1 94.69 18 TRP B N 1
ATOM 2513 C CA . TRP B 1 18 ? 19.828 23.344 4.422 1 94.69 18 TRP B CA 1
ATOM 2514 C C . TRP B 1 18 ? 19.281 22.672 3.156 1 94.69 18 TRP B C 1
ATOM 2516 O O . TRP B 1 18 ? 19.484 21.484 2.943 1 94.69 18 TRP B O 1
ATOM 2526 N N . ARG B 1 19 ? 18.641 23.516 2.352 1 94.88 19 ARG B N 1
ATOM 2527 C CA . ARG B 1 19 ? 18 22.938 1.169 1 94.88 19 ARG B CA 1
ATOM 2528 C C . ARG B 1 19 ? 19.047 22.297 0.253 1 94.88 19 ARG B C 1
ATOM 2530 O O . ARG B 1 19 ? 18.766 21.297 -0.403 1 94.88 19 ARG B O 1
ATOM 2537 N N . PHE B 1 20 ? 20.234 22.812 0.231 1 96 20 PHE B N 1
ATOM 2538 C CA . PHE B 1 20 ? 21.25 22.281 -0.667 1 96 20 PHE B CA 1
ATOM 2539 C C . PHE B 1 20 ? 21.75 20.922 -0.18 1 96 20 PHE B C 1
ATOM 2541 O O . PHE B 1 20 ? 22.188 20.094 -0.98 1 96 20 PHE B O 1
ATOM 2548 N N . PHE B 1 21 ? 21.703 20.75 1.133 1 95 21 PHE B N 1
ATOM 2549 C CA . PHE B 1 21 ? 21.969 19.422 1.662 1 95 21 PHE B CA 1
ATOM 2550 C C . PHE B 1 21 ? 20.906 18.422 1.18 1 95 21 PHE B C 1
ATOM 2552 O O . PHE B 1 21 ? 21.25 17.328 0.735 1 95 21 PHE B O 1
ATOM 2559 N N . GLY B 1 22 ? 19.641 18.828 1.253 1 96.31 22 GLY B N 1
ATOM 2560 C CA . GLY B 1 22 ? 18.562 18 0.761 1 96.31 22 GLY B CA 1
ATOM 2561 C C . GLY B 1 22 ? 18.641 17.719 -0.729 1 96.31 22 GLY B C 1
ATOM 2562 O O . GLY B 1 22 ? 18.531 16.578 -1.164 1 96.31 22 GLY B O 1
ATOM 2563 N N . PHE B 1 23 ? 18.938 18.797 -1.46 1 97.25 23 PHE B N 1
ATOM 2564 C CA . PHE B 1 23 ? 19.094 18.641 -2.902 1 97.25 23 PHE B CA 1
ATOM 2565 C C . PHE B 1 23 ? 20.266 17.734 -3.234 1 97.25 23 PHE B C 1
ATOM 2567 O O . PHE B 1 23 ? 20.188 16.922 -4.164 1 97.25 23 PHE B O 1
ATOM 2574 N N . GLY B 1 24 ? 21.328 17.875 -2.482 1 97.62 24 GLY B N 1
ATOM 2575 C CA . GLY B 1 24 ? 22.5 17.047 -2.703 1 97.62 24 GLY B CA 1
ATOM 2576 C C . GLY B 1 24 ? 22.25 15.57 -2.494 1 97.62 24 GLY B C 1
ATOM 2577 O O . GLY B 1 24 ? 22.609 14.75 -3.342 1 97.62 24 GLY B O 1
ATOM 2578 N N . ILE B 1 25 ? 21.641 15.234 -1.373 1 97.62 25 ILE B N 1
ATOM 2579 C CA . ILE B 1 25 ? 21.328 13.836 -1.077 1 97.62 25 ILE B CA 1
ATOM 2580 C C . ILE B 1 25 ? 20.391 13.281 -2.15 1 97.62 25 ILE B C 1
ATOM 2582 O O . ILE B 1 25 ? 20.594 12.164 -2.635 1 97.62 25 ILE B O 1
ATOM 2586 N N . SER B 1 26 ? 19.359 14.055 -2.504 1 97.38 26 SER B N 1
ATOM 2587 C CA . SER B 1 26 ? 18.406 13.641 -3.533 1 97.38 26 SER B CA 1
ATOM 2588 C C . SER B 1 26 ? 19.109 13.406 -4.867 1 97.38 26 SER B C 1
ATOM 2590 O O . SER B 1 26 ? 18.828 12.422 -5.551 1 97.38 26 SER B O 1
ATOM 2592 N N . LEU B 1 27 ? 19.984 14.328 -5.203 1 97.5 27 LEU B N 1
ATOM 2593 C CA . LEU B 1 27 ? 20.719 14.203 -6.469 1 97.5 27 LEU B CA 1
ATOM 2594 C C . LEU B 1 27 ? 21.578 12.945 -6.477 1 97.5 27 LEU B C 1
ATOM 2596 O O . LEU B 1 27 ? 21.656 12.25 -7.488 1 97.5 27 LEU B O 1
ATOM 2600 N N . ILE B 1 28 ? 22.234 12.664 -5.379 1 98.25 28 ILE B N 1
ATOM 2601 C CA . ILE B 1 28 ? 23.078 11.477 -5.273 1 98.25 28 ILE B CA 1
ATOM 2602 C C . ILE B 1 28 ? 22.219 10.227 -5.461 1 98.25 28 ILE B C 1
ATOM 2604 O O . ILE B 1 28 ? 22.594 9.312 -6.199 1 98.25 28 ILE B O 1
ATOM 2608 N N . LEU B 1 29 ? 21.094 10.164 -4.82 1 98.12 29 LEU B N 1
ATOM 2609 C CA . LEU B 1 29 ? 20.203 9.008 -4.922 1 98.12 29 LEU B CA 1
ATOM 2610 C C . LEU B 1 29 ? 19.688 8.836 -6.348 1 98.12 29 LEU B C 1
ATOM 2612 O O . LEU B 1 29 ? 19.609 7.711 -6.855 1 98.12 29 LEU B O 1
ATOM 2616 N N . VAL B 1 30 ? 19.359 9.961 -6.984 1 98.19 30 VAL B N 1
ATOM 2617 C CA . VAL B 1 30 ? 18.875 9.922 -8.359 1 98.19 30 VAL B CA 1
ATOM 2618 C C . VAL B 1 30 ? 20 9.43 -9.281 1 98.19 30 VAL B C 1
ATOM 2620 O O . VAL B 1 30 ? 19.766 8.586 -10.156 1 98.19 30 VAL B O 1
ATOM 2623 N N . LEU B 1 31 ? 21.203 9.906 -9.094 1 98.38 31 LEU B N 1
ATOM 2624 C CA . LEU B 1 31 ? 22.328 9.508 -9.93 1 98.38 31 LEU B CA 1
ATOM 2625 C C . LEU B 1 31 ? 22.656 8.039 -9.727 1 98.38 31 LEU B C 1
ATOM 2627 O O . LEU B 1 31 ? 23.016 7.344 -10.68 1 98.38 31 LEU B O 1
ATOM 2631 N N . ILE B 1 32 ? 22.547 7.578 -8.484 1 98.19 32 ILE B N 1
ATOM 2632 C CA . ILE B 1 32 ? 22.75 6.16 -8.203 1 98.19 32 ILE B CA 1
ATOM 2633 C C . ILE B 1 32 ? 21.734 5.328 -8.969 1 98.19 32 ILE B C 1
ATOM 2635 O O . ILE B 1 32 ? 22.062 4.293 -9.555 1 98.19 32 ILE B O 1
ATOM 2639 N N . THR B 1 33 ? 20.469 5.773 -8.953 1 98.19 33 THR B N 1
ATOM 2640 C CA . THR B 1 33 ? 19.406 5.066 -9.664 1 98.19 33 THR B CA 1
ATOM 2641 C C . THR B 1 33 ? 19.672 5.066 -11.164 1 98.19 33 THR B C 1
ATOM 2643 O O . THR B 1 33 ? 19.547 4.031 -11.82 1 98.19 33 THR B O 1
ATOM 2646 N N . ILE B 1 34 ? 20.062 6.242 -11.719 1 98 34 ILE B N 1
ATOM 2647 C CA . ILE B 1 34 ? 20.344 6.363 -13.148 1 98 34 ILE B CA 1
ATOM 2648 C C . ILE B 1 34 ? 21.547 5.5 -13.5 1 98 34 ILE B C 1
ATOM 2650 O O . ILE B 1 34 ? 21.531 4.754 -14.484 1 98 34 ILE B O 1
ATOM 2654 N N . GLY B 1 35 ? 22.609 5.594 -12.758 1 97.75 35 GLY B N 1
ATOM 2655 C CA . GLY B 1 35 ? 23.766 4.758 -12.984 1 97.75 35 GLY B CA 1
ATOM 2656 C C . GLY B 1 35 ? 23.453 3.273 -12.945 1 97.75 35 GLY B C 1
ATOM 2657 O O . GLY B 1 35 ? 23.953 2.506 -13.773 1 97.75 35 GLY B O 1
ATOM 2658 N N . GLY B 1 36 ? 22.625 2.842 -11.953 1 97.38 36 GLY B N 1
ATOM 2659 C CA . GLY B 1 36 ? 22.219 1.45 -11.844 1 97.38 36 GLY B CA 1
ATOM 2660 C C . GLY B 1 36 ? 21.391 0.981 -13.031 1 97.38 36 GLY B C 1
ATOM 2661 O O . GLY B 1 36 ? 21.531 -0.164 -13.469 1 97.38 36 GLY B O 1
ATOM 2662 N N . LEU B 1 37 ? 20.547 1.882 -13.523 1 95.62 37 LEU B N 1
ATOM 2663 C CA . LEU B 1 37 ? 19.719 1.546 -14.68 1 95.62 37 LEU B CA 1
ATOM 2664 C C . LEU B 1 37 ? 20.594 1.247 -15.898 1 95.62 37 LEU B C 1
ATOM 2666 O O . LEU B 1 37 ? 20.266 0.356 -16.688 1 95.62 37 LEU B O 1
ATOM 2670 N N . PHE B 1 38 ? 21.672 1.932 -16.078 1 95.38 38 PHE B N 1
ATOM 2671 C CA . PHE B 1 38 ? 22.531 1.785 -17.25 1 95.38 38 PHE B CA 1
ATOM 2672 C C . PHE B 1 38 ? 23.578 0.706 -17.031 1 95.38 38 PHE B C 1
ATOM 2674 O O . PHE B 1 38 ? 24.188 0.221 -17.984 1 95.38 38 PHE B O 1
ATOM 2681 N N . SER B 1 39 ? 23.797 0.251 -15.867 1 95.44 39 SER B N 1
ATOM 2682 C CA . SER B 1 39 ? 24.797 -0.774 -15.594 1 95.44 39 SER B CA 1
ATOM 2683 C C . SER B 1 39 ? 24.156 -2.15 -15.461 1 95.44 39 SER B C 1
ATOM 2685 O O . SER B 1 39 ? 24.297 -2.994 -16.344 1 95.44 39 SER B O 1
ATOM 2687 N N . THR B 1 40 ? 23.359 -2.328 -14.469 1 94.56 40 THR B N 1
ATOM 2688 C CA . THR B 1 40 ? 22.781 -3.637 -14.188 1 94.56 40 THR B CA 1
ATOM 2689 C C . THR B 1 40 ? 21.344 -3.701 -14.664 1 94.56 40 THR B C 1
ATOM 2691 O O . THR B 1 40 ? 20.891 -4.742 -15.148 1 94.56 40 THR B O 1
ATOM 2694 N N . GLY B 1 41 ? 20.672 -2.635 -14.57 1 95.12 41 GLY B N 1
ATOM 2695 C CA . GLY B 1 41 ? 19.266 -2.609 -14.938 1 95.12 41 GLY B CA 1
ATOM 2696 C C . GLY B 1 41 ? 18.359 -3.232 -13.891 1 95.12 41 GLY B C 1
ATOM 2697 O O . GLY B 1 41 ? 18.797 -3.518 -12.781 1 95.12 41 GLY B O 1
ATOM 2698 N N . LEU B 1 42 ? 17.078 -3.443 -14.242 1 94.94 42 LEU B N 1
ATOM 2699 C CA . LEU B 1 42 ? 16.109 -4.039 -13.328 1 94.94 42 LEU B CA 1
ATOM 2700 C C . LEU B 1 42 ? 16.172 -5.562 -13.398 1 94.94 42 LEU B C 1
ATOM 2702 O O . LEU B 1 42 ? 16.312 -6.137 -14.477 1 94.94 42 LEU B O 1
ATOM 2706 N N . ASN B 1 43 ? 16.156 -6.188 -12.234 1 93.88 43 ASN B N 1
ATOM 2707 C CA . ASN B 1 43 ? 15.953 -7.629 -12.172 1 93.88 43 ASN B CA 1
ATOM 2708 C C . ASN B 1 43 ? 14.477 -7.992 -12.312 1 93.88 43 ASN B C 1
ATOM 2710 O O . ASN B 1 43 ? 13.781 -8.195 -11.312 1 93.88 43 ASN B O 1
ATOM 2714 N N . LEU B 1 44 ? 14.07 -8.125 -13.578 1 92.5 44 LEU B N 1
ATOM 2715 C CA . LEU B 1 44 ? 12.648 -8.312 -13.859 1 92.5 44 LEU B CA 1
ATOM 2716 C C . LEU B 1 44 ? 12.195 -9.703 -13.438 1 92.5 44 LEU B C 1
ATOM 2718 O O . LEU B 1 44 ? 12.867 -10.695 -13.719 1 92.5 44 LEU B O 1
ATOM 2722 N N . GLY B 1 45 ? 11.117 -9.719 -12.75 1 91.62 45 GLY B N 1
ATOM 2723 C CA . GLY B 1 45 ? 10.516 -10.984 -12.359 1 91.62 45 GLY B CA 1
ATOM 2724 C C . GLY B 1 45 ? 9.766 -11.664 -13.484 1 91.62 45 GLY B C 1
ATOM 2725 O O . GLY B 1 45 ? 9.664 -11.125 -14.586 1 91.62 45 GLY B O 1
ATOM 2726 N N . ILE B 1 46 ? 9.195 -12.773 -13.172 1 90.5 46 ILE B N 1
ATOM 2727 C CA . ILE B 1 46 ? 8.555 -13.594 -14.195 1 90.5 46 ILE B CA 1
ATOM 2728 C C . ILE B 1 46 ? 7.254 -12.93 -14.648 1 90.5 46 ILE B C 1
ATOM 2730 O O . ILE B 1 46 ? 6.746 -13.227 -15.734 1 90.5 46 ILE B O 1
ATOM 2734 N N . ASP B 1 47 ? 6.738 -12.047 -13.852 1 89.75 47 ASP B N 1
ATOM 2735 C CA . ASP B 1 47 ? 5.547 -11.297 -14.234 1 89.75 47 ASP B CA 1
ATOM 2736 C C . ASP B 1 47 ? 5.77 -10.539 -15.547 1 89.75 47 ASP B C 1
ATOM 2738 O O . ASP B 1 47 ? 4.828 -10.328 -16.312 1 89.75 47 ASP B O 1
ATOM 2742 N N . PHE B 1 48 ? 7.004 -10.18 -15.773 1 91.06 48 PHE B N 1
ATOM 2743 C CA . PHE B 1 48 ? 7.297 -9.344 -16.922 1 91.06 48 PHE B CA 1
ATOM 2744 C C . PHE B 1 48 ? 8.086 -10.125 -17.969 1 91.06 48 PHE B C 1
ATOM 2746 O O . PHE B 1 48 ? 7.879 -9.938 -19.172 1 91.06 48 PHE B O 1
ATOM 2753 N N . ARG B 1 49 ? 8.898 -10.992 -17.562 1 89.38 49 ARG B N 1
ATOM 2754 C CA . ARG B 1 49 ? 9.758 -11.727 -18.484 1 89.38 49 ARG B CA 1
ATOM 2755 C C . ARG B 1 49 ? 9.125 -13.055 -18.875 1 89.38 49 ARG B C 1
ATOM 2757 O O . ARG B 1 49 ? 9.547 -13.688 -19.844 1 89.38 49 ARG B O 1
ATOM 2764 N N . GLY B 1 50 ? 8.188 -13.406 -18.141 1 88.06 50 GLY B N 1
ATOM 2765 C CA . GLY B 1 50 ? 7.715 -14.781 -18.297 1 88.06 50 GLY B CA 1
ATOM 2766 C C . GLY B 1 50 ? 8.656 -15.797 -17.688 1 88.06 50 GLY B C 1
ATOM 2767 O O . GLY B 1 50 ? 9.773 -15.461 -17.281 1 88.06 50 GLY B O 1
ATOM 2768 N N . GLY B 1 51 ? 8.148 -17 -17.5 1 92.44 51 GLY B N 1
ATOM 2769 C CA . GLY B 1 51 ? 9 -18.047 -16.984 1 92.44 51 GLY B CA 1
ATOM 2770 C C . GLY B 1 51 ? 8.383 -18.797 -15.812 1 92.44 51 GLY B C 1
ATOM 2771 O O . GLY B 1 51 ? 7.164 -18.969 -15.75 1 92.44 51 GLY B O 1
ATOM 2772 N N . ILE B 1 52 ? 9.32 -19.375 -15.047 1 93.12 52 ILE B N 1
ATOM 2773 C CA . ILE B 1 52 ? 8.891 -20.25 -13.969 1 93.12 52 ILE B CA 1
ATOM 2774 C C . ILE B 1 52 ? 9.508 -19.797 -12.648 1 93.12 52 ILE B C 1
ATOM 2776 O O . ILE B 1 52 ? 10.695 -19.438 -12.602 1 93.12 52 ILE B O 1
ATOM 2780 N N . LEU B 1 53 ? 8.719 -19.734 -11.711 1 93.12 53 LEU B N 1
ATOM 2781 C CA . LEU B 1 53 ? 9.18 -19.469 -10.352 1 93.12 53 LEU B CA 1
ATOM 2782 C C . LEU B 1 53 ? 8.805 -20.609 -9.406 1 93.12 53 LEU B C 1
ATOM 2784 O O . LEU B 1 53 ? 7.629 -20.969 -9.312 1 93.12 53 LEU B O 1
ATOM 2788 N N . ILE B 1 54 ? 9.805 -21.141 -8.766 1 91.56 54 ILE B N 1
ATOM 2789 C CA . ILE B 1 54 ? 9.578 -22.25 -7.832 1 91.56 54 ILE B CA 1
ATOM 2790 C C . ILE B 1 54 ? 10.117 -21.859 -6.453 1 91.56 54 ILE B C 1
ATOM 2792 O O . ILE B 1 54 ? 11.281 -21.484 -6.316 1 91.56 54 ILE B O 1
ATOM 2796 N N . GLU B 1 55 ? 9.281 -21.922 -5.547 1 90.38 55 GLU B N 1
ATOM 2797 C CA . GLU B 1 55 ? 9.695 -21.781 -4.152 1 90.38 55 GLU B CA 1
ATOM 2798 C C . GLU B 1 55 ? 9.781 -23.141 -3.467 1 90.38 55 GLU B C 1
ATOM 2800 O O . GLU B 1 55 ? 8.828 -23.906 -3.482 1 90.38 55 GLU B O 1
ATOM 2805 N N . ALA B 1 56 ? 10.93 -23.406 -2.891 1 90.25 56 ALA B N 1
ATOM 2806 C CA . ALA B 1 56 ? 11.141 -24.688 -2.232 1 90.25 56 ALA B CA 1
ATOM 2807 C C . ALA B 1 56 ? 11.828 -24.516 -0.88 1 90.25 56 ALA B C 1
ATOM 2809 O O . ALA B 1 56 ? 12.477 -23.5 -0.641 1 90.25 56 ALA B O 1
ATOM 2810 N N . ARG B 1 57 ? 11.523 -25.406 0.003 1 89.75 57 ARG B N 1
ATOM 2811 C CA . ARG B 1 57 ? 12.156 -25.438 1.316 1 89.75 57 ARG B CA 1
ATOM 2812 C C . ARG B 1 57 ? 12.93 -26.734 1.522 1 89.75 57 ARG B C 1
ATOM 2814 O O . ARG B 1 57 ? 12.359 -27.828 1.381 1 89.75 57 ARG B O 1
ATOM 2821 N N . ALA B 1 58 ? 14.148 -26.516 1.868 1 90.56 58 ALA B N 1
ATOM 2822 C CA . ALA B 1 58 ? 14.984 -27.703 2.096 1 90.56 58 ALA B CA 1
ATOM 2823 C C . ALA B 1 58 ? 14.852 -28.188 3.533 1 90.56 58 ALA B C 1
ATOM 2825 O O . ALA B 1 58 ? 14.555 -27.406 4.441 1 90.56 58 ALA B O 1
ATOM 2826 N N . GLN B 1 59 ? 15.008 -29.453 3.65 1 87.69 59 GLN B N 1
ATOM 2827 C CA . GLN B 1 59 ? 15.016 -30.031 4.984 1 87.69 59 GLN B CA 1
ATOM 2828 C C . GLN B 1 59 ? 16.281 -29.656 5.746 1 87.69 59 GLN B C 1
ATOM 2830 O O . GLN B 1 59 ? 16.281 -29.609 6.977 1 87.69 59 GLN B O 1
ATOM 2835 N N . GLN B 1 60 ? 17.297 -29.469 4.934 1 85 60 GLN B N 1
ATOM 2836 C CA . GLN B 1 60 ? 18.578 -29.062 5.504 1 85 60 GLN B CA 1
ATOM 2837 C C . GLN B 1 60 ? 19.062 -27.75 4.906 1 85 60 GLN B C 1
ATOM 2839 O O . GLN B 1 60 ? 18.406 -27.188 4.023 1 85 60 GLN B O 1
ATOM 2844 N N . THR B 1 61 ? 20.219 -27.312 5.48 1 86.75 61 THR B N 1
ATOM 2845 C CA . THR B 1 61 ? 20.781 -26.062 4.965 1 86.75 61 THR B CA 1
ATOM 2846 C C . THR B 1 61 ? 21.172 -26.219 3.496 1 86.75 61 THR B C 1
ATOM 2848 O O . THR B 1 61 ? 21.703 -27.25 3.096 1 86.75 61 THR B O 1
ATOM 2851 N N . ILE B 1 62 ? 20.859 -25.188 2.771 1 87.62 62 ILE B N 1
ATOM 2852 C CA . ILE B 1 62 ? 21.047 -25.266 1.325 1 87.62 62 ILE B CA 1
ATOM 2853 C C . ILE B 1 62 ? 22.469 -24.844 0.971 1 87.62 62 ILE B C 1
ATOM 2855 O O . ILE B 1 62 ? 22.953 -23.812 1.438 1 87.62 62 ILE B O 1
ATOM 2859 N N . ASP B 1 63 ? 23.125 -25.719 0.268 1 87.44 63 ASP B N 1
ATOM 2860 C CA . ASP B 1 63 ? 24.344 -25.312 -0.425 1 87.44 63 ASP B CA 1
ATOM 2861 C C . ASP B 1 63 ? 24.031 -24.672 -1.771 1 87.44 63 ASP B C 1
ATOM 2863 O O . ASP B 1 63 ? 23.859 -25.359 -2.773 1 87.44 63 ASP B O 1
ATOM 2867 N N . SER B 1 64 ? 24.094 -23.391 -1.783 1 87.56 64 SER B N 1
ATOM 2868 C CA . SER B 1 64 ? 23.641 -22.656 -2.953 1 87.56 64 SER B CA 1
ATOM 2869 C C . SER B 1 64 ? 24.5 -22.953 -4.172 1 87.56 64 SER B C 1
ATOM 2871 O O . SER B 1 64 ? 24 -23.047 -5.293 1 87.56 64 SER B O 1
ATOM 2873 N N . ALA B 1 65 ? 25.75 -23.094 -3.963 1 90.19 65 ALA B N 1
ATOM 2874 C CA . ALA B 1 65 ? 26.656 -23.375 -5.074 1 90.19 65 ALA B CA 1
ATOM 2875 C C . ALA B 1 65 ? 26.375 -24.734 -5.684 1 90.19 65 ALA B C 1
ATOM 2877 O O . ALA B 1 65 ? 26.328 -24.875 -6.91 1 90.19 65 ALA B O 1
ATOM 2878 N N . ALA B 1 66 ? 26.203 -25.688 -4.879 1 90.75 66 ALA B N 1
ATOM 2879 C CA . ALA B 1 66 ? 25.906 -27.031 -5.352 1 90.75 66 ALA B CA 1
ATOM 2880 C C . ALA B 1 66 ? 24.562 -27.078 -6.066 1 90.75 66 ALA B C 1
ATOM 2882 O O . ALA B 1 66 ? 24.406 -27.75 -7.094 1 90.75 66 ALA B O 1
ATOM 2883 N N . LEU B 1 67 ? 23.641 -26.375 -5.52 1 91.69 67 LEU B N 1
ATOM 2884 C CA . LEU B 1 67 ? 22.297 -26.344 -6.102 1 91.69 67 LEU B CA 1
ATOM 2885 C C . LEU B 1 67 ? 22.312 -25.656 -7.457 1 91.69 67 LEU B C 1
ATOM 2887 O O . LEU B 1 67 ? 21.641 -26.094 -8.391 1 91.69 67 LEU B O 1
ATOM 2891 N N . ARG B 1 68 ? 23.094 -24.578 -7.504 1 91.31 68 ARG B N 1
ATOM 2892 C CA . ARG B 1 68 ? 23.203 -23.859 -8.766 1 91.31 68 ARG B CA 1
ATOM 2893 C C . ARG B 1 68 ? 23.812 -24.734 -9.852 1 91.31 68 ARG B C 1
ATOM 2895 O O . ARG B 1 68 ? 23.375 -24.719 -11 1 91.31 68 ARG B O 1
ATOM 2902 N N . GLN B 1 69 ? 24.781 -25.469 -9.539 1 92.06 69 GLN B N 1
ATOM 2903 C CA . GLN B 1 69 ? 25.422 -26.359 -10.484 1 92.06 69 GLN B CA 1
ATOM 2904 C C . GLN B 1 69 ? 24.453 -27.469 -10.922 1 92.06 69 GLN B C 1
ATOM 2906 O O . GLN B 1 69 ? 24.391 -27.812 -12.109 1 92.06 69 GLN B O 1
ATOM 2911 N N . GLN B 1 70 ? 23.797 -27.953 -9.984 1 92.31 70 GLN B N 1
ATOM 2912 C CA . GLN B 1 70 ? 22.844 -29.016 -10.258 1 92.31 70 GLN B CA 1
ATOM 2913 C C . GLN B 1 70 ? 21.734 -28.547 -11.195 1 92.31 70 GLN B C 1
ATOM 2915 O O . GLN B 1 70 ? 21.422 -29.219 -12.18 1 92.31 70 GLN B O 1
ATOM 2920 N N . LEU B 1 71 ? 21.219 -27.422 -10.914 1 93.62 71 LEU B N 1
ATOM 2921 C CA . LEU B 1 71 ? 20.109 -26.922 -11.703 1 93.62 71 LEU B CA 1
ATOM 2922 C C . LEU B 1 71 ? 20.594 -26.359 -13.039 1 93.62 71 LEU B C 1
ATOM 2924 O O . LEU B 1 71 ? 19.875 -26.422 -14.039 1 93.62 71 LEU B O 1
ATOM 2928 N N . GLY B 1 72 ? 21.781 -25.859 -13.031 1 92.38 72 GLY B N 1
ATOM 2929 C CA . GLY B 1 72 ? 22.375 -25.344 -14.266 1 92.38 72 GLY B CA 1
ATOM 2930 C C . GLY B 1 72 ? 22.625 -26.422 -15.297 1 92.38 72 GLY B C 1
ATOM 2931 O O . GLY B 1 72 ? 22.703 -26.141 -16.5 1 92.38 72 GLY B O 1
ATOM 2932 N N . SER B 1 73 ? 22.719 -27.594 -14.898 1 92.31 73 SER B N 1
ATOM 2933 C CA . SER B 1 73 ? 23.047 -28.703 -15.781 1 92.31 73 SER B CA 1
ATOM 2934 C C . SER B 1 73 ? 21.797 -29.328 -16.406 1 92.31 73 SER B C 1
ATOM 2936 O O . SER B 1 73 ? 21.891 -30.219 -17.234 1 92.31 73 SER B O 1
ATOM 2938 N N . LEU B 1 74 ? 20.688 -28.734 -16.125 1 93.19 74 LEU B N 1
ATOM 2939 C CA . LEU B 1 74 ? 19.438 -29.328 -16.578 1 93.19 74 LEU B CA 1
ATOM 2940 C C . LEU B 1 74 ? 19.109 -28.875 -18 1 93.19 74 LEU B C 1
ATOM 2942 O O . LEU B 1 74 ? 18.156 -29.359 -18.609 1 93.19 74 LEU B O 1
ATOM 2946 N N . GLY B 1 75 ? 19.828 -27.953 -18.5 1 92.12 75 GLY B N 1
ATOM 2947 C CA . GLY B 1 75 ? 19.594 -27.469 -19.859 1 92.12 75 GLY B CA 1
ATOM 2948 C C . GLY B 1 75 ? 18.375 -26.578 -19.969 1 92.12 75 GLY B C 1
ATOM 2949 O O . GLY B 1 75 ? 17.656 -26.625 -20.969 1 92.12 75 GLY B O 1
ATOM 2950 N N . LEU B 1 76 ? 18.141 -25.844 -18.953 1 93.31 76 LEU B N 1
ATOM 2951 C CA . LEU B 1 76 ? 16.938 -25.016 -18.938 1 93.31 76 LEU B CA 1
ATOM 2952 C C . LEU B 1 76 ? 17.281 -23.547 -19.172 1 93.31 76 LEU B C 1
ATOM 2954 O O . LEU B 1 76 ? 16.438 -22.672 -19 1 93.31 76 LEU B O 1
ATOM 2958 N N . GLY B 1 77 ? 18.516 -23.297 -19.562 1 91.75 77 GLY B N 1
ATOM 2959 C CA . GLY B 1 77 ? 18.938 -21.922 -19.719 1 91.75 77 GLY B CA 1
ATOM 2960 C C . GLY B 1 77 ? 19.359 -21.266 -18.422 1 91.75 77 GLY B C 1
ATOM 2961 O O . GLY B 1 77 ? 20 -21.906 -17.578 1 91.75 77 GLY B O 1
ATOM 2962 N N . GLU B 1 78 ? 18.984 -20.031 -18.281 1 89.12 78 GLU B N 1
ATOM 2963 C CA . GLU B 1 78 ? 19.391 -19.312 -17.078 1 89.12 78 GLU B CA 1
ATOM 2964 C C . GLU B 1 78 ? 18.547 -19.703 -15.883 1 89.12 78 GLU B C 1
ATOM 2966 O O . GLU B 1 78 ? 17.312 -19.719 -15.961 1 89.12 78 GLU B O 1
ATOM 2971 N N . VAL B 1 79 ? 19.203 -20.109 -14.844 1 92 79 VAL B N 1
ATOM 2972 C CA . VAL B 1 79 ? 18.547 -20.422 -13.578 1 92 79 VAL B CA 1
ATOM 2973 C C . VAL B 1 79 ? 19.109 -19.531 -12.469 1 92 79 VAL B C 1
ATOM 2975 O O . VAL B 1 79 ? 20.312 -19.5 -12.234 1 92 79 VAL B O 1
ATOM 2978 N N . GLN B 1 80 ? 18.234 -18.781 -11.898 1 90.81 80 GLN B N 1
ATOM 2979 C CA . GLN B 1 80 ? 18.641 -17.906 -10.805 1 90.81 80 GLN B CA 1
ATOM 2980 C C . GLN B 1 80 ? 18.156 -18.453 -9.461 1 90.81 80 GLN B C 1
ATOM 2982 O O . GLN B 1 80 ? 17.031 -18.938 -9.352 1 90.81 80 GLN B O 1
ATOM 2987 N N . LEU B 1 81 ? 19.125 -18.453 -8.516 1 89.75 81 LEU B N 1
ATOM 2988 C CA . LEU B 1 81 ? 18.812 -18.891 -7.164 1 89.75 81 LEU B CA 1
ATOM 2989 C C . LEU B 1 81 ? 18.859 -17.719 -6.184 1 89.75 81 LEU B C 1
ATOM 2991 O O . LEU B 1 81 ? 19.781 -16.891 -6.246 1 89.75 81 LEU B O 1
ATOM 2995 N N . GLN B 1 82 ? 17.781 -17.656 -5.465 1 82.88 82 GLN B N 1
ATOM 2996 C CA . GLN B 1 82 ? 17.75 -16.641 -4.422 1 82.88 82 GLN B CA 1
ATOM 2997 C C . GLN B 1 82 ? 17.344 -17.234 -3.08 1 82.88 82 GLN B C 1
ATOM 2999 O O . GLN B 1 82 ? 16.312 -17.922 -2.99 1 82.88 82 GLN B O 1
ATOM 3004 N N . GLN B 1 83 ? 18.266 -17.062 -2.137 1 79.12 83 GLN B N 1
ATOM 3005 C CA . GLN B 1 83 ? 17.875 -17.484 -0.793 1 79.12 83 GLN B CA 1
ATOM 3006 C C . GLN B 1 83 ? 16.969 -16.438 -0.14 1 79.12 83 GLN B C 1
ATOM 3008 O O . GLN B 1 83 ? 17.188 -15.234 -0.272 1 79.12 83 GLN B O 1
ATOM 3013 N N . PHE B 1 84 ? 15.867 -16.953 0.335 1 70.19 84 PHE B N 1
ATOM 3014 C CA . PHE B 1 84 ? 14.914 -16.047 0.965 1 70.19 84 PHE B CA 1
ATOM 3015 C C . PHE B 1 84 ? 14.469 -16.578 2.318 1 70.19 84 PHE B C 1
ATOM 3017 O O . PHE B 1 84 ? 14.359 -17.797 2.502 1 70.19 84 PHE B O 1
ATOM 3024 N N . GLY B 1 85 ? 14.125 -15.609 3.23 1 65.88 85 GLY B N 1
ATOM 3025 C CA . GLY B 1 85 ? 13.617 -16 4.539 1 65.88 85 GLY B CA 1
ATOM 3026 C C . GLY B 1 85 ? 14.672 -16.656 5.41 1 65.88 85 GLY B C 1
ATOM 3027 O O . GLY B 1 85 ? 15.648 -16.016 5.812 1 65.88 85 GLY B O 1
ATOM 3028 N N . GLY B 1 86 ? 14.43 -18.094 5.559 1 67.88 86 GLY B N 1
ATOM 3029 C CA . GLY B 1 86 ? 15.352 -18.875 6.371 1 67.88 86 GLY B CA 1
ATOM 3030 C C . GLY B 1 86 ? 16.406 -19.609 5.555 1 67.88 86 GLY B C 1
ATOM 3031 O O . GLY B 1 86 ? 16.359 -19.578 4.32 1 67.88 86 GLY B O 1
ATOM 3032 N N . PRO B 1 87 ? 17.266 -20.094 6.168 1 77.19 87 PRO B N 1
ATOM 3033 C CA . PRO B 1 87 ? 18.391 -20.781 5.512 1 77.19 87 PRO B CA 1
ATOM 3034 C C . PRO B 1 87 ? 17.938 -21.984 4.68 1 77.19 87 PRO B C 1
ATOM 3036 O O . PRO B 1 87 ? 18.703 -22.469 3.844 1 77.19 87 PRO B O 1
ATOM 3039 N N . ASN B 1 88 ? 16.688 -22.328 4.812 1 87.88 88 ASN B N 1
ATOM 3040 C CA . ASN B 1 88 ? 16.25 -23.531 4.117 1 87.88 88 ASN B CA 1
ATOM 3041 C C . ASN B 1 88 ? 15.305 -23.203 2.969 1 87.88 88 ASN B C 1
ATOM 3043 O O . ASN B 1 88 ? 14.859 -24.094 2.254 1 87.88 88 ASN B O 1
ATOM 3047 N N . ASP B 1 89 ? 15.102 -21.891 2.799 1 86.69 89 ASP B N 1
ATOM 3048 C CA . ASP B 1 89 ? 14.164 -21.484 1.753 1 86.69 89 ASP B CA 1
ATOM 3049 C C . ASP B 1 89 ? 14.898 -20.969 0.521 1 86.69 89 ASP B C 1
ATOM 3051 O O . ASP B 1 89 ? 15.883 -20.234 0.642 1 86.69 89 ASP B O 1
ATOM 3055 N N . VAL B 1 90 ? 14.406 -21.453 -0.616 1 89.38 90 VAL B N 1
ATOM 3056 C CA . VAL B 1 90 ? 15.078 -21.016 -1.84 1 89.38 90 VAL B CA 1
ATOM 3057 C C . VAL B 1 90 ? 14.039 -20.703 -2.912 1 89.38 90 VAL B C 1
ATOM 3059 O O . VAL B 1 90 ? 13.008 -21.375 -3.002 1 89.38 90 VAL B O 1
ATOM 3062 N N . LEU B 1 91 ? 14.328 -19.641 -3.598 1 90.31 91 LEU B N 1
ATOM 3063 C CA . LEU B 1 91 ? 13.555 -19.266 -4.773 1 90.31 91 LEU B CA 1
ATOM 3064 C C . LEU B 1 91 ? 14.328 -19.547 -6.055 1 90.31 91 LEU B C 1
ATOM 3066 O O . LEU B 1 91 ? 15.469 -19.094 -6.207 1 90.31 91 LEU B O 1
ATOM 3070 N N . ILE B 1 92 ? 13.695 -20.328 -6.902 1 92.06 92 ILE B N 1
ATOM 3071 C CA . ILE B 1 92 ? 14.32 -20.734 -8.156 1 92.06 92 ILE B CA 1
ATOM 3072 C C . ILE B 1 92 ? 13.562 -20.109 -9.328 1 92.06 92 ILE B C 1
ATOM 3074 O O . ILE B 1 92 ? 12.359 -20.344 -9.492 1 92.06 92 ILE B O 1
ATOM 3078 N N . ARG B 1 93 ? 14.258 -19.359 -10.062 1 93.25 93 ARG B N 1
ATOM 3079 C CA . ARG B 1 93 ? 13.68 -18.766 -11.266 1 93.25 93 ARG B CA 1
ATOM 3080 C C . ARG B 1 93 ? 14.297 -19.359 -12.523 1 93.25 93 ARG B C 1
ATOM 3082 O O . ARG B 1 93 ? 15.523 -19.375 -12.672 1 93.25 93 ARG B O 1
ATOM 3089 N N . VAL B 1 94 ? 13.422 -19.875 -13.383 1 93.69 94 VAL B N 1
ATOM 3090 C CA . VAL B 1 94 ? 13.859 -20.484 -14.633 1 93.69 94 VAL B CA 1
ATOM 3091 C C . VAL B 1 94 ? 13.336 -19.672 -15.82 1 93.69 94 VAL B C 1
ATOM 3093 O O . VAL B 1 94 ? 12.164 -19.281 -15.836 1 93.69 94 VAL B O 1
ATOM 3096 N N . GLN B 1 95 ? 14.219 -19.422 -16.688 1 91.69 95 GLN B N 1
ATOM 3097 C CA . GLN B 1 95 ? 13.844 -18.641 -17.859 1 91.69 95 GLN B CA 1
ATOM 3098 C C . GLN B 1 95 ? 12.75 -19.344 -18.656 1 91.69 95 GLN B C 1
ATOM 3100 O O . GLN B 1 95 ? 12.641 -20.578 -18.625 1 91.69 95 GLN B O 1
ATOM 3105 N N . GLN B 1 96 ? 12.016 -18.562 -19.344 1 89.81 96 GLN B N 1
ATOM 3106 C CA . GLN B 1 96 ? 10.961 -19.094 -20.203 1 89.81 96 GLN B CA 1
ATOM 3107 C C . GLN B 1 96 ? 11.516 -20.109 -21.203 1 89.81 96 GLN B C 1
ATOM 3109 O O . GLN B 1 96 ? 12.555 -19.859 -21.812 1 89.81 96 GLN B O 1
ATOM 3114 N N . GLN B 1 97 ? 10.797 -21.234 -21.203 1 88.88 97 GLN B N 1
ATOM 3115 C CA . GLN B 1 97 ? 11.203 -22.297 -22.141 1 88.88 97 GLN B CA 1
ATOM 3116 C C . GLN B 1 97 ? 10.57 -22.094 -23.516 1 88.88 97 GLN B C 1
ATOM 3118 O O . GLN B 1 97 ? 9.43 -21.625 -23.609 1 88.88 97 GLN B O 1
ATOM 3123 N N . GLU B 1 98 ? 11.445 -22.578 -24.453 1 84.75 98 GLU B N 1
ATOM 3124 C CA . GLU B 1 98 ? 10.883 -22.562 -25.812 1 84.75 98 GLU B CA 1
ATOM 3125 C C . GLU B 1 98 ? 9.938 -23.75 -26.016 1 84.75 98 GLU B C 1
ATOM 3127 O O . GLU B 1 98 ? 10.148 -24.828 -25.453 1 84.75 98 GLU B O 1
ATOM 3132 N N . GLY B 1 99 ? 8.688 -23.609 -26.547 1 81.56 99 GLY B N 1
ATOM 3133 C CA . GLY B 1 99 ? 7.797 -24.719 -26.844 1 81.56 99 GLY B CA 1
ATOM 3134 C C . GLY B 1 99 ? 6.438 -24.578 -26.188 1 81.56 99 GLY B C 1
ATOM 3135 O O . GLY B 1 99 ? 5.742 -25.578 -25.984 1 81.56 99 GLY B O 1
ATOM 3136 N N . GLY B 1 100 ? 6.238 -23.469 -25.734 1 77.19 100 GLY B N 1
ATOM 3137 C CA . GLY B 1 100 ? 4.906 -23.188 -25.234 1 77.19 100 GLY B CA 1
ATOM 3138 C C . GLY B 1 100 ? 4.68 -23.75 -23.828 1 77.19 100 GLY B C 1
ATOM 3139 O O . GLY B 1 100 ? 5.621 -23.844 -23.047 1 77.19 100 GLY B O 1
ATOM 3140 N N . ASP B 1 101 ? 3.486 -24.125 -23.469 1 75.44 101 ASP B N 1
ATOM 3141 C CA . ASP B 1 101 ? 3.07 -24.484 -22.125 1 75.44 101 ASP B CA 1
ATOM 3142 C C . ASP B 1 101 ? 3.613 -25.859 -21.734 1 75.44 101 ASP B C 1
ATOM 3144 O O . ASP B 1 101 ? 3.994 -26.078 -20.578 1 75.44 101 ASP B O 1
ATOM 3148 N N . ALA B 1 102 ? 3.613 -26.703 -22.641 1 77 102 ALA B N 1
ATOM 3149 C CA . ALA B 1 102 ? 4.105 -28.047 -22.375 1 77 102 ALA B CA 1
ATOM 3150 C C . ALA B 1 102 ? 5.574 -28.031 -21.969 1 77 102 ALA B C 1
ATOM 3152 O O . ALA B 1 102 ? 5.984 -28.75 -21.062 1 77 102 ALA B O 1
ATOM 3153 N N . ALA B 1 103 ? 6.309 -27.172 -22.625 1 86.25 103 ALA B N 1
ATOM 3154 C CA . ALA B 1 103 ? 7.73 -27.047 -22.312 1 86.25 103 ALA B CA 1
ATOM 3155 C C . ALA B 1 103 ? 7.945 -26.469 -20.922 1 86.25 103 ALA B C 1
ATOM 3157 O O . ALA B 1 103 ? 8.883 -26.844 -20.219 1 86.25 103 ALA B O 1
ATOM 3158 N N . GLN B 1 104 ? 7.117 -25.578 -20.562 1 86.69 104 GLN B N 1
ATOM 3159 C CA . GLN B 1 104 ? 7.203 -25 -19.219 1 86.69 104 GLN B CA 1
ATOM 3160 C C . GLN B 1 104 ? 6.957 -26.047 -18.156 1 86.69 104 GLN B C 1
ATOM 3162 O O . GLN B 1 104 ? 7.672 -26.094 -17.141 1 86.69 104 GLN B O 1
ATOM 3167 N N . ASN B 1 105 ? 5.973 -26.891 -18.391 1 83.5 105 ASN B N 1
ATOM 3168 C CA . ASN B 1 105 ? 5.648 -27.953 -17.422 1 83.5 105 ASN B CA 1
ATOM 3169 C C . ASN B 1 105 ? 6.777 -28.969 -17.312 1 83.5 105 ASN B C 1
ATOM 3171 O O . ASN B 1 105 ? 7.059 -29.469 -16.219 1 83.5 105 ASN B O 1
ATOM 3175 N N . GLU B 1 106 ? 7.277 -29.203 -18.422 1 87 106 GLU B N 1
ATOM 3176 C CA . GLU B 1 106 ? 8.406 -30.125 -18.422 1 87 106 GLU B CA 1
ATOM 3177 C C . GLU B 1 106 ? 9.578 -29.562 -17.625 1 87 106 GLU B C 1
ATOM 3179 O O . GLU B 1 106 ? 10.266 -30.312 -16.922 1 87 106 GLU B O 1
ATOM 3184 N N . ALA B 1 107 ? 9.797 -28.328 -17.812 1 91.38 107 ALA B N 1
ATOM 3185 C CA . ALA B 1 107 ? 10.867 -27.672 -17.078 1 91.38 107 ALA B CA 1
ATOM 3186 C C . ALA B 1 107 ? 10.625 -27.766 -15.562 1 91.38 107 ALA B C 1
ATOM 3188 O O . ALA B 1 107 ? 11.555 -28.016 -14.797 1 91.38 107 ALA B O 1
ATOM 3189 N N . VAL B 1 108 ? 9.43 -27.594 -15.188 1 89.69 108 VAL B N 1
ATOM 3190 C CA . VAL B 1 108 ? 9.078 -27.688 -13.773 1 89.69 108 VAL B CA 1
ATOM 3191 C C . VAL B 1 108 ? 9.383 -29.094 -13.258 1 89.69 108 VAL B C 1
ATOM 3193 O O . VAL B 1 108 ? 9.953 -29.25 -12.172 1 89.69 108 VAL B O 1
ATOM 3196 N N . GLN B 1 109 ? 9.031 -30.031 -14.055 1 86.88 109 GLN B N 1
ATOM 3197 C CA . GLN B 1 109 ? 9.258 -31.422 -13.656 1 86.88 109 GLN B CA 1
ATOM 3198 C C . GLN B 1 109 ? 10.75 -31.719 -13.547 1 86.88 109 GLN B C 1
ATOM 3200 O O . GLN B 1 109 ? 11.18 -32.469 -12.656 1 86.88 109 GLN B O 1
ATOM 3205 N N . LYS B 1 110 ? 11.477 -31.203 -14.453 1 91.56 110 LYS B N 1
ATOM 3206 C CA . LYS B 1 110 ? 12.922 -31.391 -14.414 1 91.56 110 LYS B CA 1
ATOM 3207 C C . LYS B 1 110 ? 13.523 -30.828 -13.133 1 91.56 110 LYS B C 1
ATOM 3209 O O . LYS B 1 110 ? 14.359 -31.453 -12.492 1 91.56 110 LYS B O 1
ATOM 3214 N N . VAL B 1 111 ? 13.125 -29.656 -12.766 1 92.69 111 VAL B N 1
ATOM 3215 C CA . VAL B 1 111 ? 13.625 -29.016 -11.562 1 92.69 111 VAL B CA 1
ATOM 3216 C C . VAL B 1 111 ? 13.211 -29.812 -10.328 1 92.69 111 VAL B C 1
ATOM 3218 O O . VAL B 1 111 ? 14.016 -30.031 -9.43 1 92.69 111 VAL B O 1
ATOM 3221 N N . ARG B 1 112 ? 11.992 -30.266 -10.305 1 88.56 112 ARG B N 1
ATOM 3222 C CA . ARG B 1 112 ? 11.477 -31.031 -9.172 1 88.56 112 ARG B CA 1
ATOM 3223 C C . ARG B 1 112 ? 12.258 -32.312 -8.992 1 88.56 112 ARG B C 1
ATOM 3225 O O . ARG B 1 112 ? 12.594 -32.688 -7.867 1 88.56 112 ARG B O 1
ATOM 3232 N N . THR B 1 113 ? 12.445 -32.938 -10.094 1 89 113 THR B N 1
ATOM 3233 C CA . THR B 1 113 ? 13.188 -34.188 -10.055 1 89 113 THR B CA 1
ATOM 3234 C C . THR B 1 113 ? 14.609 -33.969 -9.562 1 89 113 THR B C 1
ATOM 3236 O O . THR B 1 113 ? 15.141 -34.781 -8.789 1 89 113 THR B O 1
ATOM 3239 N N . ALA B 1 114 ? 15.172 -32.906 -9.992 1 91.25 114 ALA B N 1
ATOM 3240 C CA . ALA B 1 114 ? 16.531 -32.594 -9.594 1 91.25 114 ALA B CA 1
ATOM 3241 C C . ALA B 1 114 ? 16.609 -32.281 -8.094 1 91.25 114 ALA B C 1
ATOM 3243 O O . ALA B 1 114 ? 17.594 -32.656 -7.438 1 91.25 114 ALA B O 1
ATOM 3244 N N . LEU B 1 115 ? 15.68 -31.625 -7.547 1 89.5 115 LEU B N 1
ATOM 3245 C CA . LEU B 1 115 ? 15.664 -31.297 -6.129 1 89.5 115 LEU B CA 1
ATOM 3246 C C . LEU B 1 115 ? 15.359 -32.531 -5.281 1 89.5 115 LEU B C 1
ATOM 3248 O O . LEU B 1 115 ? 15.938 -32.688 -4.207 1 89.5 115 LEU B O 1
ATOM 3252 N N . GLY B 1 116 ? 14.445 -33.312 -5.836 1 85.31 116 GLY B N 1
ATOM 3253 C CA . GLY B 1 116 ? 14.125 -34.562 -5.16 1 85.31 116 GLY B CA 1
ATOM 3254 C C . GLY B 1 116 ? 13.266 -34.375 -3.924 1 85.31 116 GLY B C 1
ATOM 3255 O O . GLY B 1 116 ? 12.578 -33.344 -3.797 1 85.31 116 GLY B O 1
ATOM 3256 N N . ASP B 1 117 ? 13.344 -35.344 -3.014 1 83.38 117 ASP B N 1
ATOM 3257 C CA . ASP B 1 117 ? 12.453 -35.406 -1.861 1 83.38 117 ASP B CA 1
ATOM 3258 C C . ASP B 1 117 ? 13 -34.594 -0.697 1 83.38 117 ASP B C 1
ATOM 3260 O O . ASP B 1 117 ? 12.32 -34.406 0.31 1 83.38 117 ASP B O 1
ATOM 3264 N N . SER B 1 118 ? 14.133 -34.125 -0.935 1 87.62 118 SER B N 1
ATOM 3265 C CA . SER B 1 118 ? 14.758 -33.344 0.135 1 87.62 118 SER B CA 1
ATOM 3266 C C . SER B 1 118 ? 14.219 -31.938 0.181 1 87.62 118 SER B C 1
ATOM 3268 O O . SER B 1 118 ? 14.516 -31.172 1.11 1 87.62 118 SER B O 1
ATOM 3270 N N . TYR B 1 119 ? 13.43 -31.625 -0.802 1 88.19 119 TYR B N 1
ATOM 3271 C CA . TYR B 1 119 ? 12.828 -30.297 -0.857 1 88.19 119 TYR B CA 1
ATOM 3272 C C . TYR B 1 119 ? 11.305 -30.391 -0.838 1 88.19 119 TYR B C 1
ATOM 3274 O O . TYR B 1 119 ? 10.727 -31.281 -1.456 1 88.19 119 TYR B O 1
ATOM 3282 N N . GLU B 1 120 ? 10.75 -29.531 -0.046 1 86.12 120 GLU B N 1
ATOM 3283 C CA . GLU B 1 120 ? 9.305 -29.328 -0.118 1 86.12 120 GLU B CA 1
ATOM 3284 C C . GLU B 1 120 ? 8.953 -28.219 -1.11 1 86.12 120 GLU B C 1
ATOM 3286 O O . GLU B 1 120 ? 9.438 -27.094 -0.992 1 86.12 120 GLU B O 1
ATOM 3291 N N . TYR B 1 121 ? 8.156 -28.609 -2.051 1 85.19 121 TYR B N 1
ATOM 3292 C CA . TYR B 1 121 ? 7.711 -27.609 -3.018 1 85.19 121 TYR B CA 1
ATOM 3293 C C . TYR B 1 121 ? 6.547 -26.797 -2.469 1 85.19 121 TYR B C 1
ATOM 3295 O O . TYR B 1 121 ? 5.473 -27.344 -2.205 1 85.19 121 TYR B O 1
ATOM 3303 N N . ARG B 1 122 ? 6.801 -25.609 -2.387 1 86 122 ARG B N 1
ATOM 3304 C CA . ARG B 1 122 ? 5.848 -24.734 -1.7 1 86 122 ARG B CA 1
ATOM 3305 C C . ARG B 1 122 ? 4.977 -23.984 -2.697 1 86 122 ARG B C 1
ATOM 3307 O O . ARG B 1 122 ? 3.768 -23.844 -2.498 1 86 122 ARG B O 1
ATOM 3314 N N . ARG B 1 123 ? 5.629 -23.453 -3.746 1 88.5 123 ARG B N 1
ATOM 3315 C CA . ARG B 1 123 ? 4.902 -22.656 -4.727 1 88.5 123 ARG B CA 1
ATOM 3316 C C . ARG B 1 123 ? 5.551 -22.766 -6.105 1 88.5 123 ARG B C 1
ATOM 3318 O O . ARG B 1 123 ? 6.777 -22.797 -6.219 1 88.5 123 ARG B O 1
ATOM 3325 N N . VAL B 1 124 ? 4.691 -22.922 -7.059 1 90.44 124 VAL B N 1
ATOM 3326 C CA . VAL B 1 124 ? 5.145 -22.875 -8.445 1 90.44 124 VAL B CA 1
ATOM 3327 C C . VAL B 1 124 ? 4.301 -21.891 -9.242 1 90.44 124 VAL B C 1
ATOM 3329 O O . VAL B 1 124 ? 3.07 -21.922 -9.188 1 90.44 124 VAL B O 1
ATOM 3332 N N . GLU B 1 125 ? 4.965 -21.047 -9.914 1 91.5 125 GLU B N 1
ATOM 3333 C CA . GLU B 1 125 ? 4.285 -20.078 -10.758 1 91.5 125 GLU B CA 1
ATOM 3334 C C . GLU B 1 125 ? 4.832 -20.094 -12.18 1 91.5 125 GLU B C 1
ATOM 3336 O O . GLU B 1 125 ? 6.051 -20.141 -12.383 1 91.5 125 GLU B O 1
ATOM 3341 N N . LEU B 1 126 ? 3.893 -20.156 -13.094 1 91 126 LEU B N 1
ATOM 3342 C CA . LEU B 1 126 ? 4.227 -20.078 -14.508 1 91 126 LEU B CA 1
ATOM 3343 C C . LEU B 1 126 ? 3.551 -18.891 -15.164 1 91 126 LEU B C 1
ATOM 3345 O O . LEU B 1 126 ? 2.336 -18.703 -15.047 1 91 126 LEU B O 1
ATOM 3349 N N . VAL B 1 127 ? 4.344 -18.078 -15.828 1 89.62 127 VAL B N 1
ATOM 3350 C CA . VAL B 1 127 ? 3.795 -16.922 -16.531 1 89.62 127 VAL B CA 1
ATOM 3351 C C . VAL B 1 127 ? 4.23 -16.953 -18 1 89.62 127 VAL B C 1
ATOM 3353 O O . VAL B 1 127 ? 5.41 -17.156 -18.297 1 89.62 127 VAL B O 1
ATOM 3356 N N . GLY B 1 128 ? 3.246 -16.766 -18.859 1 86.25 128 GLY B N 1
ATOM 3357 C CA . GLY B 1 128 ? 3.545 -16.719 -20.281 1 86.25 128 GLY B CA 1
ATOM 3358 C C . GLY B 1 128 ? 4.195 -15.414 -20.719 1 86.25 128 GLY B C 1
ATOM 3359 O O . GLY B 1 128 ? 3.973 -14.367 -20.094 1 86.25 128 GLY B O 1
ATOM 3360 N N . PRO B 1 129 ? 5.059 -15.414 -21.734 1 78.88 129 PRO B N 1
ATOM 3361 C CA . PRO B 1 129 ? 5.801 -14.227 -22.172 1 78.88 129 PRO B CA 1
ATOM 3362 C C . PRO B 1 129 ? 4.891 -13.102 -22.656 1 78.88 129 PRO B C 1
ATOM 3364 O O . PRO B 1 129 ? 5.188 -11.922 -22.438 1 78.88 129 PRO B O 1
ATOM 3367 N N . ARG B 1 130 ? 3.84 -13.406 -23.359 1 81.31 130 ARG B N 1
ATOM 3368 C CA . ARG B 1 130 ? 2.949 -12.375 -23.875 1 81.31 130 ARG B CA 1
ATOM 3369 C C . ARG B 1 130 ? 2.314 -11.578 -22.75 1 81.31 130 ARG B C 1
ATOM 3371 O O . ARG B 1 130 ? 2.193 -10.359 -22.828 1 81.31 130 ARG B O 1
ATOM 3378 N N . VAL B 1 131 ? 2.01 -12.266 -21.766 1 82.94 131 VAL B N 1
ATOM 3379 C CA . VAL B 1 131 ? 1.375 -11.633 -20.609 1 82.94 131 VAL B CA 1
ATOM 3380 C C . VAL B 1 131 ? 2.361 -10.688 -19.938 1 82.94 131 VAL B C 1
ATOM 3382 O O . VAL B 1 131 ? 1.984 -9.594 -19.516 1 82.94 131 VAL B O 1
ATOM 3385 N N . GLY B 1 132 ? 3.559 -11.117 -19.969 1 84.88 132 GLY B N 1
ATOM 3386 C CA . GLY B 1 132 ? 4.582 -10.328 -19.297 1 84.88 132 GLY B CA 1
ATOM 3387 C C . GLY B 1 132 ? 4.754 -8.945 -19.891 1 84.88 132 GLY B C 1
ATOM 3388 O O . GLY B 1 132 ? 4.797 -7.949 -19.172 1 84.88 132 GLY B O 1
ATOM 3389 N N . GLY B 1 133 ? 4.879 -8.852 -21.188 1 85.31 133 GLY B N 1
ATOM 3390 C CA . GLY B 1 133 ? 5.035 -7.574 -21.859 1 85.31 133 GLY B CA 1
ATOM 3391 C C . GLY B 1 133 ? 3.855 -6.645 -21.656 1 85.31 133 GLY B C 1
ATOM 3392 O O . GLY B 1 133 ? 4.031 -5.441 -21.453 1 85.31 133 GLY B O 1
ATOM 3393 N N . GLU B 1 134 ? 2.68 -7.188 -21.734 1 87.06 134 GLU B N 1
ATOM 3394 C CA . GLU B 1 134 ? 1.462 -6.406 -21.531 1 87.06 134 GLU B CA 1
ATOM 3395 C C . GLU B 1 134 ? 1.41 -5.828 -20.125 1 87.06 134 GLU B C 1
ATOM 3397 O O . GLU B 1 134 ? 1.063 -4.66 -19.938 1 87.06 134 GLU B O 1
ATOM 3402 N N . LEU B 1 135 ? 1.804 -6.703 -19.188 1 85.38 135 LEU B N 1
ATOM 3403 C CA . LEU B 1 135 ? 1.771 -6.281 -17.797 1 85.38 135 LEU B CA 1
ATOM 3404 C C . LEU B 1 135 ? 2.795 -5.184 -17.5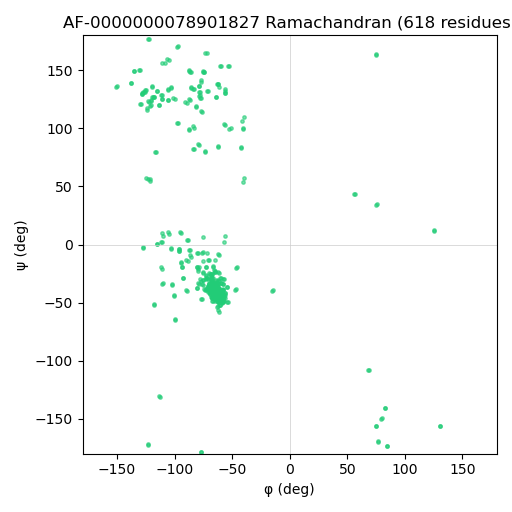31 1 85.38 135 LEU B C 1
ATOM 3406 O O . LEU B 1 135 ? 2.52 -4.234 -16.797 1 85.38 135 LEU B O 1
ATOM 3410 N N . MET B 1 136 ? 3.936 -5.297 -18.109 1 87.44 136 MET B N 1
ATOM 3411 C CA . MET B 1 136 ? 4.977 -4.285 -17.938 1 87.44 136 MET B CA 1
ATOM 3412 C C . MET B 1 136 ? 4.516 -2.938 -18.484 1 87.44 136 MET B C 1
ATOM 3414 O O . MET B 1 136 ? 4.672 -1.912 -17.812 1 87.44 136 MET B O 1
ATOM 3418 N N . ARG B 1 137 ? 3.977 -2.922 -19.641 1 89.62 137 ARG B N 1
ATOM 3419 C CA . ARG B 1 137 ? 3.502 -1.693 -20.266 1 89.62 137 ARG B CA 1
ATOM 3420 C C . ARG B 1 137 ? 2.379 -1.061 -19.453 1 89.62 137 ARG B C 1
ATOM 3422 O O . ARG B 1 137 ? 2.395 0.145 -19.203 1 89.62 137 ARG B O 1
ATOM 3429 N N . GLN B 1 138 ? 1.465 -1.846 -19.047 1 88.5 138 GLN B N 1
ATOM 3430 C CA . GLN B 1 138 ? 0.339 -1.34 -18.266 1 88.5 138 GLN B CA 1
ATOM 3431 C C . GLN B 1 138 ? 0.804 -0.785 -16.922 1 88.5 138 GLN B C 1
ATOM 3433 O O . GLN B 1 138 ? 0.304 0.244 -16.469 1 88.5 138 GLN B O 1
ATOM 3438 N N . GLY B 1 139 ? 1.73 -1.514 -16.297 1 88.56 139 GLY B N 1
ATOM 3439 C CA . GLY B 1 139 ? 2.295 -1.035 -15.047 1 88.56 139 GLY B CA 1
ATOM 3440 C C . GLY B 1 139 ? 2.998 0.303 -15.188 1 88.56 139 GLY B C 1
ATOM 3441 O O . GLY B 1 139 ? 2.828 1.187 -14.344 1 88.56 139 GLY B O 1
ATOM 3442 N N . ALA B 1 140 ? 3.758 0.437 -16.25 1 90.19 140 ALA B N 1
ATOM 3443 C CA . ALA B 1 140 ? 4.477 1.684 -16.5 1 90.19 140 ALA B CA 1
ATOM 3444 C C . ALA B 1 140 ? 3.508 2.834 -16.766 1 90.19 140 ALA B C 1
ATOM 3446 O O . ALA B 1 140 ? 3.666 3.924 -16.203 1 90.19 140 ALA B O 1
ATOM 3447 N N . ILE B 1 141 ? 2.543 2.584 -17.531 1 91.38 141 ILE B N 1
ATOM 3448 C CA . ILE B 1 141 ? 1.549 3.598 -17.859 1 91.38 141 ILE B CA 1
ATOM 3449 C C . ILE B 1 141 ? 0.782 4.004 -16.609 1 91.38 141 ILE B C 1
ATOM 3451 O O . ILE B 1 141 ? 0.56 5.191 -16.359 1 91.38 141 ILE B O 1
ATOM 3455 N N . ALA B 1 142 ? 0.394 2.959 -15.844 1 91.56 142 ALA B N 1
ATOM 3456 C CA . ALA B 1 142 ? -0.335 3.236 -14.609 1 91.56 142 ALA B CA 1
ATOM 3457 C C . ALA B 1 142 ? 0.481 4.129 -13.68 1 91.56 142 ALA B C 1
ATOM 3459 O O . ALA B 1 142 ? -0.061 5.039 -13.047 1 91.56 142 ALA B O 1
ATOM 3460 N N . THR B 1 143 ? 1.723 3.922 -13.617 1 92.19 143 THR B N 1
ATOM 3461 C CA . THR B 1 143 ? 2.596 4.691 -12.742 1 92.19 143 THR B CA 1
ATOM 3462 C C . THR B 1 143 ? 2.68 6.145 -13.203 1 92.19 143 THR B C 1
ATOM 3464 O O . THR B 1 143 ? 2.508 7.066 -12.398 1 92.19 143 THR B O 1
ATOM 3467 N N . VAL B 1 144 ? 2.873 6.359 -14.477 1 94.12 144 VAL B N 1
ATOM 3468 C CA . VAL B 1 144 ? 2.977 7.707 -15.031 1 94.12 144 VAL B CA 1
ATOM 3469 C C . VAL B 1 144 ? 1.645 8.438 -14.867 1 94.12 144 VAL B C 1
ATOM 3471 O O . VAL B 1 144 ? 1.614 9.602 -14.453 1 94.12 144 VAL B O 1
ATOM 3474 N N . LEU B 1 145 ? 0.597 7.758 -15.117 1 93.88 145 LEU B N 1
ATOM 3475 C CA . LEU B 1 145 ? -0.729 8.352 -15 1 93.88 145 LEU B CA 1
ATOM 3476 C C . LEU B 1 145 ? -1.016 8.75 -13.555 1 93.88 145 LEU B C 1
ATOM 3478 O O . LEU B 1 145 ? -1.604 9.805 -13.297 1 93.88 145 LEU B O 1
ATOM 3482 N N . ALA B 1 146 ? -0.624 7.895 -12.68 1 94.19 146 ALA B N 1
ATOM 3483 C CA . ALA B 1 146 ? -0.843 8.188 -11.266 1 94.19 146 ALA B CA 1
ATOM 3484 C C . ALA B 1 146 ? -0.116 9.461 -10.844 1 94.19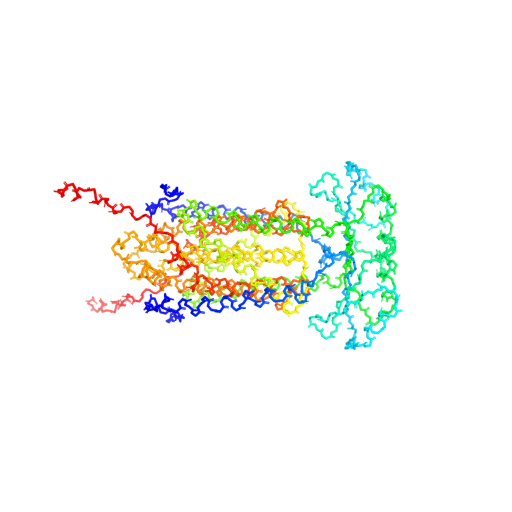 146 ALA B C 1
ATOM 3486 O O . ALA B 1 146 ? -0.703 10.336 -10.203 1 94.19 146 ALA B O 1
ATOM 3487 N N . ILE B 1 147 ? 1.087 9.602 -11.234 1 94.88 147 ILE B N 1
ATOM 3488 C CA . ILE B 1 147 ? 1.904 10.75 -10.859 1 94.88 147 ILE B CA 1
ATOM 3489 C C . ILE B 1 147 ? 1.347 12.016 -11.508 1 94.88 147 ILE B C 1
ATOM 3491 O O . ILE B 1 147 ? 1.243 13.062 -10.859 1 94.88 147 ILE B O 1
ATOM 3495 N N . MET B 1 148 ? 0.941 11.906 -12.781 1 95.88 148 MET B N 1
ATOM 3496 C CA . MET B 1 148 ? 0.371 13.039 -13.492 1 95.88 148 MET B CA 1
ATOM 3497 C C . MET B 1 148 ? -0.963 13.453 -12.883 1 95.88 148 MET B C 1
ATOM 3499 O O . MET B 1 148 ? -1.249 14.648 -12.75 1 95.88 148 MET B O 1
ATOM 3503 N N . ALA B 1 149 ? -1.737 12.492 -12.508 1 94.75 149 ALA B N 1
ATOM 3504 C CA . ALA B 1 149 ? -3.033 12.781 -11.898 1 94.75 149 ALA B CA 1
ATOM 3505 C C . ALA B 1 149 ? -2.863 13.492 -10.555 1 94.75 149 ALA B C 1
ATOM 3507 O O . ALA B 1 149 ? -3.594 14.438 -10.25 1 94.75 149 ALA B O 1
ATOM 3508 N N . ILE B 1 150 ? -1.921 13.07 -9.789 1 93.69 150 ILE B N 1
ATOM 3509 C CA . ILE B 1 150 ? -1.625 13.68 -8.5 1 93.69 150 ILE B CA 1
ATOM 3510 C C . ILE B 1 150 ? -1.2 15.133 -8.703 1 93.69 150 ILE B C 1
ATOM 3512 O O . ILE B 1 150 ? -1.729 16.047 -8.055 1 93.69 150 ILE B O 1
ATOM 3516 N N . ALA B 1 151 ? -0.286 15.297 -9.641 1 94.5 151 ALA B N 1
ATOM 3517 C CA . ALA B 1 151 ? 0.231 16.625 -9.914 1 94.5 151 ALA B CA 1
ATOM 3518 C C . ALA B 1 151 ? -0.881 17.562 -10.391 1 94.5 151 ALA B C 1
ATOM 3520 O O . ALA B 1 151 ? -0.957 18.719 -9.961 1 94.5 151 ALA B O 1
ATOM 3521 N N . ALA B 1 152 ? -1.696 17.047 -11.273 1 95 152 ALA B N 1
ATOM 3522 C CA . ALA B 1 152 ? -2.807 17.844 -11.805 1 95 152 ALA B CA 1
ATOM 3523 C C . ALA B 1 152 ? -3.775 18.234 -10.688 1 95 152 ALA B C 1
ATOM 3525 O O . ALA B 1 152 ? -4.23 19.375 -10.633 1 95 152 ALA B O 1
ATOM 3526 N N . TYR B 1 153 ? -4.066 17.344 -9.812 1 93.38 153 TYR B N 1
ATOM 3527 C CA . TYR B 1 153 ? -4.977 17.625 -8.711 1 93.38 153 TYR B CA 1
ATOM 3528 C C . TYR B 1 153 ? -4.391 18.672 -7.77 1 93.38 153 TYR B C 1
ATOM 3530 O O . TYR B 1 153 ? -5.09 19.594 -7.352 1 93.38 153 TYR B O 1
ATOM 3538 N N . VAL B 1 154 ? -3.145 18.516 -7.438 1 92.38 154 VAL B N 1
ATOM 3539 C CA . VAL B 1 154 ? -2.473 19.469 -6.551 1 92.38 154 VAL B CA 1
ATOM 3540 C C . VAL B 1 154 ? -2.432 20.844 -7.207 1 92.38 154 VAL B C 1
ATOM 3542 O O . VAL B 1 154 ? -2.646 21.859 -6.543 1 92.38 154 VAL B O 1
ATOM 3545 N N . ALA B 1 155 ? -2.166 20.844 -8.531 1 93.12 155 ALA B N 1
ATOM 3546 C CA . ALA B 1 155 ? -2.141 22.109 -9.266 1 93.12 155 ALA B CA 1
ATOM 3547 C C . ALA B 1 155 ? -3.506 22.781 -9.234 1 93.12 155 ALA B C 1
ATOM 3549 O O . ALA B 1 155 ? -3.592 24.016 -9.156 1 93.12 155 ALA B O 1
ATOM 3550 N N . PHE B 1 156 ? -4.504 22 -9.312 1 91.38 156 PHE B N 1
ATOM 3551 C CA . PHE B 1 156 ? -5.863 22.531 -9.305 1 91.38 156 PHE B CA 1
ATOM 3552 C C . PHE B 1 156 ? -6.242 23.047 -7.922 1 91.38 156 PHE B C 1
ATOM 3554 O O . PHE B 1 156 ? -6.941 24.047 -7.797 1 91.38 156 PHE B O 1
ATOM 3561 N N . ARG B 1 157 ? -5.805 22.359 -6.938 1 86.81 157 ARG B N 1
ATOM 3562 C CA . ARG B 1 157 ? -6.191 22.703 -5.57 1 86.81 157 ARG B CA 1
ATOM 3563 C C . ARG B 1 157 ? -5.379 23.875 -5.043 1 86.81 157 ARG B C 1
ATOM 3565 O O . ARG B 1 157 ? -5.863 24.656 -4.215 1 86.81 157 ARG B O 1
ATOM 3572 N N . PHE B 1 158 ? -4.219 23.922 -5.473 1 88.5 158 PHE B N 1
ATOM 3573 C CA . PHE B 1 158 ? -3.332 24.984 -5.035 1 88.5 158 PHE B CA 1
ATOM 3574 C C . PHE B 1 158 ? -2.982 25.906 -6.195 1 88.5 158 PHE B C 1
ATOM 3576 O O . PHE B 1 158 ? -3.871 26.422 -6.883 1 88.5 158 PHE B O 1
ATOM 3583 N N . GLU B 1 159 ? -1.841 26.266 -6.52 1 90.94 159 GLU B N 1
ATOM 3584 C CA . GLU B 1 159 ? -1.268 26.953 -7.68 1 90.94 159 GLU B CA 1
ATOM 3585 C C . GLU B 1 159 ? -0.395 26 -8.5 1 90.94 159 GLU B C 1
ATOM 3587 O O . GLU B 1 159 ? 0.084 24.984 -7.98 1 90.94 159 GLU B O 1
ATOM 3592 N N . TRP B 1 160 ? -0.255 26.328 -9.719 1 93.56 160 TRP B N 1
ATOM 3593 C CA . TRP B 1 160 ? 0.428 25.406 -10.625 1 93.56 160 TRP B CA 1
ATOM 3594 C C . TRP B 1 160 ? 1.869 25.172 -10.18 1 93.56 160 TRP B C 1
ATOM 3596 O O . TRP B 1 160 ? 2.439 24.109 -10.43 1 93.56 160 TRP B O 1
ATOM 3606 N N . GLN B 1 161 ? 2.434 26.141 -9.43 1 95.75 161 GLN B N 1
ATOM 3607 C CA . GLN B 1 161 ? 3.791 25.969 -8.922 1 95.75 161 GLN B CA 1
ATOM 3608 C C . GLN B 1 161 ? 3.859 24.812 -7.93 1 95.75 161 GLN B C 1
ATOM 3610 O O . GLN B 1 161 ? 4.805 24.031 -7.953 1 95.75 161 GLN B O 1
ATOM 3615 N N . PHE B 1 162 ? 2.768 24.719 -7.133 1 95.19 162 PHE B N 1
ATOM 3616 C CA . PHE B 1 162 ? 2.699 23.625 -6.168 1 95.19 162 PHE B CA 1
ATOM 3617 C C . PHE B 1 162 ? 2.543 22.281 -6.879 1 95.19 162 PHE B C 1
ATOM 3619 O O . PHE B 1 162 ? 3.094 21.281 -6.434 1 95.19 162 PHE B O 1
ATOM 3626 N N . GLY B 1 163 ? 1.775 22.297 -7.93 1 95.88 163 GLY B N 1
ATOM 3627 C CA . GLY B 1 163 ? 1.619 21.094 -8.727 1 95.88 163 GLY B CA 1
ATOM 3628 C C . GLY B 1 163 ? 2.922 20.609 -9.328 1 95.88 163 GLY B C 1
ATOM 3629 O O . GLY B 1 163 ? 3.207 19.406 -9.312 1 95.88 163 GLY B O 1
ATOM 3630 N N . VAL B 1 164 ? 3.672 21.547 -9.852 1 96.81 164 VAL B N 1
ATOM 3631 C CA . VAL B 1 164 ? 4.957 21.203 -10.453 1 96.81 164 VAL B CA 1
ATOM 3632 C C . VAL B 1 164 ? 5.898 20.656 -9.391 1 96.81 164 VAL B C 1
ATOM 3634 O O . VAL B 1 164 ? 6.598 19.656 -9.617 1 96.81 164 VAL B O 1
ATOM 3637 N N . SER B 1 165 ? 5.922 21.312 -8.258 1 96.94 165 SER B N 1
ATOM 3638 C CA . SER B 1 165 ? 6.773 20.844 -7.168 1 96.94 165 SER B CA 1
ATOM 3639 C C . SER B 1 165 ? 6.355 19.453 -6.703 1 96.94 165 SER B C 1
ATOM 3641 O O . SER B 1 165 ? 7.203 18.594 -6.457 1 96.94 165 SER B O 1
ATOM 3643 N N . ALA B 1 166 ? 5.051 19.219 -6.574 1 95.88 166 ALA B N 1
ATOM 3644 C CA . ALA B 1 166 ? 4.523 17.922 -6.191 1 95.88 166 ALA B CA 1
ATOM 3645 C C . ALA B 1 166 ? 4.93 16.844 -7.199 1 95.88 166 ALA B C 1
ATOM 3647 O O . ALA B 1 166 ? 5.293 15.727 -6.82 1 95.88 166 ALA B O 1
ATOM 3648 N N . LEU B 1 167 ? 4.844 17.188 -8.453 1 96.44 167 LEU B N 1
ATOM 3649 C CA . LEU B 1 167 ? 5.223 16.281 -9.531 1 96.44 167 LEU B CA 1
ATOM 3650 C C . LEU B 1 167 ? 6.684 15.875 -9.406 1 96.44 167 LEU B C 1
ATOM 3652 O O . LEU B 1 167 ? 7.004 14.68 -9.43 1 96.44 167 LEU B O 1
ATOM 3656 N N . ILE B 1 168 ? 7.512 16.812 -9.219 1 97.19 168 ILE B N 1
ATOM 3657 C CA . ILE B 1 168 ? 8.945 16.562 -9.156 1 97.19 168 ILE B CA 1
ATOM 3658 C C . ILE B 1 168 ? 9.266 15.734 -7.91 1 97.19 168 ILE B C 1
ATOM 3660 O O . ILE B 1 168 ? 10.023 14.758 -7.98 1 97.19 168 ILE B O 1
ATOM 3664 N N . ALA B 1 169 ? 8.688 16.094 -6.801 1 96.94 169 ALA B N 1
ATOM 3665 C CA . ALA B 1 169 ? 8.961 15.398 -5.547 1 96.94 169 ALA B CA 1
ATOM 3666 C C . ALA B 1 169 ? 8.453 13.961 -5.59 1 96.94 169 ALA B C 1
ATOM 3668 O O . ALA B 1 169 ? 9.148 13.031 -5.164 1 96.94 169 ALA B O 1
ATOM 3669 N N . THR B 1 170 ? 7.234 13.758 -6.082 1 96.75 170 THR B N 1
ATOM 3670 C CA . THR B 1 170 ? 6.652 12.422 -6.145 1 96.75 170 THR B CA 1
ATOM 3671 C C . THR B 1 170 ? 7.414 11.547 -7.145 1 96.75 170 THR B C 1
ATOM 3673 O O . THR B 1 170 ? 7.664 10.367 -6.883 1 96.75 170 THR B O 1
ATOM 3676 N N . PHE B 1 171 ? 7.75 12.148 -8.289 1 97.31 171 PHE B N 1
ATOM 3677 C CA . PHE B 1 171 ? 8.562 11.414 -9.258 1 97.31 171 PHE B CA 1
ATOM 3678 C C . PHE B 1 171 ? 9.898 11.008 -8.641 1 97.31 171 PHE B C 1
ATOM 3680 O O . PHE B 1 171 ? 10.344 9.875 -8.812 1 97.31 171 PHE B O 1
ATOM 3687 N N . HIS B 1 172 ? 10.492 11.961 -7.984 1 97.56 172 HIS B N 1
ATOM 3688 C CA . HIS B 1 172 ? 11.742 11.688 -7.285 1 97.56 172 HIS B CA 1
ATOM 3689 C C . HIS B 1 172 ? 11.594 10.508 -6.336 1 97.56 172 HIS B C 1
ATOM 3691 O O . HIS B 1 172 ? 12.43 9.594 -6.34 1 97.56 172 HIS B O 1
ATOM 3697 N N . ASP B 1 173 ? 10.586 10.477 -5.516 1 97.88 173 ASP B N 1
ATOM 3698 C CA . ASP B 1 173 ? 10.406 9.438 -4.504 1 97.88 173 ASP B CA 1
ATOM 3699 C C . ASP B 1 173 ? 10.211 8.07 -5.152 1 97.88 173 ASP B C 1
ATOM 3701 O O . ASP B 1 173 ? 10.781 7.078 -4.703 1 97.88 173 ASP B O 1
ATOM 3705 N N . VAL B 1 174 ? 9.391 8.023 -6.203 1 97.62 174 VAL B N 1
ATOM 3706 C CA . VAL B 1 174 ? 9.133 6.781 -6.93 1 97.62 174 VAL B CA 1
ATOM 3707 C C . VAL B 1 174 ? 10.414 6.312 -7.613 1 97.62 174 VAL B C 1
ATOM 3709 O O . VAL B 1 174 ? 10.773 5.137 -7.539 1 97.62 174 VAL B O 1
ATOM 3712 N N . PHE B 1 175 ? 11.133 7.227 -8.227 1 98 175 PHE B N 1
ATOM 3713 C CA . PHE B 1 175 ? 12.336 6.922 -8.984 1 98 175 PHE B CA 1
ATOM 3714 C C . PHE B 1 175 ? 13.438 6.406 -8.062 1 98 175 PHE B C 1
ATOM 3716 O O . PHE B 1 175 ? 14.125 5.434 -8.383 1 98 175 PHE B O 1
ATOM 3723 N N . VAL B 1 176 ? 13.641 7.051 -6.965 1 98.12 176 VAL B N 1
ATOM 3724 C CA . VAL B 1 176 ? 14.672 6.648 -6.016 1 98.12 176 VAL B CA 1
ATOM 3725 C C . VAL B 1 176 ? 14.32 5.297 -5.406 1 98.12 176 VAL B C 1
ATOM 3727 O O . VAL B 1 176 ? 15.203 4.48 -5.133 1 98.12 176 VAL B O 1
ATOM 3730 N N . THR B 1 177 ? 13.055 5.027 -5.191 1 98.06 177 THR B N 1
ATOM 3731 C CA . THR B 1 177 ? 12.648 3.723 -4.688 1 98.06 177 THR B CA 1
ATOM 3732 C C . THR B 1 177 ? 12.906 2.637 -5.727 1 98.06 177 THR B C 1
ATOM 3734 O O . THR B 1 177 ? 13.266 1.509 -5.379 1 98.06 177 THR B O 1
ATOM 3737 N N . LEU B 1 178 ? 12.648 2.998 -6.988 1 97.38 178 LEU B N 1
ATOM 3738 C CA . LEU B 1 178 ? 13.062 2.096 -8.055 1 97.38 178 LEU B CA 1
ATOM 3739 C C . LEU B 1 178 ? 14.547 1.771 -7.953 1 97.38 178 LEU B C 1
ATOM 3741 O O . LEU B 1 178 ? 14.969 0.651 -8.258 1 97.38 178 LEU B O 1
ATOM 3745 N N . GLY B 1 179 ? 15.32 2.746 -7.559 1 97.94 179 GLY B N 1
ATOM 3746 C CA . GLY B 1 179 ? 16.75 2.557 -7.371 1 97.94 179 GLY B CA 1
ATOM 3747 C C . GLY B 1 179 ? 17.078 1.467 -6.371 1 97.94 179 GLY B C 1
ATOM 3748 O O . GLY B 1 179 ? 18.078 0.771 -6.512 1 97.94 179 GLY B O 1
ATOM 3749 N N . LEU B 1 180 ? 16.266 1.315 -5.379 1 97.69 180 LEU B N 1
ATOM 3750 C CA . LEU B 1 180 ? 16.453 0.249 -4.402 1 97.69 180 LEU B CA 1
ATOM 3751 C C . LEU B 1 180 ? 16.438 -1.117 -5.078 1 97.69 180 LEU B C 1
ATOM 3753 O O . LEU B 1 180 ? 17.25 -1.981 -4.762 1 97.69 180 LEU B O 1
ATOM 3757 N N . PHE B 1 181 ? 15.531 -1.338 -6.004 1 97.06 181 PHE B N 1
ATOM 3758 C CA . PHE B 1 181 ? 15.422 -2.598 -6.73 1 97.06 181 PHE B CA 1
ATOM 3759 C C . PHE B 1 181 ? 16.641 -2.834 -7.605 1 97.06 181 PHE B C 1
ATOM 3761 O O . PHE B 1 181 ? 17.094 -3.971 -7.762 1 97.06 181 PHE B O 1
ATOM 3768 N N . ILE B 1 182 ? 17.156 -1.793 -8.109 1 97.69 182 ILE B N 1
ATOM 3769 C CA . ILE B 1 182 ? 18.266 -1.876 -9.039 1 97.69 182 ILE B CA 1
ATOM 3770 C C . ILE B 1 182 ? 19.562 -2.158 -8.273 1 97.69 182 ILE B C 1
ATOM 3772 O O . ILE B 1 182 ? 20.297 -3.09 -8.609 1 97.69 182 ILE B O 1
ATOM 3776 N N . VAL B 1 183 ? 19.781 -1.424 -7.199 1 96.81 183 VAL B N 1
ATOM 3777 C CA . VAL B 1 183 ? 21.047 -1.495 -6.461 1 96.81 183 VAL B CA 1
ATOM 3778 C C . VAL B 1 183 ? 21.141 -2.834 -5.734 1 96.81 183 VAL B C 1
ATOM 3780 O O . VAL B 1 183 ? 22.203 -3.467 -5.727 1 96.81 183 VAL B O 1
ATOM 3783 N N . LEU B 1 184 ? 20.062 -3.344 -5.207 1 95 184 LEU B N 1
ATOM 3784 C CA . LEU B 1 184 ? 20.078 -4.59 -4.445 1 95 184 LEU B CA 1
ATOM 3785 C C . LEU B 1 184 ? 19.703 -5.773 -5.324 1 95 184 LEU B C 1
ATOM 3787 O O . LEU B 1 184 ? 19.703 -6.918 -4.871 1 95 184 LEU B O 1
ATOM 3791 N N . GLN B 1 185 ? 19.328 -5.469 -6.543 1 93.75 185 GLN B N 1
ATOM 3792 C CA . GLN B 1 185 ? 18.938 -6.48 -7.52 1 93.75 185 GLN B CA 1
ATOM 3793 C C . GLN B 1 185 ? 17.797 -7.34 -6.988 1 93.75 185 GLN B C 1
ATOM 3795 O O . GLN B 1 185 ? 17.844 -8.57 -7.078 1 93.75 185 GLN B O 1
ATOM 3800 N N . LEU B 1 186 ? 16.844 -6.598 -6.379 1 92.5 186 LEU B N 1
ATOM 3801 C CA . LEU B 1 186 ? 15.609 -7.254 -5.98 1 92.5 186 LEU B CA 1
ATOM 3802 C C . LEU B 1 186 ? 14.727 -7.535 -7.188 1 92.5 186 LEU B C 1
ATOM 3804 O O . LEU B 1 186 ? 14.75 -6.785 -8.164 1 92.5 186 LEU B O 1
ATOM 3808 N N . GLU B 1 187 ? 14.031 -8.57 -7.039 1 91.5 187 GLU B N 1
ATOM 3809 C CA . GLU B 1 187 ? 13.117 -8.875 -8.133 1 91.5 187 GLU B CA 1
ATOM 3810 C C . GLU B 1 187 ? 12.055 -7.793 -8.281 1 91.5 187 GLU B C 1
ATOM 3812 O O . GLU B 1 187 ? 11.438 -7.383 -7.301 1 91.5 187 GLU B O 1
ATOM 3817 N N . PHE B 1 188 ? 11.945 -7.281 -9.531 1 93.75 188 PHE B N 1
ATOM 3818 C CA . PHE B 1 188 ? 10.914 -6.305 -9.852 1 93.75 188 PHE B CA 1
ATOM 3819 C C . PHE B 1 188 ? 9.711 -6.98 -10.5 1 93.75 188 PHE B C 1
ATOM 3821 O O . PHE B 1 188 ? 9.766 -7.375 -11.664 1 93.75 188 PHE B O 1
ATOM 3828 N N . ASP B 1 189 ? 8.641 -7.133 -9.734 1 92.19 189 ASP B N 1
ATOM 3829 C CA . ASP B 1 189 ? 7.43 -7.797 -10.203 1 92.19 189 ASP B CA 1
ATOM 3830 C C . ASP B 1 189 ? 6.211 -6.887 -10.062 1 92.19 189 ASP B C 1
ATOM 3832 O O . ASP B 1 189 ? 6.352 -5.688 -9.82 1 92.19 189 ASP B O 1
ATOM 3836 N N . LEU B 1 190 ? 5.094 -7.434 -10.305 1 88.69 190 LEU B N 1
ATOM 3837 C CA . LEU B 1 190 ? 3.867 -6.641 -10.289 1 88.69 190 LEU B CA 1
ATOM 3838 C C . LEU B 1 190 ? 3.617 -6.051 -8.906 1 88.69 190 LEU B C 1
ATOM 3840 O O . LEU B 1 190 ? 3.088 -4.941 -8.789 1 88.69 190 LEU B O 1
ATOM 3844 N N . THR B 1 191 ? 3.965 -6.734 -7.902 1 90.5 191 THR B N 1
ATOM 3845 C CA . THR B 1 191 ? 3.793 -6.219 -6.551 1 90.5 191 THR B CA 1
ATOM 3846 C C . THR B 1 191 ? 4.734 -5.043 -6.293 1 90.5 191 THR B C 1
ATOM 3848 O O . THR B 1 191 ? 4.402 -4.129 -5.539 1 90.5 191 THR B O 1
ATOM 3851 N N . ALA B 1 192 ? 5.863 -5.082 -6.961 1 92.94 192 ALA B N 1
ATOM 3852 C CA . ALA B 1 192 ? 6.77 -3.939 -6.895 1 92.94 192 ALA B CA 1
ATOM 3853 C C . ALA B 1 192 ? 6.137 -2.693 -7.504 1 92.94 192 ALA B C 1
ATOM 3855 O O . ALA B 1 192 ? 6.258 -1.595 -6.961 1 92.94 192 ALA B O 1
ATOM 3856 N N . VAL B 1 193 ? 5.488 -2.883 -8.602 1 92.25 193 VAL B N 1
ATOM 3857 C CA . VAL B 1 193 ? 4.781 -1.775 -9.234 1 92.25 193 VAL B CA 1
ATOM 3858 C C . VAL B 1 193 ? 3.697 -1.252 -8.289 1 92.25 193 VAL B C 1
ATOM 3860 O O . VAL B 1 193 ? 3.539 -0.039 -8.133 1 92.25 193 VAL B O 1
ATOM 3863 N N . ALA B 1 194 ? 2.994 -2.174 -7.723 1 92.56 194 ALA B N 1
ATOM 3864 C CA . ALA B 1 194 ? 1.962 -1.8 -6.758 1 92.56 194 ALA B CA 1
ATOM 3865 C C . ALA B 1 194 ? 2.559 -1.011 -5.594 1 92.56 194 ALA B C 1
ATOM 3867 O O . ALA B 1 194 ? 1.945 -0.059 -5.105 1 92.56 194 ALA B O 1
ATOM 3868 N N . ALA B 1 195 ? 3.719 -1.396 -5.152 1 94.75 195 ALA B N 1
ATOM 3869 C CA . ALA B 1 195 ? 4.402 -0.689 -4.074 1 94.75 195 ALA B CA 1
ATOM 3870 C C . ALA B 1 195 ? 4.73 0.745 -4.48 1 94.75 195 ALA B C 1
ATOM 3872 O O . ALA B 1 195 ? 4.566 1.674 -3.684 1 94.75 195 ALA B O 1
ATOM 3873 N N . LEU B 1 196 ? 5.188 0.927 -5.699 1 95 196 LEU B N 1
ATOM 3874 C CA . LEU B 1 196 ? 5.562 2.252 -6.184 1 95 196 LEU B CA 1
ATOM 3875 C C . LEU B 1 196 ? 4.344 3.172 -6.238 1 95 196 LEU B C 1
ATOM 3877 O O . LEU B 1 196 ? 4.43 4.344 -5.859 1 95 196 LEU B O 1
ATOM 3881 N N . LEU B 1 197 ? 3.283 2.66 -6.672 1 92.25 197 LEU B N 1
ATOM 3882 C CA . LEU B 1 197 ? 2.062 3.451 -6.773 1 92.25 197 LEU B CA 1
ATOM 3883 C C . LEU B 1 197 ? 1.518 3.789 -5.391 1 92.25 197 LEU B C 1
ATOM 3885 O O . LEU B 1 197 ? 1.076 4.914 -5.152 1 92.25 197 LEU B O 1
ATOM 3889 N N . THR B 1 198 ? 1.548 2.807 -4.527 1 92.5 198 THR B N 1
ATOM 3890 C CA . THR B 1 198 ? 1.139 3.043 -3.148 1 92.5 198 THR B CA 1
ATOM 3891 C C . THR B 1 198 ? 2.033 4.09 -2.492 1 92.5 198 THR B C 1
ATOM 3893 O O . THR B 1 198 ? 1.545 4.98 -1.794 1 92.5 198 THR B O 1
ATOM 3896 N N . LEU B 1 199 ? 3.268 3.984 -2.793 1 95 199 LEU B N 1
ATOM 3897 C CA . LEU B 1 199 ? 4.234 4.945 -2.27 1 95 199 LEU B CA 1
ATOM 3898 C C . LEU B 1 199 ? 3.947 6.348 -2.791 1 95 199 LEU B C 1
ATOM 3900 O O . LEU B 1 199 ? 4.078 7.328 -2.053 1 95 199 LEU B O 1
ATOM 3904 N N . ALA B 1 200 ? 3.598 6.473 -4.023 1 94.75 200 ALA B N 1
ATOM 3905 C CA . ALA B 1 200 ? 3.262 7.777 -4.59 1 94.75 200 ALA B CA 1
ATOM 3906 C C . ALA B 1 200 ? 2.15 8.445 -3.789 1 94.75 200 ALA B C 1
ATOM 3908 O O . ALA B 1 200 ? 2.227 9.641 -3.49 1 94.75 200 ALA B O 1
ATOM 3909 N N . GLY B 1 201 ? 1.202 7.691 -3.43 1 91.31 201 GLY B N 1
ATOM 3910 C CA . GLY B 1 201 ? 0.113 8.203 -2.611 1 91.31 201 GLY B CA 1
ATOM 3911 C C . GLY B 1 201 ? 0.556 8.625 -1.225 1 91.31 201 GLY B C 1
ATOM 3912 O O . GLY B 1 201 ? 0.138 9.672 -0.727 1 91.31 201 GLY B O 1
ATOM 3913 N N . TYR B 1 202 ? 1.406 7.828 -0.645 1 90.19 202 TYR B N 1
ATOM 3914 C CA . TYR B 1 202 ? 1.912 8.148 0.685 1 90.19 202 TYR B CA 1
ATOM 3915 C C . TYR B 1 202 ? 2.795 9.391 0.646 1 90.19 202 TYR B C 1
ATOM 3917 O O . TYR B 1 202 ? 2.689 10.266 1.512 1 90.19 202 TYR B O 1
ATOM 3925 N N . SER B 1 203 ? 3.664 9.391 -0.343 1 92.94 203 SER B N 1
ATOM 3926 C CA . SER B 1 203 ? 4.613 10.492 -0.471 1 92.94 203 SER B CA 1
ATOM 3927 C C . SER B 1 203 ? 3.893 11.828 -0.636 1 92.94 203 SER B C 1
ATOM 3929 O O . SER B 1 203 ? 4.254 12.812 0.004 1 92.94 203 SER B O 1
ATOM 3931 N N . ILE B 1 204 ? 2.865 11.883 -1.454 1 92.44 204 ILE B N 1
ATOM 3932 C CA . ILE B 1 204 ? 2.158 13.133 -1.73 1 92.44 204 ILE B CA 1
ATOM 3933 C C . ILE B 1 204 ? 1.427 13.602 -0.474 1 92.44 204 ILE B C 1
ATOM 3935 O O . ILE B 1 204 ? 1.259 14.805 -0.258 1 92.44 204 ILE B O 1
ATOM 3939 N N . ASN B 1 205 ? 0.997 12.734 0.418 1 91.44 205 ASN B N 1
ATOM 3940 C CA . ASN B 1 205 ? 0.308 13.102 1.65 1 91.44 205 ASN B CA 1
ATOM 3941 C C . ASN B 1 205 ? 1.156 14.039 2.506 1 91.44 205 ASN B C 1
ATOM 3943 O O . ASN B 1 205 ? 0.678 15.086 2.949 1 91.44 205 ASN B O 1
ATOM 3947 N N . ASP B 1 206 ? 2.379 13.711 2.672 1 91.81 206 ASP B N 1
ATOM 3948 C CA . ASP B 1 206 ? 3.27 14.539 3.479 1 91.81 206 ASP B CA 1
ATOM 3949 C C . ASP B 1 206 ? 3.543 15.883 2.791 1 91.81 206 ASP B C 1
ATOM 3951 O O . ASP B 1 206 ? 3.611 16.922 3.451 1 91.81 206 ASP B O 1
ATOM 3955 N N . THR B 1 207 ? 3.672 15.797 1.523 1 94.38 207 THR B N 1
ATOM 3956 C CA . THR B 1 207 ? 3.936 17.016 0.76 1 94.38 207 THR B CA 1
ATOM 3957 C C . THR B 1 207 ? 2.752 17.969 0.842 1 94.38 207 THR B C 1
ATOM 3959 O O . THR B 1 207 ? 2.936 19.172 1.032 1 94.38 207 THR B O 1
ATOM 3962 N N . VAL B 1 208 ? 1.602 17.5 0.746 1 91.31 208 VAL B N 1
ATOM 3963 C CA . VAL B 1 208 ? 0.388 18.312 0.742 1 91.31 208 VAL B CA 1
ATOM 3964 C C . VAL B 1 208 ? 0.19 18.953 2.113 1 91.31 208 VAL B C 1
ATOM 3966 O O . VAL B 1 208 ? -0.292 20.078 2.215 1 91.31 208 VAL B O 1
ATOM 3969 N N . VAL B 1 209 ? 0.538 18.234 3.141 1 89.44 209 VAL B N 1
ATOM 3970 C CA . VAL B 1 209 ? 0.441 18.781 4.492 1 89.44 209 VAL B CA 1
ATOM 3971 C C . VAL B 1 209 ? 1.304 20.031 4.609 1 89.44 209 VAL B C 1
ATOM 3973 O O . VAL B 1 209 ? 0.865 21.047 5.156 1 89.44 209 VAL B O 1
ATOM 3976 N N . VAL B 1 210 ? 2.475 19.969 4.113 1 94.12 210 VAL B N 1
ATOM 3977 C CA . VAL B 1 210 ? 3.389 21.109 4.156 1 94.12 210 VAL B CA 1
ATOM 3978 C C . VAL B 1 210 ? 2.855 22.234 3.27 1 94.12 210 VAL B C 1
ATOM 3980 O O . VAL B 1 210 ? 2.846 23.391 3.674 1 94.12 210 VAL B O 1
ATOM 3983 N N . PHE B 1 211 ? 2.398 21.875 2.088 1 94.69 211 PHE B N 1
ATOM 3984 C CA . PHE B 1 211 ? 1.876 22.859 1.144 1 94.69 211 PHE B CA 1
ATOM 3985 C C . PHE B 1 211 ? 0.664 23.578 1.726 1 94.69 211 PHE B C 1
ATOM 3987 O O . PHE B 1 211 ? 0.508 24.781 1.549 1 94.69 211 PHE B O 1
ATOM 3994 N N . ASP B 1 212 ? -0.163 22.828 2.369 1 90.75 212 ASP B N 1
ATOM 3995 C CA . ASP B 1 212 ? -1.349 23.422 2.984 1 90.75 212 ASP B CA 1
ATOM 3996 C C . ASP B 1 212 ? -0.964 24.422 4.07 1 90.75 212 ASP B C 1
ATOM 3998 O O . ASP B 1 212 ? -1.585 25.484 4.195 1 90.75 212 ASP B O 1
ATOM 4002 N N . ARG B 1 213 ? 0.021 24.062 4.863 1 91.38 213 ARG B N 1
ATOM 4003 C CA . ARG B 1 213 ? 0.502 24.969 5.891 1 91.38 213 ARG B CA 1
ATOM 4004 C C . ARG B 1 213 ? 1.139 26.219 5.27 1 91.38 213 ARG B C 1
ATOM 4006 O O . ARG B 1 213 ? 0.98 27.328 5.781 1 91.38 213 ARG B O 1
ATOM 4013 N N . MET B 1 214 ? 1.81 26.031 4.188 1 94.12 214 MET B N 1
ATOM 4014 C CA . MET B 1 214 ? 2.408 27.172 3.479 1 94.12 214 MET B CA 1
ATOM 4015 C C . MET B 1 214 ? 1.335 28.141 2.998 1 94.12 214 MET B C 1
ATOM 4017 O O . MET B 1 214 ? 1.473 29.344 3.162 1 94.12 214 MET B O 1
ATOM 4021 N N . ARG B 1 215 ? 0.309 27.625 2.471 1 91.12 215 ARG B N 1
ATOM 4022 C CA . ARG B 1 215 ? -0.783 28.469 1.993 1 91.12 215 ARG B CA 1
ATOM 4023 C C . ARG B 1 215 ? -1.417 29.25 3.141 1 91.12 215 ARG B C 1
ATOM 4025 O O . ARG B 1 215 ? -1.746 30.422 2.992 1 91.12 215 ARG B O 1
ATOM 4032 N N . GLU B 1 216 ? -1.582 28.531 4.215 1 88.31 216 GLU B N 1
ATOM 4033 C CA . GLU B 1 216 ? -2.121 29.188 5.402 1 88.31 216 GLU B CA 1
ATOM 4034 C C . GLU B 1 216 ? -1.211 30.312 5.871 1 88.31 216 GLU B C 1
ATOM 4036 O O . GLU B 1 216 ? -1.685 31.406 6.195 1 88.31 216 GLU B O 1
ATOM 4041 N N . GLN B 1 217 ? 0.061 30.062 5.859 1 92.38 217 GLN B N 1
ATOM 4042 C CA . GLN B 1 217 ? 1.029 31.062 6.312 1 92.38 217 GLN B CA 1
ATOM 4043 C C . GLN B 1 217 ? 1.133 32.219 5.324 1 92.38 217 GLN B C 1
ATOM 4045 O O . GLN B 1 217 ? 1.342 33.375 5.723 1 92.38 217 GLN B O 1
ATOM 4050 N N . MET B 1 218 ? 1.021 31.953 4.07 1 91.88 218 MET B N 1
ATOM 4051 C CA . MET B 1 218 ? 1.054 33 3.055 1 91.88 218 MET B CA 1
ATOM 4052 C C . MET B 1 218 ? -0.128 33.938 3.213 1 91.88 218 MET B C 1
ATOM 4054 O O . MET B 1 218 ? -0 35.156 2.971 1 91.88 218 MET B O 1
ATOM 4058 N N . ARG B 1 219 ? -1.224 33.406 3.643 1 88.5 219 ARG B N 1
ATOM 4059 C CA . ARG B 1 219 ? -2.418 34.219 3.855 1 88.5 219 ARG B CA 1
ATOM 4060 C C . ARG B 1 219 ? -2.297 35.031 5.129 1 88.5 219 ARG B C 1
ATOM 4062 O O . ARG B 1 219 ? -2.732 36.188 5.168 1 88.5 219 ARG B O 1
ATOM 4069 N N . LYS B 1 220 ? -1.663 34.469 6.066 1 89.94 220 LYS B N 1
ATOM 4070 C CA . LYS B 1 220 ? -1.527 35.125 7.363 1 89.94 220 LYS B CA 1
ATOM 4071 C C . LYS B 1 220 ? -0.414 36.156 7.34 1 89.94 220 LYS B C 1
ATOM 4073 O O . LYS B 1 220 ? -0.51 37.188 8 1 89.94 220 LYS B O 1
ATOM 4078 N N . HIS B 1 221 ? 0.628 35.812 6.633 1 91.88 221 HIS B N 1
ATOM 4079 C CA . HIS B 1 221 ? 1.806 36.656 6.559 1 91.88 221 HIS B CA 1
ATOM 4080 C C . HIS B 1 221 ? 2.045 37.156 5.133 1 91.88 221 HIS B C 1
ATOM 4082 O O . HIS B 1 221 ? 3.031 36.75 4.5 1 91.88 221 HIS B O 1
ATOM 4088 N N . LYS B 1 222 ? 1.384 38.094 4.719 1 88.62 222 LYS B N 1
ATOM 4089 C CA . LYS B 1 222 ? 1.342 38.562 3.334 1 88.62 222 LYS B CA 1
ATOM 4090 C C . LYS B 1 222 ? 2.668 39.188 2.924 1 88.62 222 LYS B C 1
ATOM 4092 O O . LYS B 1 222 ? 3.043 39.156 1.75 1 88.62 222 LYS B O 1
ATOM 4097 N N . SER B 1 223 ? 3.379 39.719 3.922 1 90.94 223 SER B N 1
ATOM 4098 C CA . SER B 1 223 ? 4.602 40.469 3.6 1 90.94 223 SER B CA 1
ATOM 4099 C C . SER B 1 223 ? 5.828 39.562 3.74 1 90.94 223 SER B C 1
ATOM 4101 O O . SER B 1 223 ? 6.938 39.969 3.367 1 90.94 223 SER B O 1
ATOM 4103 N N . ALA B 1 224 ? 5.641 38.375 4.199 1 92.81 224 ALA B N 1
ATOM 4104 C CA . ALA B 1 224 ? 6.781 37.5 4.418 1 92.81 224 ALA B CA 1
ATOM 4105 C C . ALA B 1 224 ? 7.285 36.906 3.1 1 92.81 224 ALA B C 1
ATOM 4107 O O . ALA B 1 224 ? 6.496 36.625 2.201 1 92.81 224 ALA B O 1
ATOM 4108 N N . ASP B 1 225 ? 8.594 36.844 3.023 1 94.19 225 ASP B N 1
ATOM 4109 C CA . ASP B 1 225 ? 9.156 36.219 1.822 1 94.19 225 ASP B CA 1
ATOM 4110 C C . ASP B 1 225 ? 8.945 34.719 1.824 1 94.19 225 ASP B C 1
ATOM 4112 O O . ASP B 1 225 ? 8.656 34.125 2.865 1 94.19 225 ASP B O 1
ATOM 4116 N N . LEU B 1 226 ? 9.117 34.125 0.725 1 95.12 226 LEU B N 1
ATOM 4117 C CA . LEU B 1 226 ? 8.812 32.688 0.537 1 95.12 226 LEU B CA 1
ATOM 4118 C C . LEU B 1 226 ? 9.719 31.828 1.405 1 95.12 226 LEU B C 1
ATOM 4120 O O . LEU B 1 226 ? 9.289 30.797 1.909 1 95.12 226 LEU B O 1
ATOM 4124 N N . LYS B 1 227 ? 10.945 32.25 1.622 1 96.31 227 LYS B N 1
ATOM 4125 C CA . LYS B 1 227 ? 11.875 31.484 2.457 1 96.31 227 LYS B CA 1
ATOM 4126 C C . LYS B 1 227 ? 11.367 31.375 3.893 1 96.31 227 LYS B C 1
ATOM 4128 O O . LYS B 1 227 ? 11.43 30.312 4.508 1 96.31 227 LYS B O 1
ATOM 4133 N N . THR B 1 228 ? 10.883 32.5 4.34 1 95.81 228 THR B N 1
ATOM 4134 C CA . THR B 1 228 ? 10.336 32.531 5.695 1 95.81 228 THR B CA 1
ATOM 4135 C C . THR B 1 228 ? 9.086 31.672 5.805 1 95.81 228 THR B C 1
ATOM 4137 O O . THR B 1 228 ? 8.914 30.938 6.781 1 95.81 228 THR B O 1
ATOM 4140 N N . ILE B 1 229 ? 8.266 31.719 4.773 1 95.94 229 ILE B N 1
ATOM 4141 C CA . ILE B 1 229 ? 7.031 30.953 4.754 1 95.94 229 ILE B CA 1
ATOM 4142 C C . ILE B 1 229 ? 7.355 29.453 4.766 1 95.94 229 ILE B C 1
ATOM 4144 O O . ILE B 1 229 ? 6.738 28.688 5.508 1 95.94 229 ILE B O 1
ATOM 4148 N N . ILE B 1 230 ? 8.305 29.078 3.988 1 96.69 230 ILE B N 1
ATOM 4149 C CA . ILE B 1 230 ? 8.695 27.672 3.9 1 96.69 230 ILE B CA 1
ATOM 4150 C C . ILE B 1 230 ? 9.234 27.203 5.25 1 96.69 230 ILE B C 1
ATOM 4152 O O . ILE B 1 230 ? 8.805 26.172 5.77 1 96.69 230 ILE B O 1
ATOM 4156 N N . ASN B 1 231 ? 10.125 28 5.84 1 96.94 231 ASN B N 1
ATOM 4157 C CA . ASN B 1 231 ? 10.703 27.641 7.125 1 96.94 231 ASN B CA 1
ATOM 4158 C C . ASN B 1 231 ? 9.641 27.516 8.211 1 96.94 231 ASN B C 1
ATOM 4160 O O . ASN B 1 231 ? 9.633 26.562 8.984 1 96.94 231 ASN B O 1
ATOM 4164 N N . MET B 1 232 ? 8.719 28.453 8.242 1 94.94 232 MET B N 1
ATOM 4165 C CA . MET B 1 232 ? 7.645 28.438 9.227 1 94.94 232 MET B CA 1
ATOM 4166 C C . MET B 1 232 ? 6.762 27.203 9.047 1 94.94 232 MET B C 1
ATOM 4168 O O . MET B 1 232 ? 6.438 26.516 10.016 1 94.94 232 MET B O 1
ATOM 4172 N N . SER B 1 233 ? 6.422 26.906 7.812 1 95.38 233 SER B N 1
ATOM 4173 C CA . SER B 1 233 ? 5.48 25.844 7.5 1 95.38 233 SER B CA 1
ATOM 4174 C C . SER B 1 233 ? 6.09 24.469 7.777 1 95.38 233 SER B C 1
ATOM 4176 O O . SER B 1 233 ? 5.438 23.609 8.367 1 95.38 233 SER B O 1
ATOM 4178 N N . VAL B 1 234 ? 7.348 24.281 7.434 1 96.19 234 VAL B N 1
ATOM 4179 C CA . VAL B 1 234 ? 8.008 23 7.645 1 96.19 234 VAL B CA 1
ATOM 4180 C C . VAL B 1 234 ? 8.211 22.766 9.141 1 96.19 234 VAL B C 1
ATOM 4182 O O . VAL B 1 234 ? 7.992 21.656 9.633 1 96.19 234 VAL B O 1
ATOM 4185 N N . ASN B 1 235 ? 8.586 23.812 9.859 1 95.44 235 ASN B N 1
ATOM 4186 C CA . ASN B 1 235 ? 8.773 23.688 11.297 1 95.44 235 ASN B CA 1
ATOM 4187 C C . ASN B 1 235 ? 7.473 23.328 12.008 1 95.44 235 ASN B C 1
ATOM 4189 O O . ASN B 1 235 ? 7.453 22.484 12.898 1 95.44 235 ASN B O 1
ATOM 4193 N N . GLN B 1 236 ? 6.398 23.922 11.562 1 91.38 236 GLN B N 1
ATOM 4194 C CA . GLN B 1 236 ? 5.113 23.734 12.227 1 91.38 236 GLN B CA 1
ATOM 4195 C C . GLN B 1 236 ? 4.523 22.359 11.914 1 91.38 236 GLN B C 1
ATOM 4197 O O . GLN B 1 236 ? 3.697 21.844 12.672 1 91.38 236 GLN B O 1
ATOM 4202 N N . THR B 1 237 ? 4.926 21.766 10.781 1 92.12 237 THR B N 1
ATOM 4203 C CA . THR B 1 237 ? 4.348 20.484 10.383 1 92.12 237 THR B CA 1
ATOM 4204 C C . THR B 1 237 ? 5.32 19.344 10.664 1 92.12 237 THR B C 1
ATOM 4206 O O . THR B 1 237 ? 4.977 18.172 10.5 1 92.12 237 THR B O 1
ATOM 4209 N N . LEU B 1 238 ? 6.504 19.672 11.133 1 93.75 238 LEU B N 1
ATOM 4210 C CA . LEU B 1 238 ? 7.555 18.672 11.305 1 93.75 238 LEU B CA 1
ATOM 4211 C C . LEU B 1 238 ? 7.09 17.547 12.227 1 93.75 238 LEU B C 1
ATOM 4213 O O . LEU B 1 238 ? 7.258 16.359 11.906 1 93.75 238 LEU B O 1
ATOM 4217 N N . GLY B 1 239 ? 6.531 17.875 13.352 1 89.62 239 GLY B N 1
ATOM 4218 C CA . GLY B 1 239 ? 6.047 16.875 14.289 1 89.62 239 GLY B CA 1
ATOM 4219 C C . GLY B 1 239 ? 5.035 15.93 13.68 1 89.62 239 GLY B C 1
ATOM 4220 O O . GLY B 1 239 ? 5.145 14.711 13.844 1 89.62 239 GLY B O 1
ATOM 4221 N N . ARG B 1 240 ? 4.09 16.516 12.953 1 86.06 240 ARG B N 1
ATOM 4222 C CA . ARG B 1 240 ? 3.057 15.719 12.297 1 86.06 240 ARG B CA 1
ATOM 4223 C C . ARG B 1 240 ? 3.66 14.82 11.227 1 86.06 240 ARG B C 1
ATOM 4225 O O . ARG B 1 240 ? 3.287 13.656 11.102 1 86.06 240 ARG B O 1
ATOM 4232 N N . THR B 1 241 ? 4.527 15.375 10.438 1 92.06 241 THR B N 1
ATOM 4233 C CA . THR B 1 241 ? 5.176 14.625 9.367 1 92.06 241 THR B CA 1
ATOM 4234 C C . THR B 1 241 ? 5.934 13.43 9.938 1 92.06 241 THR B C 1
ATOM 4236 O O . THR B 1 241 ? 5.805 12.312 9.43 1 92.06 241 THR B O 1
ATOM 4239 N N . ILE B 1 242 ? 6.625 13.633 10.953 1 92.31 242 ILE B N 1
ATOM 4240 C CA . ILE B 1 242 ? 7.398 12.562 11.57 1 92.31 242 ILE B CA 1
ATOM 4241 C C . ILE B 1 242 ? 6.453 11.531 12.18 1 92.31 242 ILE B C 1
ATOM 4243 O O . ILE B 1 242 ? 6.688 10.328 12.078 1 92.31 242 ILE B O 1
ATOM 4247 N N . LEU B 1 243 ? 5.438 11.992 12.758 1 90.62 243 LEU B N 1
ATOM 4248 C CA . LEU B 1 243 ? 4.488 11.094 13.398 1 90.62 243 LEU B CA 1
ATOM 4249 C C . LEU B 1 243 ? 3.768 10.234 12.367 1 90.62 243 LEU B C 1
ATOM 4251 O O . LEU B 1 243 ? 3.641 9.023 12.539 1 90.62 243 LEU B O 1
ATOM 4255 N N . THR B 1 244 ? 3.258 10.891 11.312 1 90.88 244 THR B N 1
ATOM 4256 C CA . THR B 1 244 ? 2.541 10.148 10.281 1 90.88 244 THR B CA 1
ATOM 4257 C C . THR B 1 244 ? 3.469 9.148 9.594 1 90.88 244 THR B C 1
ATOM 4259 O O . THR B 1 244 ? 3.096 7.992 9.375 1 90.88 244 THR B O 1
ATOM 4262 N N . SER B 1 245 ? 4.66 9.57 9.273 1 94.5 245 SER B N 1
ATOM 4263 C CA . SER B 1 245 ? 5.629 8.656 8.672 1 94.5 245 SER B CA 1
ATOM 4264 C C . SER B 1 245 ? 5.98 7.52 9.625 1 94.5 245 SER B C 1
ATOM 4266 O O . SER B 1 245 ? 6.086 6.363 9.211 1 94.5 245 SER B O 1
ATOM 4268 N N . GLY B 1 246 ? 6.176 7.84 10.914 1 93.94 246 GLY B N 1
ATOM 4269 C CA . GLY B 1 246 ? 6.492 6.828 11.914 1 93.94 246 GLY B CA 1
ATOM 4270 C C . GLY B 1 246 ? 5.398 5.789 12.07 1 93.94 246 GLY B C 1
ATOM 4271 O O . GLY B 1 246 ? 5.676 4.59 12.117 1 93.94 246 GLY B O 1
ATOM 4272 N N . THR B 1 247 ? 4.168 6.23 12.109 1 92.06 247 THR B N 1
ATOM 4273 C CA . THR B 1 247 ? 3.053 5.309 12.289 1 92.06 247 THR B CA 1
ATOM 4274 C C . THR B 1 247 ? 2.869 4.438 11.047 1 92.06 247 THR B C 1
ATOM 4276 O O . THR B 1 247 ? 2.572 3.248 11.156 1 92.06 247 THR B O 1
ATOM 4279 N N . THR B 1 248 ? 3.047 5.027 9.883 1 92.5 248 THR B N 1
ATOM 4280 C CA . THR B 1 248 ? 2.932 4.246 8.656 1 92.5 248 THR B CA 1
ATOM 4281 C C . THR B 1 248 ? 4.039 3.203 8.57 1 92.5 248 THR B C 1
ATOM 4283 O O . THR B 1 248 ? 3.799 2.066 8.156 1 92.5 248 THR B O 1
ATOM 4286 N N . LEU B 1 249 ? 5.258 3.592 9 1 95.44 249 LEU B N 1
ATOM 4287 C CA . LEU B 1 249 ? 6.367 2.645 9.023 1 95.44 249 LEU B CA 1
ATOM 4288 C C . LEU B 1 249 ? 6.09 1.507 10 1 95.44 249 LEU B C 1
ATOM 4290 O O . LEU B 1 249 ? 6.383 0.345 9.703 1 95.44 249 LEU B O 1
ATOM 4294 N N . LEU B 1 250 ? 5.508 1.823 11.094 1 93.38 250 LEU B N 1
ATOM 4295 C CA . LEU B 1 250 ? 5.184 0.806 12.086 1 93.38 250 LEU B CA 1
ATOM 4296 C C . LEU B 1 250 ? 4.102 -0.134 11.578 1 93.38 250 LEU B C 1
ATOM 4298 O O . LEU B 1 250 ? 4.082 -1.317 11.922 1 93.38 250 LEU B O 1
ATOM 4302 N N . ALA B 1 251 ? 3.23 0.409 10.758 1 91.5 251 ALA B N 1
ATOM 4303 C CA . ALA B 1 251 ? 2.16 -0.404 10.188 1 91.5 251 ALA B CA 1
ATOM 4304 C C . ALA B 1 251 ? 2.717 -1.441 9.219 1 91.5 251 ALA B C 1
ATOM 4306 O O . ALA B 1 251 ? 2.191 -2.553 9.117 1 91.5 251 ALA B O 1
ATOM 4307 N N . ILE B 1 252 ? 3.809 -1.119 8.5 1 92.5 252 ILE B N 1
ATOM 4308 C CA . ILE B 1 252 ? 4.324 -1.972 7.434 1 92.5 252 ILE B CA 1
ATOM 4309 C C . ILE B 1 252 ? 5.395 -2.906 7.992 1 92.5 252 ILE B C 1
ATOM 4311 O O . ILE B 1 252 ? 5.645 -3.977 7.434 1 92.5 252 ILE B O 1
ATOM 4315 N N . LEU B 1 253 ? 5.961 -2.582 9.125 1 93.94 253 LEU B N 1
ATOM 4316 C CA . LEU B 1 253 ? 7.113 -3.277 9.688 1 93.94 253 LEU B CA 1
ATOM 4317 C C . LEU B 1 253 ? 6.781 -4.734 9.977 1 93.94 253 LEU B C 1
ATOM 4319 O O . LEU B 1 253 ? 7.547 -5.637 9.625 1 93.94 253 LEU B O 1
ATOM 4323 N N . PRO B 1 254 ? 5.625 -5.035 10.578 1 91.19 254 PRO B N 1
ATOM 4324 C CA . PRO B 1 254 ? 5.32 -6.445 10.828 1 91.19 254 PRO B CA 1
ATOM 4325 C C . PRO B 1 254 ? 5.242 -7.266 9.547 1 91.19 254 PRO B C 1
ATOM 4327 O O . PRO B 1 254 ? 5.664 -8.43 9.523 1 91.19 254 PRO B O 1
ATOM 4330 N N . LEU B 1 255 ? 4.688 -6.688 8.5 1 86.5 255 LEU B N 1
ATOM 4331 C CA . LEU B 1 255 ? 4.613 -7.395 7.227 1 86.5 255 LEU B CA 1
ATOM 4332 C C . LEU B 1 255 ? 6.004 -7.609 6.641 1 86.5 255 LEU B C 1
ATOM 4334 O O . LEU B 1 255 ? 6.266 -8.633 6.008 1 86.5 255 LEU B O 1
ATOM 4338 N N . LEU B 1 256 ? 6.887 -6.641 6.812 1 90.31 256 LEU B N 1
ATOM 4339 C CA . LEU B 1 256 ? 8.266 -6.762 6.336 1 90.31 256 LEU B CA 1
ATOM 4340 C C . LEU B 1 256 ? 8.992 -7.891 7.055 1 90.31 256 LEU B C 1
ATOM 4342 O O . LEU B 1 256 ? 9.797 -8.602 6.445 1 90.31 256 LEU B O 1
ATOM 4346 N N . LEU B 1 257 ? 8.641 -8.141 8.258 1 87.81 257 LEU B N 1
ATOM 4347 C CA . LEU B 1 257 ? 9.344 -9.117 9.078 1 87.81 257 LEU B CA 1
ATOM 4348 C C . LEU B 1 257 ? 8.695 -10.492 8.961 1 87.81 257 LEU B C 1
ATOM 4350 O O . LEU B 1 257 ? 9.383 -11.516 8.977 1 87.81 257 LEU B O 1
ATOM 4354 N N . PHE B 1 258 ? 7.289 -10.531 8.68 1 82 258 PHE B N 1
ATOM 4355 C CA . PHE B 1 258 ? 6.578 -11.805 8.789 1 82 258 PHE B CA 1
ATOM 4356 C C . PHE B 1 258 ? 5.793 -12.094 7.516 1 82 258 PHE B C 1
ATOM 4358 O O . PHE B 1 258 ? 5.168 -13.156 7.395 1 82 258 PHE B O 1
ATOM 4365 N N . GLY B 1 259 ? 5.805 -11.219 6.562 1 77.94 259 GLY B N 1
ATOM 4366 C CA . GLY B 1 259 ? 4.941 -11.336 5.395 1 77.94 259 GLY B CA 1
ATOM 4367 C C . GLY B 1 259 ? 5.418 -12.383 4.406 1 77.94 259 GLY B C 1
ATOM 4368 O O . GLY B 1 259 ? 4.707 -12.719 3.459 1 77.94 259 GLY B O 1
ATOM 4369 N N . GLY B 1 260 ? 6.605 -12.992 4.578 1 77.62 260 GLY B N 1
ATOM 4370 C CA . GLY B 1 260 ? 7.09 -14.031 3.684 1 77.62 260 GLY B CA 1
ATOM 4371 C C . GLY B 1 260 ? 7.785 -13.477 2.453 1 77.62 260 GLY B C 1
ATOM 4372 O O . GLY B 1 260 ? 7.91 -12.258 2.297 1 77.62 260 GLY B O 1
ATOM 4373 N N . SER B 1 261 ? 8.117 -14.391 1.534 1 77.12 261 SER B N 1
ATOM 4374 C CA . SER B 1 261 ? 8.914 -14.016 0.366 1 77.12 261 SER B CA 1
ATOM 4375 C C . SER B 1 261 ? 8.07 -13.258 -0.653 1 77.12 261 SER B C 1
ATOM 4377 O O . SER B 1 261 ? 8.562 -12.352 -1.322 1 77.12 261 SER B O 1
ATOM 4379 N N . ALA B 1 262 ? 6.828 -13.617 -0.636 1 76.69 262 ALA B N 1
ATOM 4380 C CA . ALA B 1 262 ? 5.965 -13.055 -1.672 1 76.69 262 ALA B CA 1
ATOM 4381 C C . ALA B 1 262 ? 5.738 -11.562 -1.446 1 76.69 262 ALA B C 1
ATOM 4383 O O . ALA B 1 262 ? 5.539 -10.805 -2.4 1 76.69 262 ALA B O 1
ATOM 4384 N N . LEU B 1 263 ? 5.863 -11.094 -0.161 1 85.44 263 LEU B N 1
ATOM 4385 C CA . LEU B 1 263 ? 5.543 -9.703 0.12 1 85.44 263 LEU B CA 1
ATOM 4386 C C . LEU B 1 263 ? 6.785 -8.938 0.563 1 85.44 263 LEU B C 1
ATOM 4388 O O . LEU B 1 263 ? 6.715 -7.738 0.844 1 85.44 263 LEU B O 1
ATOM 4392 N N . HIS B 1 264 ? 7.867 -9.609 0.599 1 87.12 264 HIS B N 1
ATOM 4393 C CA . HIS B 1 264 ? 9.07 -8.992 1.138 1 87.12 264 HIS B CA 1
ATOM 4394 C C . HIS B 1 264 ? 9.492 -7.793 0.298 1 87.12 264 HIS B C 1
ATOM 4396 O O . HIS B 1 264 ? 9.734 -6.707 0.834 1 87.12 264 HIS B O 1
ATOM 4402 N N . ASN B 1 265 ? 9.648 -7.98 -0.975 1 90 265 ASN B N 1
ATOM 4403 C CA . ASN B 1 265 ? 10.094 -6.887 -1.831 1 90 265 ASN B CA 1
ATOM 4404 C C . ASN B 1 265 ? 9.094 -5.734 -1.838 1 90 265 ASN B C 1
ATOM 4406 O O . ASN B 1 265 ? 9.484 -4.566 -1.887 1 90 265 ASN B O 1
ATOM 4410 N N . PHE B 1 266 ? 7.852 -6.051 -1.785 1 91.75 266 PHE B N 1
ATOM 4411 C CA . PHE B 1 266 ? 6.801 -5.043 -1.707 1 91.75 266 PHE B CA 1
ATOM 4412 C C . PHE B 1 266 ? 6.957 -4.195 -0.449 1 91.75 266 PHE B C 1
ATOM 4414 O O . PHE B 1 266 ? 6.973 -2.963 -0.521 1 91.75 266 PHE B O 1
ATOM 4421 N N . THR B 1 267 ? 7.055 -4.887 0.634 1 94.12 267 THR B N 1
ATOM 4422 C CA . THR B 1 267 ? 7.094 -4.199 1.921 1 94.12 267 THR B CA 1
ATOM 4423 C C . THR B 1 267 ? 8.406 -3.438 2.088 1 94.12 267 THR B C 1
ATOM 4425 O O . THR B 1 267 ? 8.422 -2.342 2.652 1 94.12 267 THR B O 1
ATOM 4428 N N . LEU B 1 268 ? 9.477 -3.992 1.59 1 95.31 268 LEU B N 1
ATOM 4429 C CA . LEU B 1 268 ? 10.766 -3.309 1.663 1 95.31 268 LEU B CA 1
ATOM 4430 C C . LEU B 1 268 ? 10.742 -2.025 0.838 1 95.31 268 LEU B C 1
ATOM 4432 O O . LEU B 1 268 ? 11.266 -0.997 1.271 1 95.31 268 LEU B O 1
ATOM 4436 N N . ALA B 1 269 ? 10.18 -2.143 -0.299 1 96.56 269 ALA B N 1
ATOM 4437 C CA . ALA B 1 269 ? 10.07 -0.976 -1.171 1 96.56 269 ALA B CA 1
ATOM 4438 C C . ALA B 1 269 ? 9.242 0.124 -0.517 1 96.56 269 ALA B C 1
ATOM 4440 O O . ALA B 1 269 ? 9.609 1.3 -0.561 1 96.56 269 ALA B O 1
ATOM 4441 N N . LEU B 1 270 ? 8.141 -0.261 0.072 1 95.75 270 LEU B N 1
ATOM 4442 C CA . LEU B 1 270 ? 7.285 0.713 0.737 1 95.75 270 LEU B CA 1
ATOM 4443 C C . LEU B 1 270 ? 7.996 1.338 1.933 1 95.75 270 LEU B C 1
ATOM 4445 O O . LEU B 1 270 ? 7.918 2.551 2.141 1 95.75 270 LEU B O 1
ATOM 4449 N N . PHE B 1 271 ? 8.664 0.471 2.695 1 96.5 271 PHE B N 1
ATOM 4450 C CA . PHE B 1 271 ? 9.398 0.94 3.865 1 96.5 271 PHE B CA 1
ATOM 4451 C C . PHE B 1 271 ? 10.445 1.974 3.471 1 96.5 271 PHE B C 1
ATOM 4453 O O . PHE B 1 271 ? 10.477 3.078 4.02 1 96.5 271 PHE B O 1
ATOM 4460 N N . TRP B 1 272 ? 11.227 1.671 2.482 1 97.12 272 TRP B N 1
ATOM 4461 C CA . TRP B 1 272 ? 12.25 2.568 1.957 1 97.12 272 TRP B CA 1
ATOM 4462 C C . TRP B 1 272 ? 11.617 3.811 1.337 1 97.12 272 TRP B C 1
ATOM 4464 O O . TRP B 1 272 ? 12.086 4.93 1.567 1 97.12 272 TRP B O 1
ATOM 4474 N N . GLY B 1 273 ? 10.633 3.662 0.574 1 96.88 273 GLY B N 1
ATOM 4475 C CA . GLY B 1 273 ? 9.961 4.773 -0.078 1 96.88 273 GLY B CA 1
ATOM 4476 C C . GLY B 1 273 ? 9.391 5.781 0.901 1 96.88 273 GLY B C 1
ATOM 4477 O O . GLY B 1 273 ? 9.461 6.992 0.665 1 96.88 273 GLY B O 1
ATOM 4478 N N . ILE B 1 274 ? 8.82 5.277 2.012 1 96.44 274 ILE B N 1
ATOM 4479 C CA . ILE B 1 274 ? 8.258 6.164 3.025 1 96.44 274 ILE B CA 1
ATOM 4480 C C . ILE B 1 274 ? 9.367 7.016 3.641 1 96.44 274 ILE B C 1
ATOM 4482 O O . ILE B 1 274 ? 9.188 8.219 3.857 1 96.44 274 ILE B O 1
ATOM 4486 N N . LEU B 1 275 ? 10.531 6.402 3.883 1 97.31 275 LEU B N 1
ATOM 4487 C CA . LEU B 1 275 ? 11.664 7.152 4.41 1 97.31 275 LEU B CA 1
ATOM 4488 C C . LEU B 1 275 ? 12.109 8.234 3.428 1 97.31 275 LEU B C 1
ATOM 4490 O O . LEU B 1 275 ? 12.312 9.383 3.818 1 97.31 275 LEU B O 1
ATOM 4494 N N . VAL B 1 276 ? 12.18 7.891 2.188 1 97.38 276 VAL B N 1
ATOM 4495 C CA . VAL B 1 276 ? 12.594 8.82 1.141 1 97.38 276 VAL B CA 1
ATOM 4496 C C . VAL B 1 276 ? 11.547 9.922 0.981 1 97.38 276 VAL B C 1
ATOM 4498 O O . VAL B 1 276 ? 11.891 11.094 0.853 1 97.38 276 VAL B O 1
ATOM 4501 N N . GLY B 1 277 ? 10.312 9.516 0.942 1 96.25 277 GLY B N 1
ATOM 4502 C CA . GLY B 1 277 ? 9.227 10.477 0.816 1 96.25 277 GLY B CA 1
ATOM 4503 C C . GLY B 1 277 ? 9.172 11.469 1.964 1 96.25 277 GLY B C 1
ATOM 4504 O O . GLY B 1 277 ? 8.906 12.648 1.755 1 96.25 277 GLY B O 1
ATOM 4505 N N . THR B 1 278 ? 9.406 10.945 3.162 1 96.38 278 THR B N 1
ATOM 4506 C CA . THR B 1 278 ? 9.438 11.82 4.328 1 96.38 278 THR B CA 1
ATOM 4507 C C . THR B 1 278 ? 10.578 12.828 4.219 1 96.38 278 THR B C 1
ATOM 4509 O O . THR B 1 278 ? 10.383 14.023 4.441 1 96.38 278 THR B O 1
ATOM 4512 N N . PHE B 1 279 ? 11.719 12.367 3.842 1 96.62 279 PHE B N 1
ATOM 4513 C CA . PHE B 1 279 ? 12.883 13.227 3.643 1 96.62 279 PHE B CA 1
ATOM 4514 C C . PHE B 1 279 ? 12.586 14.297 2.604 1 96.62 279 PHE B C 1
ATOM 4516 O O . PHE B 1 279 ? 12.859 15.484 2.834 1 96.62 279 PHE B O 1
ATOM 4523 N N . SER B 1 280 ? 12.07 13.891 1.469 1 96.38 280 SER B N 1
ATOM 4524 C CA . SER B 1 280 ? 11.867 14.836 0.376 1 96.38 280 SER B CA 1
ATOM 4525 C C . SER B 1 280 ? 10.781 15.852 0.721 1 96.38 280 SER B C 1
ATOM 4527 O O . SER B 1 280 ? 10.844 17 0.287 1 96.38 280 SER B O 1
ATOM 4529 N N . SER B 1 281 ? 9.727 15.477 1.527 1 95.06 281 SER B N 1
ATOM 4530 C CA . SER B 1 281 ? 8.664 16.406 1.894 1 95.06 281 SER B CA 1
ATOM 4531 C C . SER B 1 281 ? 9.18 17.5 2.816 1 95.06 281 SER B C 1
ATOM 4533 O O . SER B 1 281 ? 8.664 18.625 2.809 1 95.06 281 SER B O 1
ATOM 4535 N N . ILE B 1 282 ? 10.25 17.188 3.545 1 93.75 282 ILE B N 1
ATOM 4536 C CA . ILE B 1 282 ? 10.805 18.125 4.516 1 93.75 282 ILE B CA 1
ATOM 4537 C C . ILE B 1 282 ? 11.844 19.016 3.844 1 93.75 282 ILE B C 1
ATOM 4539 O O . ILE B 1 282 ? 11.836 20.234 4.012 1 93.75 282 ILE B O 1
ATOM 4543 N N . TYR B 1 283 ? 12.648 18.453 2.965 1 94.75 283 TYR B N 1
ATOM 4544 C CA . TYR B 1 283 ? 13.844 19.172 2.539 1 94.75 283 TYR B CA 1
ATOM 4545 C C . TYR B 1 283 ? 13.734 19.594 1.082 1 94.75 283 TYR B C 1
ATOM 4547 O O . TYR B 1 283 ? 14.43 20.516 0.645 1 94.75 283 TYR B O 1
ATOM 4555 N N . VAL B 1 284 ? 12.883 18.984 0.329 1 94.56 284 VAL B N 1
ATOM 4556 C CA . VAL B 1 284 ? 13.023 19.141 -1.115 1 94.56 284 VAL B CA 1
ATOM 4557 C C . VAL B 1 284 ? 11.766 19.812 -1.684 1 94.56 284 VAL B C 1
ATOM 4559 O O . VAL B 1 284 ? 11.852 20.844 -2.346 1 94.56 284 VAL B O 1
ATOM 4562 N N . ALA B 1 285 ? 10.617 19.281 -1.359 1 94.88 285 ALA B N 1
ATOM 4563 C CA . ALA B 1 285 ? 9.383 19.656 -2.049 1 94.88 285 ALA B CA 1
ATOM 4564 C C . ALA B 1 285 ? 9.094 21.141 -1.899 1 94.88 285 ALA B C 1
ATOM 4566 O O . ALA B 1 285 ? 8.898 21.844 -2.893 1 94.88 285 ALA B O 1
ATOM 4567 N N . ALA B 1 286 ? 9.156 21.641 -0.679 1 95.06 286 ALA B N 1
ATOM 4568 C CA . ALA B 1 286 ? 8.852 23.047 -0.448 1 95.06 286 ALA B CA 1
ATOM 4569 C C . ALA B 1 286 ? 9.93 23.953 -1.027 1 95.06 286 ALA B C 1
ATOM 4571 O O . ALA B 1 286 ? 9.641 25.031 -1.564 1 95.06 286 ALA B O 1
ATOM 4572 N N . SER B 1 287 ? 11.156 23.531 -1.018 1 96 287 SER B N 1
ATOM 4573 C CA . SER B 1 287 ? 12.289 24.328 -1.464 1 96 287 SER B CA 1
ATOM 4574 C C . SER B 1 287 ? 12.305 24.469 -2.982 1 96 287 SER B C 1
ATOM 4576 O O . SER B 1 287 ? 12.852 25.438 -3.52 1 96 287 SER B O 1
ATOM 4578 N N . ILE B 1 288 ? 11.766 23.547 -3.666 1 96.69 288 ILE B N 1
ATOM 4579 C CA . ILE B 1 288 ? 11.68 23.594 -5.121 1 96.69 288 ILE B CA 1
ATOM 4580 C C . ILE B 1 288 ? 10.883 24.828 -5.547 1 96.69 288 ILE B C 1
ATOM 4582 O O . ILE B 1 288 ? 11.172 25.438 -6.582 1 96.69 288 ILE B O 1
ATOM 4586 N N . LEU B 1 289 ? 9.969 25.266 -4.719 1 95.69 289 LEU B N 1
ATOM 4587 C CA . LEU B 1 289 ? 9.102 26.406 -5.027 1 95.69 289 LEU B CA 1
ATOM 4588 C C . LEU B 1 289 ? 9.914 27.688 -5.156 1 95.69 289 LEU B C 1
ATOM 4590 O O . LEU B 1 289 ? 9.477 28.641 -5.812 1 95.69 289 LEU B O 1
ATOM 4594 N N . LEU B 1 290 ? 11.102 27.734 -4.52 1 95.75 290 LEU B N 1
ATOM 4595 C CA . LEU B 1 290 ? 11.969 28.906 -4.559 1 95.75 290 LEU B CA 1
ATOM 4596 C C . LEU B 1 290 ? 12.5 29.141 -5.965 1 95.75 290 LEU B C 1
ATOM 4598 O O . LEU B 1 290 ? 12.93 30.25 -6.297 1 95.75 290 LEU B O 1
ATOM 4602 N N . TYR B 1 291 ? 12.445 28.141 -6.762 1 95.19 291 TYR B N 1
ATOM 4603 C CA . TYR B 1 291 ? 13.055 28.219 -8.086 1 95.19 291 TYR B CA 1
ATOM 4604 C C . TYR B 1 291 ? 11.992 28.25 -9.18 1 95.19 291 TYR B C 1
ATOM 4606 O O . TYR B 1 291 ? 12.305 28.109 -10.359 1 95.19 291 TYR B O 1
ATOM 4614 N N . LEU B 1 292 ? 10.773 28.359 -8.812 1 93.62 292 LEU B N 1
ATOM 4615 C CA . LEU B 1 292 ? 9.648 28.484 -9.734 1 93.62 292 LEU B CA 1
ATOM 4616 C C . LEU B 1 292 ? 9.125 29.922 -9.766 1 93.62 292 LEU B C 1
ATOM 4618 O O . LEU B 1 292 ? 9.43 30.719 -8.875 1 93.62 292 LEU B O 1
ATOM 4622 N N . PRO B 1 293 ? 8.422 30.297 -10.844 1 88.56 293 PRO B N 1
ATOM 4623 C CA . PRO B 1 293 ? 7.863 31.656 -10.906 1 88.56 293 PRO B CA 1
ATOM 4624 C C . PRO B 1 293 ? 7.023 32 -9.672 1 88.56 293 PRO B C 1
ATOM 4626 O O . PRO B 1 293 ? 6.445 31.109 -9.047 1 88.56 293 PRO B O 1
ATOM 4629 N N . ALA B 1 294 ? 6.949 33.281 -9.391 1 81.25 294 ALA B N 1
ATOM 4630 C CA . ALA B 1 294 ? 6.344 33.781 -8.164 1 81.25 294 ALA B CA 1
ATOM 4631 C C . ALA B 1 294 ? 4.863 33.406 -8.086 1 81.25 294 ALA B C 1
ATOM 4633 O O . ALA B 1 294 ? 4.16 33.438 -9.102 1 81.25 294 ALA B O 1
ATOM 4634 N N . ILE B 1 295 ? 4.484 33 -6.891 1 79.56 295 ILE B N 1
ATOM 4635 C CA . ILE B 1 295 ? 3.092 32.688 -6.582 1 79.56 295 ILE B CA 1
ATOM 4636 C C . ILE B 1 295 ? 2.305 33.969 -6.379 1 79.56 295 ILE B C 1
ATOM 4638 O O . ILE B 1 295 ? 2.754 34.875 -5.664 1 79.56 295 ILE B O 1
ATOM 4642 N N . ARG B 1 296 ? 1.309 34.312 -7.238 1 64.81 296 ARG B N 1
ATOM 4643 C CA . ARG B 1 296 ? 0.51 35.531 -7.152 1 64.81 296 ARG B CA 1
ATOM 4644 C C . ARG B 1 296 ? -0.177 35.625 -5.793 1 64.81 296 ARG B C 1
ATOM 4646 O O . ARG B 1 296 ? -0.923 34.75 -5.398 1 64.81 296 ARG B O 1
ATOM 4653 N N . ARG B 1 297 ? 0.405 36.469 -5 1 65.38 297 ARG B N 1
ATOM 4654 C CA . ARG B 1 297 ? -0.205 36.688 -3.691 1 65.38 297 ARG B CA 1
ATOM 4655 C C . ARG B 1 297 ? -1.261 37.781 -3.756 1 65.38 297 ARG B C 1
ATOM 4657 O O . ARG B 1 297 ? -1.181 38.688 -4.598 1 65.38 297 ARG B O 1
ATOM 4664 N N . GLY B 1 298 ? -2.547 37.562 -3.852 1 52.28 298 GLY B N 1
ATOM 4665 C CA . GLY B 1 298 ? -3.639 38.531 -3.994 1 52.28 298 GLY B CA 1
ATOM 4666 C C . GLY B 1 298 ? -3.24 39.938 -3.66 1 52.28 298 GLY B C 1
ATOM 4667 O O . GLY B 1 298 ? -3.963 40.906 -3.984 1 52.28 298 GLY B O 1
ATOM 4668 N N . GLY B 1 299 ? -2.502 40.344 -2.73 1 43.75 299 GLY B N 1
ATOM 4669 C CA . GLY B 1 299 ? -2.465 41.75 -2.348 1 43.75 299 GLY B CA 1
ATOM 4670 C C . GLY B 1 299 ? -1.591 42.594 -3.256 1 43.75 299 GLY B C 1
ATOM 4671 O O . GLY B 1 299 ? -1.388 43.781 -3.002 1 43.75 299 GLY B O 1
ATOM 4672 N N . GLU B 1 300 ? -0.698 42.219 -4.012 1 42.53 300 GLU B N 1
ATOM 4673 C CA . GLU B 1 300 ? 0.171 43.219 -4.637 1 42.53 300 GLU B CA 1
ATOM 4674 C C . GLU B 1 300 ? -0.56 43.969 -5.746 1 42.53 300 GLU B C 1
ATOM 4676 O O . GLU B 1 300 ? -1.007 43.344 -6.723 1 42.53 300 GLU B O 1
ATOM 4681 N N . SER B 1 301 ? -1.394 44.969 -5.367 1 38 301 SER B N 1
ATOM 4682 C CA . SER B 1 301 ? -1.812 46.062 -6.246 1 38 301 SER B CA 1
ATOM 4683 C C . SER B 1 301 ? -0.648 46.562 -7.086 1 38 301 SER B C 1
ATOM 4685 O O . SER B 1 301 ? 0.464 46.75 -6.582 1 38 301 SER B O 1
ATOM 4687 N N . VAL B 1 302 ? -0.498 46.344 -8.32 1 39.75 302 VAL B N 1
ATOM 4688 C CA . VAL B 1 302 ? 0.357 46.906 -9.359 1 39.75 302 VAL B CA 1
ATOM 4689 C C . VAL B 1 302 ? 0.469 48.438 -9.164 1 39.75 302 VAL B C 1
ATOM 4691 O O . VAL B 1 302 ? -0.467 49.156 -9.469 1 39.75 302 VAL B O 1
ATOM 4694 N N . LYS B 1 303 ? 0.902 49 -8.055 1 41.03 303 LYS B N 1
ATOM 4695 C CA . LYS B 1 303 ? 1.169 50.438 -8.086 1 41.03 303 LYS B CA 1
ATOM 4696 C C . LYS B 1 303 ? 2.164 50.781 -9.188 1 41.03 303 LYS B C 1
ATOM 4698 O O . LYS B 1 303 ? 2.699 51.906 -9.219 1 41.03 303 LYS B O 1
ATOM 4703 N N . GLN B 1 304 ? 2.609 49.938 -10.078 1 38.31 304 GLN B N 1
ATOM 4704 C CA . GLN B 1 304 ? 3.648 50.469 -10.961 1 38.31 304 GLN B CA 1
ATOM 4705 C C . GLN B 1 304 ? 3.105 51.594 -11.836 1 38.31 304 GLN B C 1
ATOM 4707 O O . GLN B 1 304 ? 3.814 52.125 -12.703 1 38.31 304 GLN B O 1
ATOM 4712 N N . GLY B 1 305 ? 1.738 51.812 -11.938 1 34.69 305 GLY B N 1
ATOM 4713 C CA . GLY B 1 305 ? 1.516 52.688 -13.078 1 34.69 305 GLY B CA 1
ATOM 4714 C C . GLY B 1 305 ? 2.178 54.062 -12.922 1 34.69 305 GLY B C 1
ATOM 4715 O O . GLY B 1 305 ? 2.486 54.719 -13.914 1 34.69 305 GLY B O 1
ATOM 4716 N N . GLN B 1 306 ? 1.879 54.844 -11.844 1 35.84 306 GLN B N 1
ATOM 4717 C CA . GLN B 1 306 ? 1.818 56.281 -12.07 1 35.84 306 GLN B CA 1
ATOM 4718 C C . GLN B 1 306 ? 3.215 56.906 -12.094 1 35.84 306 GLN B C 1
ATOM 4720 O O . GLN B 1 306 ? 3.365 58.125 -12.305 1 35.84 306 GLN B O 1
ATOM 4725 N N . THR B 1 307 ? 4.27 56.312 -11.492 1 36.5 307 THR B N 1
ATOM 4726 C CA . THR B 1 307 ? 5.34 57.281 -11.273 1 36.5 307 THR B CA 1
ATOM 4727 C C . THR B 1 307 ? 6.07 57.594 -12.578 1 36.5 307 THR B C 1
ATOM 4729 O O . THR B 1 307 ? 7.145 58.188 -12.57 1 36.5 307 THR B O 1
ATOM 4732 N N . ALA B 1 308 ? 5.605 57.094 -13.766 1 35.81 308 ALA B N 1
ATOM 4733 C CA . ALA B 1 308 ? 6.457 57.438 -14.898 1 35.81 308 ALA B CA 1
ATOM 4734 C C . ALA B 1 308 ? 6.41 58.938 -15.164 1 35.81 308 ALA B C 1
ATOM 4736 O O . ALA B 1 308 ? 7.219 59.469 -15.93 1 35.81 308 ALA B O 1
ATOM 4737 N N . GLY B 1 309 ? 5.141 59.594 -15.023 1 31.67 309 GLY B N 1
ATOM 4738 C CA . GLY B 1 309 ? 5.113 60.844 -15.758 1 31.67 309 GLY B CA 1
ATOM 4739 C C . GLY B 1 309 ? 5.984 61.906 -15.125 1 31.67 309 GLY B C 1
ATOM 4740 O O . GLY B 1 309 ? 5.949 63.062 -15.547 1 31.67 309 GLY B O 1
ATOM 4741 N N . ALA B 1 310 ? 6.43 61.719 -13.93 1 34.53 310 ALA B N 1
ATOM 4742 C CA . ALA B 1 310 ? 7.008 62.969 -13.43 1 34.53 310 ALA B CA 1
ATOM 4743 C C . ALA B 1 310 ? 8.305 63.312 -14.164 1 34.53 310 ALA B C 1
ATOM 4745 O O . ALA B 1 310 ? 8.711 64.438 -14.219 1 34.53 310 ALA B O 1
ATOM 4746 N N . ALA B 1 311 ? 9.195 62.25 -14.617 1 27.73 311 ALA B N 1
ATOM 4747 C CA . ALA B 1 311 ? 10.344 62.969 -15.18 1 27.73 311 ALA B CA 1
ATOM 4748 C C . ALA B 1 311 ? 10.07 63.406 -16.609 1 27.73 311 ALA B C 1
ATOM 4750 O O . ALA B 1 311 ? 9.367 62.719 -17.359 1 27.73 311 ALA B O 1
#

Foldseek 3Di:
DPPPLVADLDDQDLLLVCLVVLVVVLVVLLVLLVVLCVPQRFQADCLQQWFKKWKKFFPDFDDPVVLCVLLVVLPQPDWDWDDDDDRGIIMITTGDDPDPDVRRVVSVVSSDVSVDPRMDTDDMDGDDNVSNNVLVVVLVVVLVVLLLVLLVVQCVVAPNLLSVLLSVLLCSLLSSLSSVCSVVVPHDHSLNSVLSSVLSVLLSVLLVQLVVQLVVVCVVPVPDDLSVSSSVSLSNCVSVLCVSLVVVLVVLVVCCNPVTDVCNSSSVSNNSSSVSSSSCSRRPSSSSSVVDPDDDRVPPDPVVPDDPPPD/DPPPLVADLDDQDQLLVCLVVLVVVLVVLLVLLVVLCVPQRFQADCLQQWFKKWKKFFPDFDDPVVLCVLLVPLPQPDWDWDDDDDRGIIMITTGDDDDPDVRRVVSVVSSDVSVDPRMDTDDMDGDDNVSNNVLVVVLVVVLVVLLLVLLVVQCVVAPNLLSVLLSVLLCSLLSSLSSVCSVVVPHDHNLNSVLSSVLSVLLSVLLVQLVVQLVVVCVVPVPDDLSVSSSVSLSNCVSVLCVSLVVVLVVLVVCCNPVTDVCNSSSVSNNSSSVSSSSCSRRPSSSSSVVDPDDDRPPPDPPPPDPPPPD

InterPro domains:
  IPR005665 Protein-export membrane protein SecF, bacterial [MF_01464_B] (13-296)
  IPR005665 Protein-export membrane protein SecF, bacterial [TIGR00966] (13-291)
  IPR022645 Protein-export membrane protein SecD/SecF, bacterial [PR01755] (40-55)
  IPR022645 Protein-export membrane protein SecD/SecF, bacterial [PR01755] (153-167)
  IPR022645 Protein-export membrane protein SecD/SecF, bacterial [PR01755] (201-219)
  IPR022645 Protein-export membrane protein SecD/SecF, bacterial [PR01755] (233-248)
  IPR022646 Protein-export membrane protein SecD/SecF/SecDF, conserved site [PF07549] (37-61)
  IPR022813 Protein-export membrane protein SecD/SecF, archaeal and bacterial [PTHR30081] (14-292)
  IPR048634 Protein export membrane protein SecD/SecF, C-terminal [PF02355] (109-292)
  IPR055344 Protein-export membrane protein SecD/SecF, C-terminal, bacterial [TIGR00916] (99-282)

Organism: Rhodospirillum centenum (strain ATCC 51521 / SW) (NCBI:txid414684)

Sequence (622 aa):
MKPLRLVPDNTAIDFVKWRFFGFGISLILVLITIGGLFSTGLNLGIDFRGGILIEARAQQTIDSAALRQQLGSLGLGEVQLQQFGGPNDVLIRVQQQEGGDAAQNEAVQKVRTALGDSYEYRRVELVGPRVGGELMRQGAIATVLAIMAIAAYVAFRFEWQFGVSALIATFHDVFVTLGLFIVLQLEFDLTAVAALLTLAGYSINDTVVVFDRMREQMRKHKSADLKTIINMSVNQTLGRTILTSGTTLLAILPLLLFGGSALHNFTLALFWGILVGTFSSIYVAASILLYLPAIRRGGESVKQGQTAGAAMKPLRLVPDNTAIDFVKWRFFGFGISLILVLITIGGLFSTGLNLGIDFRGGILIEARAQQTIDSAALRQQLGSLGLGEVQLQQFGGPNDVLIRVQQQEGGDAAQNEAVQKVRTALGDSYEYRRVELVGPRVGGELMRQGAIATVLAIMAIAAYVAFRFEWQFGVSALIATFHDVFVTLGLFIVLQLEFDLTAVAALLTLAGYSINDTVVVFDRMREQMRKHKSADLKTIINMSVNQTLGRTILTSGTTLLAILPLLLFGGSALHNFTLALFWGILVGTFSSIYVAASILLYLPAIRRGGESVKQGQTAGAA